Protein AF-0000000086139737 (afdb_homodimer)

Foldseek 3Di:
DPVVVQAFAFAQLLLLACLVVPCAPVSQKGFLVSQLSSQVQLFADSLRSNVLQQQCCVQQAANQRRIFRQHFFDPVGFWHPNCVVVVTGTGTGPFPSEPRQNFALAQFAHHCVVPVGRGDGNVVSVVVLLVLAPAVAFDALVSLLVSSLVSLQVCLAPPLWHFQAQCCQLQNRLLSSHCCQQRQFAADPVRNNGTHHSVSSCQSQQWDPPPDDIDHDPSRGHNDPPGDTNVNSVHHCYPVNSVVSSLVSCVVPVQSNWGFTNDGGHNRTQGGGRVDVVNVPPPCVCVVDVLNVVLVSLVVVLVVDDLVCLQVLVQSVVVVPPVNVPSPRPSSCSSNPPYDHPVVVCCVVVVPPPPPD/DPVVVQAFAFAQLLLLACLVVPCAPVSQKGFLVSQLSSQVQLFADSLRSNVLQQQCCVQQAANQRRIFRQHFFDPVGFWHPNCVVVVTGTGTGPFPSEPRQNFALAQFAHHCVVPVGRGDGNLVSVVVLLPLAPAVAFDALVSLLVSSLVSLQVCLAPPLWHFQAQCCQLQNRLLSSHCCQQRQFAADPVRNNGTHHSVSSCQSQQWDPPPDDIDHDPSRGHNDPPGDTNVNSVHHCYPVNSVVSSLVSCVVPVQSNWGFTNDGGHNRTQGGGRVDVVNVPPPCVCVVDVLNVVLVSLVVVLVVDDLVCLQVLVQSVVVVPPVNVPSPRPSSCSSNPPYDHPVVVCCVVVVPPPPPD

InterPro domains:
  IPR000028 Chloroperoxidase [PF01328] (6-228)
  IPR000028 Chloroperoxidase [PS51405] (1-245)
  IPR036851 Chloroperoxidase-like superfamily [G3DSA:1.10.489.10] (2-337)
  IPR036851 Chloroperoxidase-like superfamily [SSF47571] (5-116)

Sequence (714 aa):
ADIDAGAQRGECVGLNAMANHGIIDRSGVSNLFELLRGAQIMGMSFDAALVTVLPPIIFAGDPVTLTLSIGGPDGRVGAPLGGLGGLLGQPQGLEFAHNSIEQDSSPTRDDLYDTGDPATMNVTRFIELWNLVPQGGRFDLSVLNYWAAHRFHWSIEHSPNFFYGPLTGIIFRTVVYALIPRLLANHTGRYPDGELTHEVLESFYAITHDPAPFTYHVGWERIPANWYGLASTGSSWTLVDAITDAFSFCGPYPELCSFGGNVHGVNTFTGLRLDDPASGFANLGLLTNPTNFICFVLQFIRFLSPTFTNNLFADIFGLLGTTVSTIGCPEIPDLTRGANSMIENLKQKYPGATVGWADIDAGAQRGECVGLNAMANHGIIDRSGVSNLFELLRGAQIMGMSFDAALVTVLPPIIFAGDPVTLTLSIGGPDGRVGAPLGGLGGLLGQPQGLEFAHNSIEQDSSPTRDDLYDTGDPATMNVTRFIELWNLVPQGGRFDLSVLNYWAAHRFHWSIEHSPNFFYGPLTGIIFRTVVYALIPRLLANHTGRYPDGELTHEVLESFYAITHDPAPFTYHVGWERIPANWYGLASTGSSWTLVDAITDAFSFCGPYPELCSFGGNVHGVNTFTGLRLDDPASGFANLGLLTNPTNFICFVLQFIRFLSPTFTNNLFADIFGLLGTTVSTIGCPEIPDLTRGANSMIENLKQKYPGATVGW

Nearest PDB structures (foldseek):
  7pn7-assembly1_A  TM=7.331E-01  e=1.852E-12  Cyclocybe aegerita
  7zcl-assembly1_A  TM=8.912E-01  e=4.723E-07  Achaetomiella virescens
  5fuj-assembly1_A  TM=7.755E-01  e=4.987E-07  Marasmius rotula
  6ekw-assembly1_A  TM=7.260E-01  e=3.943E-12  Cyclocybe aegerita
  7zcl-assembly1_A  TM=8.911E-01  e=4.547E-07  Achaetomiella virescens

Structure (mmCIF, N/CA/C/O backbone):
data_AF-0000000086139737-model_v1
#
loop_
_entity.id
_entity.type
_entity.pdbx_description
1 polymer 'Heme haloperoxidase family profile domain-containing protein'
#
loop_
_atom_site.group_PDB
_atom_site.id
_atom_site.type_symbol
_atom_site.label_atom_id
_atom_site.label_alt_id
_atom_site.label_comp_id
_atom_site.label_asym_id
_atom_site.label_entity_id
_atom_site.label_seq_id
_atom_site.pdbx_PDB_ins_code
_atom_site.Cartn_x
_atom_site.Cartn_y
_atom_site.Cartn_z
_atom_site.occupancy
_atom_site.B_iso_or_equiv
_atom_site.auth_seq_id
_atom_site.auth_comp_id
_atom_site.auth_asym_id
_atom_site.auth_atom_id
_atom_site.pdbx_PDB_model_num
ATOM 1 N N . ALA A 1 1 ? 11.445 22.641 23.125 1 89.81 1 ALA A N 1
ATOM 2 C CA . ALA A 1 1 ? 11.953 21.266 23.172 1 89.81 1 ALA A CA 1
ATOM 3 C C . ALA A 1 1 ? 13.445 21.234 23.469 1 89.81 1 ALA A C 1
ATOM 5 O O . ALA A 1 1 ? 14.18 22.156 23.109 1 89.81 1 ALA A O 1
ATOM 6 N N . ASP A 1 2 ? 13.867 20.266 24.188 1 88.94 2 ASP A N 1
ATOM 7 C CA . ASP A 1 2 ? 15.297 20.062 24.406 1 88.94 2 ASP A CA 1
ATOM 8 C C . ASP A 1 2 ? 15.898 19.188 23.312 1 88.94 2 ASP A C 1
ATOM 10 O O . ASP A 1 2 ? 16.156 18 23.531 1 88.94 2 ASP A O 1
ATOM 14 N N . ILE A 1 3 ? 16.203 19.75 22.203 1 89.06 3 ILE A N 1
ATOM 15 C CA . ILE A 1 3 ? 16.672 19.062 21 1 89.06 3 ILE A CA 1
ATOM 16 C C . ILE A 1 3 ? 18.031 18.422 21.281 1 89.06 3 ILE A C 1
ATOM 18 O O . ILE A 1 3 ? 18.297 17.297 20.859 1 89.06 3 ILE A O 1
ATOM 22 N N . ASP A 1 4 ? 18.828 19.109 22.031 1 88.94 4 ASP A N 1
ATOM 23 C CA . ASP A 1 4 ? 20.188 18.656 22.328 1 88.94 4 ASP A CA 1
ATOM 24 C C . ASP A 1 4 ? 20.172 17.406 23.203 1 88.94 4 ASP A C 1
ATOM 26 O O . ASP A 1 4 ? 21.109 16.609 23.172 1 88.94 4 ASP A O 1
ATOM 30 N N . ALA A 1 5 ? 19.125 17.328 23.922 1 91.88 5 ALA A N 1
ATOM 31 C CA . ALA A 1 5 ? 19 16.172 24.828 1 91.88 5 ALA A CA 1
ATOM 32 C C . ALA A 1 5 ? 18.328 15 24.125 1 91.88 5 ALA A C 1
ATOM 34 O O . ALA A 1 5 ? 18.078 13.961 24.75 1 91.88 5 ALA A O 1
ATOM 35 N N . GLY A 1 6 ? 17.969 15.172 22.859 1 93.25 6 GLY A N 1
ATOM 36 C CA . GLY A 1 6 ? 17.484 14.031 22.109 1 93.25 6 GLY A CA 1
ATOM 37 C C . GLY A 1 6 ? 15.992 14.102 21.828 1 93.25 6 GLY A C 1
ATOM 38 O O . GLY A 1 6 ? 15.398 13.148 21.312 1 93.25 6 GLY A O 1
ATOM 39 N N . ALA A 1 7 ? 15.344 15.25 22.172 1 97.19 7 ALA A N 1
ATOM 40 C CA . ALA A 1 7 ? 13.93 15.398 21.844 1 97.19 7 ALA A CA 1
ATOM 41 C C . ALA A 1 7 ? 13.703 15.391 20.344 1 97.19 7 ALA A C 1
ATOM 43 O O . ALA A 1 7 ? 14.469 15.992 19.594 1 97.19 7 ALA A O 1
ATOM 44 N N . GLN A 1 8 ? 12.766 14.602 19.953 1 97.88 8 GLN A N 1
ATOM 45 C CA . GLN A 1 8 ? 12.422 14.492 18.531 1 97.88 8 GLN A CA 1
ATOM 46 C C . GLN A 1 8 ? 11.352 15.516 18.156 1 97.88 8 GLN A C 1
ATOM 48 O O . GLN A 1 8 ? 10.352 15.664 18.844 1 97.88 8 GLN A O 1
ATOM 53 N N . ARG A 1 9 ? 11.602 16.266 17.125 1 97.56 9 ARG A N 1
ATOM 54 C CA . ARG A 1 9 ? 10.664 17.141 16.438 1 97.56 9 ARG A CA 1
ATOM 55 C C . ARG A 1 9 ? 10.781 16.984 14.914 1 97.56 9 ARG A C 1
ATOM 57 O O . ARG A 1 9 ? 11.859 16.688 14.398 1 97.56 9 ARG A O 1
ATOM 64 N N . GLY A 1 10 ? 9.633 17.078 14.242 1 94.81 10 GLY A N 1
ATOM 65 C CA . GLY A 1 10 ? 9.641 16.844 12.805 1 94.81 10 GLY A CA 1
ATOM 66 C C . GLY A 1 10 ? 8.836 17.875 12.031 1 94.81 10 GLY A C 1
ATOM 67 O O . GLY A 1 10 ? 8.844 19.062 12.375 1 94.81 10 GLY A O 1
ATOM 68 N N . GLU A 1 11 ? 8.242 17.469 10.992 1 93.75 11 GLU A N 1
ATOM 69 C CA . GLU A 1 11 ? 7.629 18.375 10.031 1 93.75 11 GLU A CA 1
ATOM 70 C C . GLU A 1 11 ? 6.219 18.766 10.469 1 93.75 11 GLU A C 1
ATOM 72 O O . GLU A 1 11 ? 5.676 19.781 10 1 93.75 11 GLU A O 1
ATOM 77 N N . CYS A 1 12 ? 5.59 18.031 11.328 1 95.62 12 CYS A N 1
ATOM 78 C CA . CYS A 1 12 ? 4.223 18.328 11.734 1 95.62 12 CYS A CA 1
ATOM 79 C C . CYS A 1 12 ? 4.211 19.297 12.914 1 95.62 12 CYS A C 1
ATOM 81 O O . CYS A 1 12 ? 4.473 18.891 14.055 1 95.62 12 CYS A O 1
ATOM 83 N N . VAL A 1 13 ? 3.781 20.484 12.781 1 97.19 13 VAL A N 1
ATOM 84 C CA . VAL A 1 13 ? 3.863 21.547 13.789 1 97.19 13 VAL A CA 1
ATOM 85 C C . VAL A 1 13 ? 2.896 21.25 14.93 1 97.19 13 VAL A C 1
ATOM 87 O O . VAL A 1 13 ? 3.17 21.578 16.094 1 97.19 13 VAL A O 1
ATOM 90 N N . GLY A 1 14 ? 1.756 20.641 14.586 1 97.12 14 GLY A N 1
ATOM 91 C CA . GLY A 1 14 ? 0.821 20.266 15.633 1 97.12 14 GLY A CA 1
ATOM 92 C C . GLY A 1 14 ? 1.397 19.25 16.609 1 97.12 14 GLY A C 1
ATOM 93 O O . GLY A 1 14 ? 1.271 19.406 17.828 1 97.12 14 GLY A O 1
ATOM 94 N N . LEU A 1 15 ? 2.053 18.234 16.062 1 97.81 15 LEU A N 1
ATOM 95 C CA . LEU A 1 15 ? 2.689 17.219 16.906 1 97.81 15 LEU A CA 1
ATOM 96 C C . LEU A 1 15 ? 3.814 17.844 17.734 1 97.81 15 LEU A C 1
ATOM 98 O O . LEU A 1 15 ? 3.969 17.516 18.906 1 97.81 15 LEU A O 1
ATOM 102 N N . ASN A 1 16 ? 4.594 18.703 17.125 1 98.25 16 ASN A N 1
ATOM 103 C CA . ASN A 1 16 ? 5.664 19.391 17.844 1 98.25 16 ASN A CA 1
ATOM 104 C C . ASN A 1 16 ? 5.125 20.203 19.016 1 98.25 16 ASN A C 1
ATOM 106 O O . ASN A 1 16 ? 5.664 20.125 20.125 1 98.25 16 ASN A O 1
ATOM 110 N N . ALA A 1 17 ? 4.094 20.938 18.75 1 98.5 17 ALA A N 1
ATOM 111 C CA . ALA A 1 17 ? 3.498 21.766 19.797 1 98.5 17 ALA A CA 1
ATOM 112 C C . ALA A 1 17 ? 2.924 20.891 20.922 1 98.5 17 ALA A C 1
ATOM 114 O O . ALA A 1 17 ? 3.094 21.203 22.094 1 98.5 17 ALA A O 1
ATOM 115 N N . MET A 1 18 ? 2.258 19.828 20.516 1 98.38 18 MET A N 1
ATOM 116 C CA . MET A 1 18 ? 1.695 18.922 21.516 1 98.38 18 MET A CA 1
ATOM 117 C C . MET A 1 18 ? 2.791 18.344 22.406 1 98.38 18 MET A C 1
ATOM 119 O O . MET A 1 18 ? 2.617 18.219 23.625 1 98.38 18 MET A O 1
ATOM 123 N N . ALA A 1 19 ? 3.84 17.969 21.781 1 98.62 19 ALA A N 1
ATOM 124 C CA . ALA A 1 19 ? 4.965 17.453 22.547 1 98.62 19 ALA A CA 1
ATOM 125 C C . ALA A 1 19 ? 5.539 18.531 23.469 1 98.62 19 ALA A C 1
ATOM 127 O O . ALA A 1 19 ? 5.82 18.266 24.641 1 98.62 19 ALA A O 1
ATOM 128 N N . ASN A 1 20 ? 5.723 19.703 22.984 1 98.44 20 ASN A N 1
ATOM 129 C CA . ASN A 1 20 ? 6.289 20.797 23.781 1 98.44 20 ASN A CA 1
ATOM 130 C C . ASN A 1 20 ? 5.418 21.125 24.984 1 98.44 20 ASN A C 1
ATOM 132 O O . ASN A 1 20 ? 5.93 21.531 26.031 1 98.44 20 ASN A O 1
ATOM 136 N N . HIS A 1 21 ? 4.129 20.906 24.891 1 98.06 21 HIS A N 1
ATOM 137 C CA . HIS A 1 21 ? 3.201 21.25 25.969 1 98.06 21 HIS A CA 1
ATOM 138 C C . HIS A 1 21 ? 2.861 20.031 26.812 1 98.06 21 HIS A C 1
ATOM 140 O O . HIS A 1 21 ? 2.035 20.109 27.719 1 98.06 21 HIS A O 1
ATOM 146 N N . GLY A 1 22 ? 3.389 18.922 26.422 1 97.94 22 GLY A N 1
ATOM 147 C CA . GLY A 1 22 ? 3.213 17.719 27.234 1 97.94 22 GLY A CA 1
ATOM 148 C C . GLY A 1 22 ? 1.876 17.047 27.016 1 97.94 22 GLY A C 1
ATOM 149 O O . GLY A 1 22 ? 1.425 16.266 27.859 1 97.94 22 GLY A O 1
ATOM 150 N N . ILE A 1 23 ? 1.245 17.391 25.922 1 98.06 23 ILE A N 1
ATOM 151 C CA . ILE A 1 23 ? 0.023 16.688 25.547 1 98.06 23 ILE A CA 1
ATOM 152 C C . ILE A 1 23 ? 0.361 15.266 25.109 1 98.06 23 ILE A C 1
ATOM 154 O O . ILE A 1 23 ? -0.396 14.328 25.375 1 98.06 23 ILE A O 1
ATOM 158 N N . ILE A 1 24 ? 1.442 15.133 24.438 1 98.44 24 ILE A N 1
ATOM 159 C CA . ILE A 1 24 ? 2.1 13.852 24.219 1 98.44 24 ILE A CA 1
ATOM 160 C C . ILE A 1 24 ? 3.492 13.867 24.844 1 98.44 24 ILE A C 1
ATOM 162 O O . ILE A 1 24 ? 3.908 14.883 25.422 1 98.44 24 ILE A O 1
ATOM 166 N N . ASP A 1 25 ? 4.164 12.75 24.766 1 98.31 25 ASP A N 1
ATOM 167 C CA . ASP A 1 25 ? 5.461 12.648 25.422 1 98.31 25 ASP A CA 1
ATOM 168 C C . ASP A 1 25 ? 6.418 13.727 24.922 1 98.31 25 ASP A C 1
ATOM 170 O O . ASP A 1 25 ? 6.566 13.922 23.719 1 98.31 25 ASP A O 1
ATOM 174 N N . ARG A 1 26 ? 7.09 14.414 25.812 1 98.12 26 ARG A N 1
ATOM 175 C CA . ARG A 1 26 ? 7.938 15.555 25.484 1 98.12 26 ARG A CA 1
ATOM 176 C C . ARG A 1 26 ? 9.172 15.117 24.703 1 98.12 26 ARG A C 1
ATOM 178 O O . ARG A 1 26 ? 9.828 15.945 24.062 1 98.12 26 ARG A O 1
ATOM 185 N N . SER A 1 27 ? 9.555 13.891 24.75 1 98.19 27 SER A N 1
ATOM 186 C CA . SER A 1 27 ? 10.695 13.398 23.984 1 98.19 27 SER A CA 1
ATOM 187 C C . SER A 1 27 ? 10.391 13.398 22.484 1 98.19 27 SER A C 1
ATOM 189 O O . SER A 1 27 ? 11.312 13.367 21.672 1 98.19 27 SER A O 1
ATOM 191 N N . GLY A 1 28 ? 9.125 13.391 22.094 1 98.5 28 GLY A N 1
ATOM 192 C CA . GLY A 1 28 ? 8.734 13.25 20.703 1 98.5 28 GLY A CA 1
ATOM 193 C C . GLY A 1 28 ? 8.57 11.805 20.266 1 98.5 28 GLY A C 1
ATOM 194 O O . GLY A 1 28 ? 8.25 11.531 19.109 1 98.5 28 GLY A O 1
ATOM 195 N N . VAL A 1 29 ? 8.867 10.898 21.141 1 98.62 29 VAL A N 1
ATOM 196 C CA . VAL A 1 29 ? 8.531 9.484 20.953 1 98.62 29 VAL A CA 1
ATOM 197 C C . VAL A 1 29 ? 7.234 9.172 21.703 1 98.62 29 VAL A C 1
ATOM 199 O O . VAL A 1 29 ? 7.18 9.258 22.922 1 98.62 29 VAL A O 1
ATOM 202 N N . SER A 1 30 ? 6.191 8.828 20.922 1 98.44 30 SER A N 1
ATOM 203 C CA . SER A 1 30 ? 4.855 8.688 21.5 1 98.44 30 SER A CA 1
ATOM 204 C C . SER A 1 30 ? 4.227 7.352 21.094 1 98.44 30 SER A C 1
ATOM 206 O O . SER A 1 30 ? 4.879 6.516 20.469 1 98.44 30 SER A O 1
ATOM 208 N N . ASN A 1 31 ? 3.084 7.125 21.594 1 97.12 31 ASN A N 1
ATOM 209 C CA . ASN A 1 31 ? 2.381 5.887 21.281 1 97.12 31 ASN A CA 1
ATOM 210 C C . ASN A 1 31 ? 0.964 6.16 20.781 1 97.12 31 ASN A C 1
ATOM 212 O O . ASN A 1 31 ? 0.507 7.305 20.797 1 97.12 31 ASN A O 1
ATOM 216 N N . LEU A 1 32 ? 0.285 5.137 20.406 1 93.19 32 LEU A N 1
ATOM 217 C CA . LEU A 1 32 ? -1.032 5.227 19.781 1 93.19 32 LEU A CA 1
ATOM 218 C C . LEU A 1 32 ? -2.008 5.977 20.688 1 93.19 32 LEU A C 1
ATOM 220 O O . LEU A 1 32 ? -2.723 6.871 20.219 1 93.19 32 LEU A O 1
ATOM 224 N N . PHE A 1 33 ? -2.021 5.695 21.938 1 93.25 33 PHE A N 1
ATOM 225 C CA . PHE A 1 33 ? -3.041 6.227 22.844 1 93.25 33 PHE A CA 1
ATOM 226 C C . PHE A 1 33 ? -2.803 7.703 23.125 1 93.25 33 PHE A C 1
ATOM 228 O O . PHE A 1 33 ? -3.746 8.5 23.141 1 93.25 33 PHE A O 1
ATOM 235 N N . GLU A 1 34 ? -1.548 8.086 23.312 1 97.75 34 GLU A N 1
ATOM 236 C CA . GLU A 1 34 ? -1.21 9.5 23.484 1 97.75 34 GLU A CA 1
ATOM 237 C C . GLU A 1 34 ? -1.572 10.305 22.234 1 97.75 34 GLU A C 1
ATOM 239 O O . GLU A 1 34 ? -2.115 11.406 22.328 1 97.75 34 GLU A O 1
ATOM 244 N N . LEU A 1 35 ? -1.29 9.703 21.125 1 97.88 35 LEU A N 1
ATOM 245 C CA . LEU A 1 35 ? -1.539 10.391 19.859 1 97.88 35 LEU A CA 1
ATOM 246 C C . LEU A 1 35 ? -3.035 10.531 19.609 1 97.88 35 LEU A C 1
ATOM 248 O O . LEU A 1 35 ? -3.494 11.562 19.109 1 97.88 35 LEU A O 1
ATOM 252 N N . LEU A 1 36 ? -3.775 9.484 19.906 1 93.69 36 LEU A N 1
ATOM 253 C CA . LEU A 1 36 ? -5.227 9.555 19.766 1 93.69 36 LEU A CA 1
ATOM 254 C C . LEU A 1 36 ? -5.812 10.648 20.656 1 93.69 36 LEU A C 1
ATOM 256 O O . LEU A 1 36 ? -6.598 11.477 20.188 1 93.69 36 LEU A O 1
ATOM 260 N N . ARG A 1 37 ? -5.406 10.656 21.875 1 96.75 37 ARG A N 1
ATOM 261 C CA . ARG A 1 37 ? -5.879 11.664 22.812 1 96.75 37 ARG A CA 1
ATOM 262 C C . ARG A 1 37 ? -5.477 13.062 22.359 1 96.75 37 ARG A C 1
ATOM 264 O O . ARG A 1 37 ? -6.281 14 22.422 1 96.75 37 ARG A O 1
ATOM 271 N N . GLY A 1 38 ? -4.234 13.203 21.984 1 98.12 38 GLY A N 1
ATOM 272 C CA . GLY A 1 38 ? -3.764 14.492 21.5 1 98.12 38 GLY A CA 1
ATOM 273 C C . GLY A 1 38 ? -4.535 15 20.297 1 98.12 38 GLY A C 1
ATOM 274 O O . GLY A 1 38 ? -4.879 16.188 20.234 1 98.12 38 GLY A O 1
ATOM 275 N N . ALA A 1 39 ? -4.754 14.078 19.328 1 97.31 39 ALA A N 1
ATOM 276 C CA . ALA A 1 39 ? -5.516 14.453 18.141 1 97.31 39 ALA A CA 1
ATOM 277 C C . ALA A 1 39 ? -6.91 14.945 18.516 1 97.31 39 ALA A C 1
ATOM 279 O O . ALA A 1 39 ? -7.422 15.898 17.906 1 97.31 39 ALA A O 1
ATOM 280 N N . GLN A 1 40 ? -7.473 14.336 19.516 1 95.88 40 GLN A N 1
ATOM 281 C CA . GLN A 1 40 ? -8.805 14.742 19.953 1 95.88 40 GLN A CA 1
ATOM 282 C C . GLN A 1 40 ? -8.758 16.078 20.688 1 95.88 40 GLN A C 1
ATOM 284 O O . GLN A 1 40 ? -9.664 16.906 20.547 1 95.88 40 GLN A O 1
ATOM 289 N N . ILE A 1 41 ? -7.754 16.297 21.469 1 96.88 41 ILE A N 1
ATOM 290 C CA . ILE A 1 41 ? -7.562 17.578 22.141 1 96.88 41 ILE A CA 1
ATOM 291 C C . ILE A 1 41 ? -7.434 18.688 21.109 1 96.88 41 ILE A C 1
ATOM 293 O O . ILE A 1 41 ? -7.93 19.797 21.312 1 96.88 41 ILE A O 1
ATOM 297 N N . MET A 1 42 ? -6.852 18.328 19.969 1 97.25 42 MET A N 1
ATOM 298 C CA . MET A 1 42 ? -6.668 19.328 18.906 1 97.25 42 MET A CA 1
ATOM 299 C C . MET A 1 42 ? -7.945 19.5 18.094 1 97.25 42 MET A C 1
ATOM 301 O O . MET A 1 42 ? -8.055 20.422 17.297 1 97.25 42 MET A O 1
ATOM 305 N N . GLY A 1 43 ? -8.898 18.594 18.281 1 97.31 43 GLY A N 1
ATOM 306 C CA . GLY A 1 43 ? -10.195 18.875 17.688 1 97.31 43 GLY A CA 1
ATOM 307 C C . GLY A 1 43 ? -10.656 17.797 16.734 1 97.31 43 GLY A C 1
ATOM 308 O O . GLY A 1 43 ? -11.672 17.953 16.047 1 97.31 43 GLY A O 1
ATOM 309 N N . MET A 1 44 ? -9.992 16.656 16.672 1 96.06 44 MET A N 1
ATOM 310 C CA . MET A 1 44 ? -10.43 15.57 15.812 1 96.06 44 MET A CA 1
ATOM 311 C C . MET A 1 44 ? -11.43 14.672 16.531 1 96.06 44 MET A C 1
ATOM 313 O O . MET A 1 44 ? -11.312 14.445 17.734 1 96.06 44 MET A O 1
ATOM 317 N N . SER A 1 45 ? -12.359 14.195 15.719 1 91.62 45 SER A N 1
ATOM 318 C CA . SER A 1 45 ? -13.172 13.094 16.234 1 91.62 45 SER A CA 1
ATOM 319 C C . SER A 1 45 ? -12.352 11.82 16.375 1 91.62 45 SER A C 1
ATOM 321 O O . SER A 1 45 ? -11.234 11.734 15.859 1 91.62 45 SER A O 1
ATOM 323 N N . PHE A 1 46 ? -12.891 10.922 17.094 1 84.31 46 PHE A N 1
ATOM 324 C CA . PHE A 1 46 ? -12.156 9.68 17.344 1 84.31 46 PHE A CA 1
ATOM 325 C C . PHE A 1 46 ? -11.852 8.969 16.031 1 84.31 46 PHE A C 1
ATOM 327 O O . PHE A 1 46 ? -10.734 8.484 15.82 1 84.31 46 PHE A O 1
ATOM 334 N N . ASP A 1 47 ? -12.789 8.875 15.141 1 80.88 47 ASP A N 1
ATOM 335 C CA . ASP A 1 47 ? -12.594 8.172 13.883 1 80.88 47 ASP A CA 1
ATOM 336 C C . ASP A 1 47 ? -11.539 8.867 13.023 1 80.88 47 ASP A C 1
ATOM 338 O O . ASP A 1 47 ? -10.68 8.211 12.438 1 80.88 47 ASP A O 1
ATOM 342 N N . ALA A 1 48 ? -11.633 10.141 12.984 1 8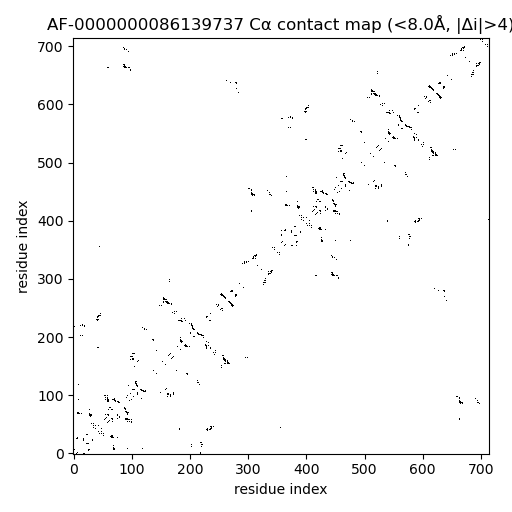8.5 48 ALA A N 1
ATOM 343 C CA . ALA A 1 48 ? -10.633 10.898 12.234 1 88.5 48 ALA A CA 1
ATOM 344 C C . ALA A 1 48 ? -9.242 10.734 12.852 1 88.5 48 ALA A C 1
ATOM 346 O O . ALA A 1 48 ? -8.25 10.586 12.141 1 88.5 48 ALA A O 1
ATOM 347 N N . ALA A 1 49 ? -9.25 10.742 14.164 1 91.75 49 ALA A N 1
ATOM 348 C CA . ALA A 1 49 ? -7.984 10.562 14.875 1 91.75 49 ALA A CA 1
ATOM 349 C C . ALA A 1 49 ? -7.375 9.195 14.578 1 91.75 49 ALA A C 1
ATOM 351 O O . ALA A 1 49 ? -6.172 9.086 14.328 1 91.75 49 ALA A O 1
ATOM 352 N N . LEU A 1 50 ? -8.18 8.242 14.586 1 85.12 50 LEU A N 1
ATOM 353 C CA . LEU A 1 50 ? -7.719 6.871 14.375 1 85.12 50 LEU A CA 1
ATOM 354 C C . LEU A 1 50 ? -7.074 6.723 13 1 85.12 50 LEU A C 1
ATOM 356 O O . LEU A 1 50 ? -5.973 6.188 12.883 1 85.12 50 LEU A O 1
ATOM 360 N N . VAL A 1 51 ? -7.691 7.238 11.953 1 81.81 51 VAL A N 1
ATOM 361 C CA . VAL A 1 51 ? -7.199 7.07 10.586 1 81.81 51 VAL A CA 1
ATOM 362 C C . VAL A 1 51 ? -5.988 7.973 10.359 1 81.81 51 VAL A C 1
ATOM 364 O O . VAL A 1 51 ? -5.188 7.73 9.461 1 81.81 51 VAL A O 1
ATOM 367 N N . THR A 1 52 ? -5.875 8.93 11.234 1 90.5 52 THR A N 1
ATOM 368 C CA . THR A 1 52 ? -4.75 9.852 11.125 1 90.5 52 THR A CA 1
ATOM 369 C C . THR A 1 52 ? -3.512 9.281 11.805 1 90.5 52 THR A C 1
ATOM 371 O O . THR A 1 52 ? -2.395 9.438 11.312 1 90.5 52 THR A O 1
ATOM 374 N N . VAL A 1 53 ? -3.717 8.602 12.914 1 92.06 53 VAL A N 1
ATOM 375 C CA . VAL A 1 53 ? -2.59 8.266 13.773 1 92.06 53 VAL A CA 1
ATOM 376 C C . VAL A 1 53 ? -2.084 6.859 13.445 1 92.06 53 VAL A C 1
ATOM 378 O O . VAL A 1 53 ? -0.891 6.574 13.578 1 92.06 53 VAL A O 1
ATOM 381 N N . LEU A 1 54 ? -2.879 6.047 12.898 1 86.75 54 LEU A N 1
ATOM 382 C CA . LEU A 1 54 ? -2.518 4.645 12.719 1 86.75 54 LEU A CA 1
ATOM 383 C C . LEU A 1 54 ? -1.518 4.48 11.578 1 86.75 54 LEU A C 1
ATOM 385 O O . LEU A 1 54 ? -0.496 3.807 11.742 1 86.75 54 LEU A O 1
ATOM 389 N N . PRO A 1 55 ? -1.728 5.09 10.43 1 87.88 55 PRO A N 1
ATOM 390 C CA . PRO A 1 55 ? -0.798 4.855 9.328 1 87.88 55 PRO A CA 1
ATOM 391 C C . PRO A 1 55 ? 0.633 5.27 9.656 1 87.88 55 PRO A C 1
ATOM 393 O O . PRO A 1 55 ? 1.573 4.512 9.406 1 87.88 55 PRO A O 1
ATOM 396 N N . PRO A 1 56 ? 0.844 6.406 10.32 1 94.38 56 PRO A N 1
ATOM 397 C CA . PRO A 1 56 ? 2.225 6.734 10.688 1 94.38 56 PRO A CA 1
ATOM 398 C C . PRO A 1 56 ? 2.863 5.684 11.594 1 94.38 56 PRO A C 1
ATOM 400 O O . PRO A 1 56 ? 4.055 5.398 11.469 1 94.38 56 PRO A O 1
ATOM 403 N N . ILE A 1 57 ? 2.113 5.156 12.477 1 93.31 57 ILE A N 1
ATOM 404 C CA . ILE A 1 57 ? 2.646 4.133 13.375 1 93.31 57 ILE A CA 1
ATOM 405 C C . ILE A 1 57 ? 3.004 2.883 12.57 1 93.31 57 ILE A C 1
ATOM 407 O O . ILE A 1 57 ? 4.059 2.283 12.789 1 93.31 57 ILE A O 1
ATOM 411 N N . ILE A 1 58 ? 2.236 2.57 11.625 1 87.62 58 ILE A N 1
ATOM 412 C CA . ILE A 1 58 ? 2.434 1.362 10.828 1 87.62 58 ILE A CA 1
ATOM 413 C C . ILE A 1 58 ? 3.602 1.563 9.867 1 87.62 58 ILE A C 1
ATOM 415 O O . ILE A 1 58 ? 4.449 0.68 9.719 1 87.62 58 ILE A O 1
ATOM 419 N N . PHE A 1 59 ? 3.742 2.703 9.297 1 91.88 59 PHE A N 1
ATOM 420 C CA . PHE A 1 59 ? 4.668 2.879 8.188 1 91.88 59 PHE A CA 1
ATOM 421 C C . PHE A 1 59 ? 5.965 3.529 8.656 1 91.88 59 PHE A C 1
ATOM 423 O O . PHE A 1 59 ? 6.992 3.441 7.98 1 91.88 59 PHE A O 1
ATOM 430 N N . ALA A 1 60 ? 5.953 4.195 9.859 1 96.44 60 ALA A N 1
ATOM 431 C CA . ALA A 1 60 ? 7.121 4.973 10.258 1 96.44 60 ALA A CA 1
ATOM 432 C C . ALA A 1 60 ? 7.527 4.66 11.695 1 96.44 60 ALA A C 1
ATOM 434 O O . ALA A 1 60 ? 8.523 5.195 12.195 1 96.44 60 ALA A O 1
ATOM 435 N N . GLY A 1 61 ? 6.734 3.822 12.352 1 97.06 61 GLY A N 1
ATOM 436 C CA . GLY A 1 61 ? 6.988 3.41 13.719 1 97.06 61 GLY A CA 1
ATOM 437 C C . GLY A 1 61 ? 7.012 1.902 13.898 1 97.06 61 GLY A C 1
ATOM 438 O O . GLY A 1 61 ? 7.457 1.175 13.008 1 97.06 61 GLY A O 1
ATOM 439 N N . ASP A 1 62 ? 6.703 1.473 15.117 1 95.06 62 ASP A N 1
ATOM 440 C CA . ASP A 1 62 ? 6.598 0.056 15.445 1 95.06 62 ASP A CA 1
ATOM 441 C C . ASP A 1 62 ? 5.145 -0.34 15.703 1 95.06 62 ASP A C 1
ATOM 443 O O . ASP A 1 62 ? 4.598 -0.054 16.766 1 95.06 62 ASP A O 1
ATOM 447 N N . PRO A 1 63 ? 4.52 -1.028 14.758 1 87.94 63 PRO A N 1
ATOM 448 C CA . PRO A 1 63 ? 3.109 -1.389 14.914 1 87.94 63 PRO A CA 1
ATOM 449 C C . PRO A 1 63 ? 2.881 -2.424 16.016 1 87.94 63 PRO A C 1
ATOM 451 O O . PRO A 1 63 ? 1.741 -2.656 16.422 1 87.94 63 PRO A O 1
ATOM 454 N N . VAL A 1 64 ? 3.971 -3.051 16.453 1 85 64 VAL A N 1
ATOM 455 C CA . VAL A 1 64 ? 3.84 -4.062 17.5 1 85 64 VAL A CA 1
ATOM 456 C C . VAL A 1 64 ? 3.719 -3.391 18.859 1 85 64 VAL A C 1
ATOM 458 O O . VAL A 1 64 ? 2.82 -3.717 19.641 1 85 64 VAL A O 1
ATOM 461 N N . THR A 1 65 ? 4.582 -2.428 19.109 1 91.38 65 THR A N 1
ATOM 462 C CA . THR A 1 65 ? 4.539 -1.706 20.375 1 91.38 65 THR A CA 1
ATOM 463 C C . THR A 1 65 ? 3.67 -0.457 20.25 1 91.38 65 THR A C 1
ATOM 465 O O . THR A 1 65 ? 3.455 0.251 21.234 1 91.38 65 THR A O 1
ATOM 468 N N . LEU A 1 66 ? 3.203 -0.097 19.078 1 91.75 66 LEU A N 1
ATOM 469 C CA . LEU A 1 66 ? 2.326 1.028 18.781 1 91.75 66 LEU A CA 1
ATOM 470 C C . LEU A 1 66 ? 3.008 2.354 19.094 1 91.75 66 LEU A C 1
ATOM 472 O O . LEU A 1 66 ? 2.393 3.244 19.688 1 91.75 66 LEU A O 1
ATOM 476 N N . THR A 1 67 ? 4.301 2.449 18.719 1 97.25 67 THR A N 1
ATOM 477 C CA . THR A 1 67 ? 5.074 3.645 19.031 1 97.25 67 THR A CA 1
ATOM 478 C C . THR A 1 67 ? 5.555 4.332 17.766 1 97.25 67 THR A C 1
ATOM 480 O O . THR A 1 67 ? 5.66 3.699 16.703 1 97.25 67 THR A O 1
ATOM 483 N N . LEU A 1 68 ? 5.844 5.637 17.875 1 98.25 68 LEU A N 1
ATOM 484 C CA . LEU A 1 68 ? 6.246 6.48 16.75 1 98.25 68 LEU A CA 1
ATOM 485 C C . LEU A 1 68 ? 7.145 7.617 17.219 1 98.25 68 LEU A C 1
ATOM 487 O O . LEU A 1 68 ? 6.891 8.227 18.25 1 98.25 68 LEU A O 1
ATOM 491 N N . SER A 1 69 ? 8.227 7.801 16.547 1 98.75 69 SER A N 1
ATOM 492 C CA . SER A 1 69 ? 8.945 9.062 16.656 1 98.75 69 SER A CA 1
ATOM 493 C C . SER A 1 69 ? 8.328 10.133 15.766 1 98.75 69 SER A C 1
ATOM 495 O O . SER A 1 69 ? 8.188 9.93 14.562 1 98.75 69 SER A O 1
ATOM 497 N N . ILE A 1 70 ? 8.008 11.297 16.312 1 98.19 70 ILE A N 1
ATOM 498 C CA . ILE A 1 70 ? 7.375 12.328 15.5 1 98.19 70 ILE A CA 1
ATOM 499 C C . ILE A 1 70 ? 8.43 13.078 14.695 1 98.19 70 ILE A C 1
ATOM 501 O O . ILE A 1 70 ? 8.102 13.93 13.867 1 98.19 70 ILE A O 1
ATOM 505 N N . GLY A 1 71 ? 9.688 12.773 14.969 1 97.19 71 GLY A N 1
ATOM 506 C CA . GLY A 1 71 ? 10.828 13.266 14.211 1 97.19 71 GLY A CA 1
ATOM 507 C C . GLY A 1 71 ? 11.539 12.188 13.422 1 97.19 71 GLY A C 1
ATOM 508 O O . GLY A 1 71 ? 10.898 11.445 12.672 1 97.19 71 GLY A O 1
ATOM 509 N N . GLY A 1 72 ? 12.852 12.047 13.594 1 96.31 72 GLY A N 1
ATOM 510 C CA . GLY A 1 72 ? 13.68 11.07 12.898 1 96.31 72 GLY A CA 1
ATOM 511 C C . GLY A 1 72 ? 13.758 9.734 13.617 1 96.31 72 GLY A C 1
ATOM 512 O O . GLY A 1 72 ? 13.031 9.5 14.578 1 96.31 72 GLY A O 1
ATOM 513 N N . PRO A 1 73 ? 14.688 8.922 13.055 1 97.06 73 PRO A N 1
ATOM 514 C CA . PRO A 1 73 ? 14.867 7.633 13.734 1 97.06 73 PRO A CA 1
ATOM 515 C C . PRO A 1 73 ? 15.336 7.789 15.18 1 97.06 73 PRO A C 1
ATOM 517 O O . PRO A 1 73 ? 16.141 8.664 15.477 1 97.06 73 PRO A O 1
ATOM 520 N N . ASP A 1 74 ? 14.75 7 16.031 1 97.81 74 ASP A N 1
ATOM 521 C CA . ASP A 1 74 ? 15.062 7.043 17.453 1 97.81 74 ASP A CA 1
ATOM 522 C C . ASP A 1 74 ? 15.172 5.633 18.031 1 97.81 74 ASP A C 1
ATOM 524 O O . ASP A 1 74 ? 14.312 4.785 17.781 1 97.81 74 ASP A O 1
ATOM 528 N N . GLY A 1 75 ? 16.203 5.379 18.766 1 95.94 75 GLY A N 1
ATOM 529 C CA . GLY A 1 75 ? 16.453 4.062 19.344 1 95.94 75 GLY A CA 1
ATOM 530 C C . GLY A 1 75 ? 15.359 3.592 20.266 1 95.94 75 GLY A C 1
ATOM 531 O O . GLY A 1 75 ? 15.211 2.391 20.516 1 95.94 75 GLY A O 1
ATOM 532 N N . ARG A 1 76 ? 14.531 4.508 20.812 1 97 76 ARG A N 1
ATOM 533 C CA . ARG A 1 76 ? 13.438 4.164 21.719 1 97 76 ARG A CA 1
ATOM 534 C C . ARG A 1 76 ? 12.281 3.52 20.953 1 97 76 ARG A C 1
ATOM 536 O O . ARG A 1 76 ? 11.375 2.941 21.547 1 97 76 ARG A O 1
ATOM 543 N N . VAL A 1 77 ? 12.25 3.615 19.578 1 97.81 77 VAL A N 1
ATOM 544 C CA . VAL A 1 77 ? 11.352 2.885 18.703 1 97.81 77 VAL A CA 1
ATOM 545 C C . VAL A 1 77 ? 12.125 1.813 17.938 1 97.81 77 VAL A C 1
ATOM 547 O O . VAL A 1 77 ? 12.758 2.102 16.922 1 97.81 77 VAL A O 1
ATOM 550 N N . GLY A 1 78 ? 12.07 0.59 18.344 1 93.94 78 GLY A N 1
ATOM 551 C CA . GLY A 1 78 ? 12.883 -0.482 17.797 1 93.94 78 GLY A CA 1
ATOM 552 C C . GLY A 1 78 ? 12.258 -1.151 16.594 1 93.94 78 GLY A C 1
ATOM 553 O O . GLY A 1 78 ? 11.125 -0.845 16.234 1 93.94 78 GLY A O 1
ATOM 554 N N . ALA A 1 79 ? 13.047 -2.012 16.016 1 93.75 79 ALA A N 1
ATOM 555 C CA . ALA A 1 79 ? 12.531 -2.818 14.922 1 93.75 79 ALA A CA 1
ATOM 556 C C . ALA A 1 79 ? 11.383 -3.703 15.383 1 93.75 79 ALA A C 1
ATOM 558 O O . ALA A 1 79 ? 11.453 -4.324 16.438 1 93.75 79 ALA A O 1
ATOM 559 N N . PRO A 1 80 ? 10.305 -3.701 14.617 1 89.75 80 PRO A N 1
ATOM 560 C CA . PRO A 1 80 ? 9.195 -4.566 15.023 1 89.75 80 PRO A CA 1
ATOM 561 C C . PRO A 1 80 ? 9.609 -6.023 15.195 1 89.75 80 PRO A C 1
ATOM 563 O O . PRO A 1 80 ? 10.469 -6.516 14.453 1 89.75 80 PRO A O 1
ATOM 566 N N . LEU A 1 81 ? 9.086 -6.68 16.281 1 84.88 81 LEU A N 1
ATOM 567 C CA . LEU A 1 81 ? 9.289 -8.094 16.547 1 84.88 81 LEU A CA 1
ATOM 568 C C . LEU A 1 81 ? 10.766 -8.398 16.781 1 84.88 81 LEU A C 1
ATOM 570 O O . LEU A 1 81 ? 11.25 -9.469 16.422 1 84.88 81 LEU A O 1
ATOM 574 N N . GLY A 1 82 ? 11.453 -7.516 17.172 1 86.75 82 GLY A N 1
ATOM 575 C CA . GLY A 1 82 ? 12.867 -7.68 17.484 1 86.75 82 GLY A CA 1
ATOM 576 C C . GLY A 1 82 ? 13.742 -7.734 16.25 1 86.75 82 GLY A C 1
ATOM 577 O O . GLY A 1 82 ? 14.898 -8.172 16.312 1 86.75 82 GLY A O 1
ATOM 578 N N . GLY A 1 83 ? 13.125 -7.355 15.094 1 87.75 83 GLY A N 1
ATOM 579 C CA . GLY A 1 83 ? 13.891 -7.285 13.859 1 87.75 83 GLY A CA 1
ATOM 580 C C . GLY A 1 83 ? 13.875 -8.586 13.078 1 87.75 83 GLY A C 1
ATOM 581 O O . GLY A 1 83 ? 14.367 -8.641 11.945 1 87.75 83 GLY A O 1
ATOM 582 N N . LEU A 1 84 ? 13.344 -9.562 13.664 1 81.31 84 LEU A N 1
ATOM 583 C CA . LEU A 1 84 ? 13.234 -10.867 13.016 1 81.31 84 LEU A CA 1
ATOM 584 C C . LEU A 1 84 ? 14.586 -11.32 12.477 1 81.31 84 LEU A C 1
ATOM 586 O O . LEU A 1 84 ? 14.711 -11.633 11.289 1 81.31 84 LEU A O 1
ATOM 590 N N . GLY A 1 85 ? 15.625 -11.32 13.352 1 80.5 85 GLY A N 1
ATOM 591 C CA . GLY A 1 85 ? 16.953 -11.797 13.016 1 80.5 85 GLY A CA 1
ATOM 592 C C . GLY A 1 85 ? 17.688 -10.891 12.039 1 80.5 85 GLY A C 1
ATOM 593 O O . GLY A 1 85 ? 18.578 -11.328 11.312 1 80.5 85 GLY A O 1
ATOM 594 N N . GLY A 1 86 ? 17.234 -9.633 11.875 1 86.19 86 GLY A N 1
ATOM 595 C CA . GLY A 1 86 ? 17.906 -8.688 11 1 86.19 86 GLY A CA 1
ATOM 596 C C . GLY A 1 86 ? 17.156 -8.422 9.711 1 86.19 86 GLY A C 1
ATOM 597 O O . GLY A 1 86 ? 17.516 -7.539 8.938 1 86.19 86 GLY A O 1
ATOM 598 N N . LEU A 1 87 ? 16.047 -9.078 9.523 1 82.19 87 LEU A N 1
ATOM 599 C CA . LEU A 1 87 ? 15.234 -8.898 8.328 1 82.19 87 LEU A CA 1
ATOM 600 C C . LEU A 1 87 ? 14.609 -7.504 8.305 1 82.19 87 LEU A C 1
ATOM 602 O O . LEU A 1 87 ? 14.531 -6.871 7.254 1 82.19 87 LEU A O 1
ATOM 606 N N . LEU A 1 88 ? 14.109 -7.145 9.523 1 89.06 88 LEU A N 1
ATOM 607 C CA . LEU A 1 88 ? 13.523 -5.82 9.688 1 89.06 88 LEU A CA 1
ATOM 608 C C . LEU A 1 88 ? 14.484 -4.887 10.414 1 89.06 88 LEU A C 1
ATOM 610 O O . LEU A 1 88 ? 15.289 -5.332 11.234 1 89.06 88 LEU A O 1
ATOM 614 N N . GLY A 1 89 ? 14.438 -3.637 10.031 1 94.38 89 GLY A N 1
ATOM 615 C CA . GLY A 1 89 ? 15.312 -2.656 10.656 1 94.38 89 GLY A CA 1
ATOM 616 C C . GLY A 1 89 ? 14.562 -1.625 11.477 1 94.38 89 GLY A C 1
ATOM 617 O O . GLY A 1 89 ? 13.359 -1.774 11.727 1 94.38 89 GLY A O 1
ATOM 618 N N . GLN A 1 90 ? 15.367 -0.665 11.945 1 95.44 90 GLN A N 1
ATOM 619 C CA . GLN A 1 90 ? 14.797 0.41 12.75 1 95.44 90 GLN A CA 1
ATOM 620 C C . GLN A 1 90 ? 13.898 1.312 11.906 1 95.44 90 GLN A C 1
ATOM 622 O O . GLN A 1 90 ? 14.297 1.75 10.82 1 95.44 90 GLN A O 1
ATOM 627 N N . PRO A 1 91 ? 12.672 1.6 12.453 1 97.12 91 PRO A N 1
ATOM 628 C CA . PRO A 1 91 ? 11.852 2.602 11.766 1 97.12 91 PRO A CA 1
ATOM 629 C C . PRO A 1 91 ? 12.531 3.967 11.688 1 97.12 91 PRO A C 1
ATOM 631 O O . PRO A 1 91 ? 13.312 4.324 12.578 1 97.12 91 PRO A O 1
ATOM 634 N N . GLN A 1 92 ? 12.18 4.77 10.727 1 97.62 92 GLN A N 1
ATOM 635 C CA . GLN A 1 92 ? 12.953 5.973 10.438 1 97.62 92 GLN A CA 1
ATOM 636 C C . GLN A 1 92 ? 12.219 7.223 10.906 1 97.62 92 GLN A C 1
ATOM 638 O O . GLN A 1 92 ? 12.648 8.344 10.625 1 97.62 92 GLN A O 1
ATOM 643 N N . GLY A 1 93 ? 11.094 7.016 11.664 1 97.56 93 GLY A N 1
ATOM 644 C CA . GLY A 1 93 ? 10.336 8.148 12.172 1 97.56 93 GLY A CA 1
ATOM 645 C C . GLY A 1 93 ? 9.5 8.828 11.109 1 97.56 93 GLY A C 1
ATOM 646 O O . GLY A 1 93 ? 9.633 8.531 9.922 1 97.56 93 GLY A O 1
ATOM 647 N N . LEU A 1 94 ? 8.688 9.734 11.562 1 95.88 94 LEU A N 1
ATOM 648 C CA . LEU A 1 94 ? 7.781 10.438 10.656 1 95.88 94 LEU A CA 1
ATOM 649 C C . LEU A 1 94 ? 8.562 11.25 9.625 1 95.88 94 LEU A C 1
ATOM 651 O O . LEU A 1 94 ? 8.102 11.422 8.492 1 95.88 94 LEU A O 1
ATOM 655 N N . GLU A 1 95 ? 9.734 11.656 9.992 1 95.38 95 GLU A N 1
ATOM 656 C CA . GLU A 1 95 ? 10.578 12.523 9.172 1 95.38 95 GLU A CA 1
ATOM 657 C C . GLU A 1 95 ? 10.922 11.859 7.844 1 95.38 95 GLU A C 1
ATOM 659 O O . GLU A 1 95 ? 10.984 12.523 6.809 1 95.38 95 GLU A O 1
ATOM 664 N N . PHE A 1 96 ? 11.102 10.555 7.816 1 94.94 96 PHE A N 1
ATOM 665 C CA . PHE A 1 96 ? 11.562 9.898 6.598 1 94.94 96 PHE A CA 1
ATOM 666 C C . PHE A 1 96 ? 10.523 8.898 6.098 1 94.94 96 PHE A C 1
ATOM 668 O O . PHE A 1 96 ? 10.875 7.883 5.496 1 94.94 96 PHE A O 1
ATOM 675 N N . ALA A 1 97 ? 9.281 9.227 6.395 1 92.56 97 ALA A N 1
ATOM 676 C CA . ALA A 1 97 ? 8.172 8.438 5.863 1 92.56 97 ALA A CA 1
ATOM 677 C C . ALA A 1 97 ? 7.66 9.031 4.555 1 92.56 97 ALA A C 1
ATOM 679 O O . ALA A 1 97 ? 6.449 9.055 4.305 1 92.56 97 ALA A O 1
ATOM 680 N N . HIS A 1 98 ? 8.586 9.484 3.785 1 87.69 98 HIS A N 1
ATOM 681 C CA . HIS A 1 98 ? 8.258 10.141 2.525 1 87.69 98 HIS A CA 1
ATOM 682 C C . HIS A 1 98 ? 7.582 9.18 1.559 1 87.69 98 HIS A C 1
ATOM 684 O O . HIS A 1 98 ? 8.008 8.023 1.426 1 87.69 98 HIS A O 1
ATOM 690 N N . ASN A 1 99 ? 6.496 9.586 0.916 1 83.56 99 ASN A N 1
ATOM 691 C CA . ASN A 1 99 ? 5.703 8.898 -0.098 1 83.56 99 ASN A CA 1
ATOM 692 C C . ASN A 1 99 ? 4.824 7.816 0.518 1 83.56 99 ASN A C 1
ATOM 694 O O . ASN A 1 99 ? 4.023 7.191 -0.178 1 83.56 99 ASN A O 1
ATOM 698 N N . SER A 1 100 ? 4.973 7.605 1.799 1 84.44 100 SER A N 1
ATOM 699 C CA . SER A 1 100 ? 4.016 6.742 2.486 1 84.44 100 SER A CA 1
ATOM 700 C C . SER A 1 100 ? 3.051 7.559 3.34 1 84.44 100 SER A C 1
ATOM 702 O O . SER A 1 100 ? 1.838 7.348 3.291 1 84.44 100 SER A O 1
ATOM 704 N N . ILE A 1 101 ? 3.645 8.398 4.137 1 85.44 101 ILE A N 1
ATOM 705 C CA . ILE A 1 101 ? 2.852 9.25 5.016 1 85.44 101 ILE A CA 1
ATOM 706 C C . ILE A 1 101 ? 3.137 10.719 4.707 1 85.44 101 ILE A C 1
ATOM 708 O O . ILE A 1 101 ? 2.213 11.523 4.598 1 85.44 101 ILE A O 1
ATOM 712 N N . GLU A 1 102 ? 4.383 11 4.559 1 85.44 102 GLU A N 1
ATOM 713 C CA . GLU A 1 102 ? 4.789 12.352 4.199 1 85.44 102 GLU A CA 1
ATOM 714 C C . GLU A 1 102 ? 4.844 12.531 2.686 1 85.44 102 GLU A C 1
ATOM 716 O O . GLU A 1 102 ? 5.195 11.602 1.957 1 85.44 102 GLU A O 1
ATOM 721 N N . GLN A 1 103 ? 4.516 13.773 2.264 1 90.06 103 GLN A N 1
ATOM 722 C CA . GLN A 1 103 ? 4.352 13.961 0.825 1 90.06 103 GLN A CA 1
ATOM 723 C C . GLN A 1 103 ? 5.09 15.203 0.338 1 90.06 103 GLN A C 1
ATOM 725 O O . GLN A 1 103 ? 5.406 16.094 1.129 1 90.06 103 GLN A O 1
ATOM 730 N N . ASP A 1 104 ? 5.324 15.156 -0.959 1 93.12 104 ASP A N 1
ATOM 731 C CA . ASP A 1 104 ? 5.871 16.328 -1.623 1 93.12 104 ASP A CA 1
ATOM 732 C C . ASP A 1 104 ? 4.867 17.484 -1.615 1 93.12 104 ASP A C 1
ATOM 734 O O . ASP A 1 104 ? 3.691 17.281 -1.307 1 93.12 104 ASP A O 1
ATOM 738 N N . SER A 1 105 ? 5.418 18.625 -1.887 1 94.69 105 SER A N 1
ATOM 739 C CA . SER A 1 105 ? 4.613 19.844 -2.031 1 94.69 105 SER A CA 1
ATOM 740 C C . SER A 1 105 ? 3.979 20.25 -0.705 1 94.69 105 SER A C 1
ATOM 742 O O . SER A 1 105 ? 2.787 20.547 -0.648 1 94.69 105 SER A O 1
ATOM 744 N N . SER A 1 106 ? 4.766 20.141 0.325 1 94.56 106 SER A N 1
ATOM 745 C CA . SER A 1 106 ? 4.367 20.609 1.652 1 94.56 106 SER A CA 1
ATOM 746 C C . SER A 1 106 ? 4.09 22.109 1.656 1 94.56 106 SER A C 1
ATOM 748 O O . SER A 1 106 ? 4.602 22.844 0.81 1 94.56 106 SER A O 1
ATOM 750 N N . PRO A 1 107 ? 3.285 22.547 2.592 1 96.81 107 PRO A N 1
ATOM 751 C CA . PRO A 1 107 ? 3.025 23.984 2.654 1 96.81 107 PRO A CA 1
ATOM 752 C C . PRO A 1 107 ? 4.285 24.812 2.938 1 96.81 107 PRO A C 1
ATOM 754 O O . PRO A 1 107 ? 4.418 25.938 2.449 1 96.81 107 PRO A O 1
ATOM 757 N N . THR A 1 108 ? 5.176 24.234 3.746 1 97 108 THR A N 1
ATOM 758 C CA . THR A 1 108 ? 6.27 25.109 4.164 1 97 108 THR A CA 1
ATOM 759 C C . THR A 1 108 ? 7.582 24.328 4.227 1 97 108 THR A C 1
ATOM 761 O O . THR A 1 108 ? 8.602 24.844 4.684 1 97 108 THR A O 1
ATOM 764 N N . ARG A 1 109 ? 7.594 23.047 3.852 1 95.19 109 ARG A N 1
ATOM 765 C CA . ARG A 1 109 ? 8.812 22.25 3.908 1 95.19 109 ARG A CA 1
ATOM 766 C C . ARG A 1 109 ? 9.281 21.875 2.508 1 95.19 109 ARG A C 1
ATOM 768 O O . ARG A 1 109 ? 8.523 21.969 1.543 1 95.19 109 ARG A O 1
ATOM 775 N N . ASP A 1 110 ? 10.5 21.453 2.48 1 93.5 110 ASP A N 1
ATOM 776 C CA . ASP A 1 110 ? 11.078 21.016 1.213 1 93.5 110 ASP A CA 1
ATOM 777 C C . ASP A 1 110 ? 10.805 19.531 0.967 1 93.5 110 ASP A C 1
ATOM 779 O O . ASP A 1 110 ? 10.531 18.781 1.906 1 93.5 110 ASP A O 1
ATOM 783 N N . ASP A 1 111 ? 10.875 19.188 -0.285 1 90.88 111 ASP A N 1
ATOM 784 C CA . ASP A 1 111 ? 10.727 17.781 -0.662 1 90.88 111 ASP A CA 1
ATOM 785 C C . ASP A 1 111 ? 11.977 16.984 -0.299 1 90.88 111 ASP A C 1
ATOM 787 O O . ASP A 1 111 ? 13.102 17.438 -0.517 1 90.88 111 ASP A O 1
ATOM 791 N N . LEU A 1 112 ? 11.789 15.844 0.216 1 89.62 112 LEU A N 1
ATOM 792 C CA . LEU A 1 112 ? 12.875 15.023 0.743 1 89.62 112 LEU A CA 1
ATOM 793 C C . LEU A 1 112 ? 13.938 14.789 -0.322 1 89.62 112 LEU A C 1
ATOM 795 O O . LEU A 1 112 ? 15.125 15 -0.077 1 89.62 112 LEU A O 1
ATOM 799 N N . TYR A 1 113 ? 13.547 14.438 -1.539 1 91 113 TYR A N 1
ATOM 800 C CA . TYR A 1 113 ? 14.516 14.008 -2.547 1 91 113 TYR A CA 1
ATOM 801 C C . TYR A 1 113 ? 15.25 15.203 -3.141 1 91 113 TYR A C 1
ATOM 803 O O . TYR A 1 113 ? 16.266 15.039 -3.814 1 91 113 TYR A O 1
ATOM 811 N N . ASP A 1 114 ? 14.766 16.375 -2.854 1 91.25 114 ASP A N 1
ATOM 812 C CA . ASP A 1 114 ? 15.43 17.578 -3.373 1 91.25 114 ASP A CA 1
ATOM 813 C C . ASP A 1 114 ? 16.531 18.047 -2.428 1 91.25 114 ASP A C 1
ATOM 815 O O . ASP A 1 114 ? 17.578 18.5 -2.875 1 91.25 114 ASP A O 1
ATOM 819 N N . THR A 1 115 ? 16.312 17.906 -1.097 1 91.81 115 THR A N 1
ATOM 820 C CA . THR A 1 115 ? 17.234 18.547 -0.162 1 91.81 115 THR A CA 1
ATOM 821 C C . THR A 1 115 ? 17.781 17.516 0.832 1 91.81 115 THR A C 1
ATOM 823 O O . THR A 1 115 ? 18.781 17.781 1.518 1 91.81 115 THR A O 1
ATOM 826 N N . GLY A 1 116 ? 17.047 16.406 0.967 1 91.81 116 GLY A N 1
ATOM 827 C CA . GLY A 1 116 ? 17.422 15.43 1.98 1 91.81 116 GLY A CA 1
ATOM 828 C C . GLY A 1 116 ? 16.922 15.789 3.365 1 91.81 116 GLY A C 1
ATOM 829 O O . GLY A 1 116 ? 17.109 15.023 4.316 1 91.81 116 GLY A O 1
ATOM 830 N N . ASP A 1 117 ? 16.266 16.984 3.518 1 92.25 117 ASP A N 1
ATOM 831 C CA . ASP A 1 117 ? 15.773 17.5 4.793 1 92.25 117 ASP A CA 1
ATOM 832 C C . ASP A 1 117 ? 14.312 17.938 4.684 1 92.25 117 ASP A C 1
ATOM 834 O O . ASP A 1 117 ? 14.031 19.109 4.426 1 92.25 117 ASP A O 1
ATOM 838 N N . PRO A 1 118 ? 13.406 17.031 4.992 1 91.31 118 PRO A N 1
ATOM 839 C CA . PRO A 1 118 ? 11.992 17.406 4.898 1 91.31 118 PRO A CA 1
ATOM 840 C C . PRO A 1 118 ? 11.461 18.031 6.18 1 91.31 118 PRO A C 1
ATOM 842 O O . PRO A 1 118 ? 10.297 18.453 6.227 1 91.31 118 PRO A O 1
ATOM 845 N N . ALA A 1 119 ? 12.227 18.109 7.254 1 92.12 119 ALA A N 1
ATOM 846 C CA . ALA A 1 119 ? 11.742 18.516 8.57 1 92.12 119 ALA A CA 1
ATOM 847 C C . ALA A 1 119 ? 11.961 20 8.805 1 92.12 119 ALA A C 1
ATOM 849 O O . ALA A 1 119 ? 11.117 20.672 9.422 1 92.12 119 ALA A O 1
ATOM 850 N N . THR A 1 120 ? 13.023 20.484 8.273 1 93.38 120 THR A N 1
ATOM 851 C CA . THR A 1 120 ? 13.367 21.875 8.547 1 93.38 120 THR A CA 1
ATOM 852 C C . THR A 1 120 ? 12.477 22.812 7.746 1 93.38 120 THR A C 1
ATOM 854 O O . THR A 1 120 ? 12.25 22.609 6.555 1 93.38 120 THR A O 1
ATOM 857 N N . MET A 1 121 ? 12.07 23.891 8.398 1 95.56 121 MET A N 1
ATOM 858 C CA . MET A 1 121 ? 11.227 24.922 7.789 1 95.56 121 MET A CA 1
ATOM 859 C C . MET A 1 121 ? 11.953 25.625 6.652 1 95.56 121 MET A C 1
ATOM 861 O O . MET A 1 121 ? 13.117 25.984 6.789 1 95.56 121 MET A O 1
ATOM 865 N N . ASN A 1 122 ? 11.281 25.656 5.539 1 97 122 ASN A N 1
ATOM 866 C CA . ASN A 1 122 ? 11.688 26.594 4.504 1 97 122 ASN A CA 1
ATOM 867 C C . ASN A 1 122 ? 11.078 27.984 4.73 1 97 122 ASN A C 1
ATOM 869 O O . ASN A 1 122 ? 9.945 28.234 4.324 1 97 122 ASN A O 1
ATOM 873 N N . VAL A 1 123 ? 11.805 28.859 5.281 1 97.75 123 VAL A N 1
ATOM 874 C CA . VAL A 1 123 ? 11.312 30.156 5.738 1 97.75 123 VAL A CA 1
ATOM 875 C C . VAL A 1 123 ? 10.797 30.953 4.547 1 97.75 123 VAL A C 1
ATOM 877 O O . VAL A 1 123 ? 9.82 31.703 4.668 1 97.75 123 VAL A O 1
ATOM 880 N N . THR A 1 124 ? 11.445 30.828 3.375 1 97.31 124 THR A N 1
ATOM 881 C CA . THR A 1 124 ? 10.984 31.5 2.172 1 97.31 124 THR A CA 1
ATOM 882 C C . THR A 1 124 ? 9.562 31.078 1.818 1 97.31 124 THR A C 1
ATOM 884 O O . THR A 1 124 ? 8.711 31.922 1.513 1 97.31 124 THR A O 1
ATOM 887 N N . ARG A 1 125 ? 9.32 29.844 1.887 1 97.19 125 ARG A N 1
ATOM 888 C CA . ARG A 1 125 ? 7.992 29.312 1.582 1 97.19 125 ARG A CA 1
ATOM 889 C C . ARG A 1 125 ? 6.969 29.766 2.621 1 97.19 125 ARG A C 1
ATOM 891 O O . ARG A 1 125 ? 5.82 30.047 2.283 1 97.19 125 ARG A O 1
ATOM 898 N N . PHE A 1 126 ? 7.391 29.766 3.859 1 98.38 126 PHE A N 1
ATOM 899 C CA . PHE A 1 126 ? 6.5 30.266 4.902 1 98.38 126 PHE A CA 1
ATOM 900 C C . PHE A 1 126 ? 6.117 31.719 4.633 1 98.38 126 PHE A C 1
ATOM 902 O O . PHE A 1 126 ? 4.949 32.094 4.77 1 98.38 126 PHE A O 1
ATOM 909 N N . ILE A 1 127 ? 7.086 32.5 4.277 1 98.31 127 ILE A N 1
ATOM 910 C CA . ILE A 1 127 ? 6.848 33.906 4.012 1 98.31 127 ILE A CA 1
ATOM 911 C C . ILE A 1 127 ? 5.871 34.062 2.846 1 98.31 127 ILE A C 1
ATOM 913 O O . ILE A 1 127 ? 4.988 34.906 2.875 1 98.31 127 ILE A O 1
ATOM 917 N N . GLU A 1 128 ? 6.008 33.25 1.816 1 98.19 128 GLU A N 1
ATOM 918 C CA . GLU A 1 128 ? 5.086 33.281 0.687 1 98.19 128 GLU A CA 1
ATOM 919 C C . GLU A 1 128 ? 3.66 32.969 1.132 1 98.19 128 GLU A C 1
ATOM 921 O O . GLU A 1 128 ? 2.715 33.656 0.741 1 98.19 128 GLU A O 1
ATOM 926 N N . LEU A 1 129 ? 3.52 31.969 1.947 1 98.5 129 LEU A N 1
ATOM 927 C CA . LEU A 1 129 ? 2.209 31.625 2.496 1 98.5 129 LEU A CA 1
ATOM 928 C C . LEU A 1 129 ? 1.678 32.75 3.363 1 98.5 129 LEU A C 1
ATOM 930 O O . LEU A 1 129 ? 0.52 33.156 3.225 1 98.5 129 LEU A O 1
ATOM 934 N N . TRP A 1 130 ? 2.555 33.219 4.234 1 98.38 130 TRP A N 1
ATOM 935 C CA . TRP A 1 130 ? 2.242 34.312 5.16 1 98.38 130 TRP A CA 1
ATOM 936 C C . TRP A 1 130 ? 1.729 35.531 4.41 1 98.38 130 TRP A C 1
ATOM 938 O O . TRP A 1 130 ? 0.796 36.188 4.863 1 98.38 130 TRP A O 1
ATOM 948 N N . ASN A 1 131 ? 2.193 35.781 3.264 1 98.38 131 ASN A N 1
ATOM 949 C CA . ASN A 1 131 ? 1.898 37 2.494 1 98.38 131 ASN A CA 1
ATOM 950 C C . ASN A 1 131 ? 0.63 36.812 1.661 1 98.38 131 ASN A C 1
ATOM 952 O O . ASN A 1 131 ? 0.145 37.781 1.065 1 98.38 131 ASN A O 1
ATOM 956 N N . LEU A 1 132 ? 0.094 35.656 1.544 1 98.38 132 LEU A N 1
ATOM 957 C CA . LEU A 1 132 ? -1.123 35.438 0.767 1 98.38 132 LEU A CA 1
ATOM 958 C C . LEU A 1 132 ? -2.301 36.188 1.397 1 98.38 132 LEU A C 1
ATOM 960 O O . LEU A 1 132 ? -3.299 36.469 0.727 1 98.38 132 LEU A O 1
ATOM 964 N N . VAL A 1 133 ? -2.205 36.375 2.693 1 98.31 133 VAL A N 1
ATOM 965 C CA . VAL A 1 133 ? -3.254 37.062 3.434 1 98.31 133 VAL A CA 1
ATOM 966 C C . VAL A 1 133 ? -2.725 38.406 3.963 1 98.31 133 VAL A C 1
ATOM 968 O O . VAL A 1 133 ? -1.655 38.438 4.574 1 98.31 133 VAL A O 1
ATOM 971 N N . PRO A 1 134 ? -3.432 39.469 3.705 1 97.44 134 PRO A N 1
ATOM 972 C CA . PRO A 1 134 ? -2.982 40.719 4.293 1 97.44 134 PRO A CA 1
ATOM 973 C C . PRO A 1 134 ? -2.992 40.688 5.82 1 97.44 134 PRO A C 1
ATOM 975 O O . PRO A 1 134 ? -3.855 40.062 6.426 1 97.44 134 PRO A O 1
ATOM 978 N N . GLN A 1 135 ? -2.025 41.375 6.414 1 94.25 135 GLN A N 1
ATOM 979 C CA . GLN A 1 135 ? -2.008 41.469 7.867 1 94.25 135 GLN A CA 1
ATOM 980 C C . GLN A 1 135 ? -3.354 41.938 8.406 1 94.25 135 GLN A C 1
ATOM 982 O O . GLN A 1 135 ? -3.961 42.875 7.844 1 94.25 135 GLN A O 1
ATOM 987 N N . GLY A 1 136 ? -3.793 41.344 9.398 1 93 136 GLY A N 1
ATOM 988 C CA . GLY A 1 136 ? -5.125 41.594 9.922 1 93 136 GLY A CA 1
ATOM 989 C C . GLY A 1 136 ? -6.176 40.656 9.367 1 93 136 GLY A C 1
ATOM 990 O O . GLY A 1 136 ? -7.27 40.531 9.922 1 93 136 GLY A O 1
ATOM 991 N N . GLY A 1 137 ? -5.848 40 8.305 1 95.56 137 GLY A N 1
ATOM 992 C CA . GLY A 1 137 ? -6.746 39.031 7.723 1 95.56 137 GLY A CA 1
ATOM 993 C C . GLY A 1 137 ? -6.629 37.656 8.367 1 95.56 137 GLY A C 1
ATOM 994 O O . GLY A 1 137 ? -5.973 37.5 9.398 1 95.56 137 GLY A O 1
ATOM 995 N N . ARG A 1 138 ? -7.355 36.688 7.715 1 96.69 138 ARG A N 1
ATOM 996 C CA . ARG A 1 138 ? -7.418 35.344 8.281 1 96.69 138 ARG A CA 1
ATOM 997 C C . ARG A 1 138 ? -7.152 34.281 7.223 1 96.69 138 ARG A C 1
ATOM 999 O O . ARG A 1 138 ? -7.602 34.438 6.082 1 96.69 138 ARG A O 1
ATOM 1006 N N . PHE A 1 139 ? -6.406 33.312 7.582 1 98.19 139 PHE A N 1
ATOM 1007 C CA . PHE A 1 139 ? -6.199 32.156 6.719 1 98.19 139 PHE A CA 1
ATOM 1008 C C . PHE A 1 139 ? -7.383 31.188 6.797 1 98.19 139 PHE A C 1
ATOM 1010 O O . PHE A 1 139 ? -7.848 30.859 7.891 1 98.19 139 PHE A O 1
ATOM 1017 N N . ASP A 1 140 ? -7.926 30.875 5.719 1 96.69 140 ASP A N 1
ATOM 1018 C CA . ASP A 1 140 ? -9.039 29.922 5.684 1 96.69 140 ASP A CA 1
ATOM 1019 C C . ASP A 1 140 ? -8.812 28.844 4.633 1 96.69 140 ASP A C 1
ATOM 1021 O O . ASP A 1 140 ? -7.715 28.734 4.082 1 96.69 140 ASP A O 1
ATOM 1025 N N . LEU A 1 141 ? -9.766 28.016 4.387 1 95.88 141 LEU A N 1
ATOM 1026 C CA . LEU A 1 141 ? -9.625 26.859 3.5 1 95.88 141 LEU A CA 1
ATOM 1027 C C . LEU A 1 141 ? -9.344 27.312 2.07 1 95.88 141 LEU A C 1
ATOM 1029 O O . LEU A 1 141 ? -8.609 26.641 1.339 1 95.88 141 LEU A O 1
ATOM 1033 N N . SER A 1 142 ? -9.945 28.422 1.705 1 96.62 142 SER A N 1
ATOM 1034 C CA . SER A 1 142 ? -9.734 28.875 0.339 1 96.62 142 SER A CA 1
ATOM 1035 C C . SER A 1 142 ? -8.289 29.312 0.117 1 96.62 142 SER A C 1
ATOM 1037 O O . SER A 1 142 ? -7.723 29.078 -0.954 1 96.62 142 SER A O 1
ATOM 1039 N N . VAL A 1 143 ? -7.723 29.969 1.104 1 98 143 VAL A N 1
ATOM 1040 C CA . VAL A 1 143 ? -6.328 30.391 1.021 1 98 143 VAL A CA 1
ATOM 1041 C C . VAL A 1 143 ? -5.426 29.172 0.903 1 98 143 VAL A C 1
ATOM 1043 O O . VAL A 1 143 ? -4.527 29.141 0.059 1 98 143 VAL A O 1
ATOM 1046 N N . LEU A 1 144 ? -5.695 28.172 1.71 1 98.19 144 LEU A N 1
ATOM 1047 C CA . LEU A 1 144 ? -4.844 26.984 1.734 1 98.19 144 LEU A CA 1
ATOM 1048 C C . LEU A 1 144 ? -5.066 26.141 0.493 1 98.19 144 LEU A C 1
ATOM 1050 O O . LEU A 1 144 ? -4.148 25.469 0.021 1 98.19 144 LEU A O 1
ATOM 1054 N N . ASN A 1 145 ? -6.297 26.156 -0.016 1 97.19 145 ASN A N 1
ATOM 1055 C CA . ASN A 1 145 ? -6.57 25.484 -1.285 1 97.19 145 ASN A CA 1
ATOM 1056 C C . ASN A 1 145 ? -5.734 26.078 -2.418 1 97.19 145 ASN A C 1
ATOM 1058 O O . ASN A 1 145 ? -5.102 25.328 -3.178 1 97.19 145 ASN A O 1
ATOM 1062 N N . TYR A 1 146 ? -5.742 27.359 -2.5 1 97.88 146 TYR A N 1
ATOM 1063 C CA . TYR A 1 146 ? -4.914 28.047 -3.488 1 97.88 146 TYR A CA 1
ATOM 1064 C C . TYR A 1 146 ? -3.443 27.688 -3.307 1 97.88 146 TYR A C 1
ATOM 1066 O O . TYR A 1 146 ? -2.742 27.406 -4.281 1 97.88 146 TYR A O 1
ATOM 1074 N N . TRP A 1 147 ? -3.004 27.766 -2.094 1 98.44 147 TRP A N 1
ATOM 1075 C CA . TRP A 1 147 ? -1.599 27.5 -1.796 1 98.44 147 TRP A CA 1
ATOM 1076 C C . TRP A 1 147 ? -1.212 26.078 -2.17 1 98.44 147 TRP A C 1
ATOM 1078 O O . TRP A 1 147 ? -0.121 25.844 -2.693 1 98.44 147 TRP A O 1
ATOM 1088 N N . ALA A 1 148 ? -2.098 25.125 -1.874 1 97.56 148 ALA A N 1
ATOM 1089 C CA . ALA A 1 148 ? -1.867 23.734 -2.232 1 97.56 148 ALA A CA 1
ATOM 1090 C C . ALA A 1 148 ? -1.676 23.578 -3.74 1 97.56 148 ALA A C 1
ATOM 1092 O O . ALA A 1 148 ? -0.773 22.875 -4.188 1 97.56 148 ALA A O 1
ATOM 1093 N N . ALA A 1 149 ? -2.527 24.234 -4.453 1 96.62 149 ALA A N 1
ATOM 1094 C CA . ALA A 1 149 ? -2.426 24.188 -5.91 1 96.62 149 ALA A CA 1
ATOM 1095 C C . ALA A 1 149 ? -1.127 24.828 -6.391 1 96.62 149 ALA A C 1
ATOM 1097 O O . ALA A 1 149 ? -0.471 24.312 -7.297 1 96.62 149 ALA A O 1
ATOM 1098 N N . HIS A 1 150 ? -0.839 25.922 -5.793 1 97.81 150 HIS A N 1
ATOM 1099 C CA . HIS A 1 150 ? 0.398 26.625 -6.141 1 97.81 150 HIS A CA 1
ATOM 1100 C C . HIS A 1 150 ? 1.611 25.719 -5.906 1 97.81 150 HIS A C 1
ATOM 1102 O O . HIS A 1 150 ? 2.504 25.641 -6.754 1 97.81 150 HIS A O 1
ATOM 1108 N N . ARG A 1 151 ? 1.668 25.078 -4.777 1 97.38 151 ARG A N 1
ATOM 1109 C CA . ARG A 1 151 ? 2.797 24.219 -4.43 1 97.38 151 ARG A CA 1
ATOM 1110 C C . ARG A 1 151 ? 2.871 23.016 -5.355 1 97.38 151 ARG A C 1
ATOM 1112 O O . ARG A 1 151 ? 3.961 22.531 -5.676 1 97.38 151 ARG A O 1
ATOM 1119 N N . PHE A 1 152 ? 1.696 22.469 -5.738 1 96.31 152 PHE A N 1
ATOM 1120 C CA . PHE A 1 152 ? 1.638 21.391 -6.711 1 96.31 152 PHE A CA 1
ATOM 1121 C C . PHE A 1 152 ? 2.346 21.781 -8 1 96.31 152 PHE A C 1
ATOM 1123 O O . PHE A 1 152 ? 3.225 21.062 -8.477 1 96.31 152 PHE A O 1
ATOM 1130 N N . HIS A 1 153 ? 2.062 22.922 -8.5 1 96.81 153 HIS A N 1
ATOM 1131 C CA . HIS A 1 153 ? 2.662 23.391 -9.742 1 96.81 153 HIS A CA 1
ATOM 1132 C C . HIS A 1 153 ? 4.137 23.75 -9.547 1 96.81 153 HIS A C 1
ATOM 1134 O O . HIS A 1 153 ? 4.961 23.484 -10.422 1 96.81 153 HIS A O 1
ATOM 1140 N N . TRP A 1 154 ? 4.371 24.344 -8.445 1 97.19 154 TRP A N 1
ATOM 1141 C CA . TRP A 1 154 ? 5.766 24.641 -8.148 1 97.19 154 TRP A CA 1
ATOM 1142 C C . TRP A 1 154 ? 6.617 23.375 -8.172 1 97.19 154 TRP A C 1
ATOM 1144 O O . TRP A 1 154 ? 7.734 23.391 -8.695 1 97.19 154 TRP A O 1
ATOM 1154 N N . SER A 1 155 ? 6.125 22.297 -7.562 1 96.12 155 SER A N 1
ATOM 1155 C CA . SER A 1 155 ? 6.867 21.047 -7.488 1 96.12 155 SER A CA 1
ATOM 1156 C C . SER A 1 155 ? 7.07 20.438 -8.875 1 96.12 155 SER A C 1
ATOM 1158 O O . SER A 1 155 ? 8.125 19.859 -9.156 1 96.12 155 SER A O 1
ATOM 1160 N N . ILE A 1 156 ? 6.094 20.531 -9.711 1 94.38 156 ILE A N 1
ATOM 1161 C CA . ILE A 1 156 ? 6.262 20.062 -11.086 1 94.38 156 ILE A CA 1
ATOM 1162 C C . ILE A 1 156 ? 7.414 20.828 -11.75 1 94.38 156 ILE A C 1
ATOM 1164 O O . ILE A 1 156 ? 8.25 20.234 -12.422 1 94.38 156 ILE A O 1
ATOM 1168 N N . GLU A 1 157 ? 7.52 22.047 -11.469 1 96.94 157 GLU A N 1
ATOM 1169 C CA . GLU A 1 157 ? 8.445 22.938 -12.164 1 96.94 157 GLU A CA 1
ATOM 1170 C C . GLU A 1 157 ? 9.844 22.875 -11.547 1 96.94 157 GLU A C 1
ATOM 1172 O O . GLU A 1 157 ? 10.836 23.156 -12.227 1 96.94 157 GLU A O 1
ATOM 1177 N N . HIS A 1 158 ? 9.922 22.469 -10.273 1 96.56 158 HIS A N 1
ATOM 1178 C CA . HIS A 1 158 ? 11.195 22.703 -9.617 1 96.56 158 HIS A CA 1
ATOM 1179 C C . HIS A 1 158 ? 11.727 21.422 -8.969 1 96.56 158 HIS A C 1
ATOM 1181 O O . HIS A 1 158 ? 12.891 21.359 -8.562 1 96.56 158 HIS A O 1
ATOM 1187 N N . SER A 1 159 ? 10.906 20.438 -8.836 1 95.06 159 SER A N 1
ATOM 1188 C CA . SER A 1 159 ? 11.32 19.188 -8.195 1 95.06 159 SER A CA 1
ATOM 1189 C C . SER A 1 159 ? 11.367 18.047 -9.195 1 95.06 159 SER A C 1
ATOM 1191 O O . SER A 1 159 ? 10.328 17.453 -9.516 1 95.06 159 SER A O 1
ATOM 1193 N N . PRO A 1 160 ? 12.539 17.578 -9.641 1 92.38 160 PRO A N 1
ATOM 1194 C CA . PRO A 1 160 ? 12.633 16.516 -10.656 1 92.38 160 PRO A CA 1
ATOM 1195 C C . PRO A 1 160 ? 12.062 15.188 -10.18 1 92.38 160 PRO A C 1
ATOM 1197 O O . PRO A 1 160 ? 11.695 14.336 -10.992 1 92.38 160 PRO A O 1
ATOM 1200 N N . ASN A 1 161 ? 11.914 15.039 -8.852 1 89.56 161 ASN A N 1
ATOM 1201 C CA . ASN A 1 161 ? 11.453 13.773 -8.297 1 89.56 161 ASN A CA 1
ATOM 1202 C C . ASN A 1 161 ? 10.055 13.906 -7.688 1 89.56 161 ASN A C 1
ATOM 1204 O O . ASN A 1 161 ? 9.641 13.07 -6.883 1 89.56 161 ASN A O 1
ATOM 1208 N N . PHE A 1 162 ? 9.344 14.945 -8.078 1 92.44 162 PHE A N 1
ATOM 1209 C CA . PHE A 1 162 ? 8.008 15.18 -7.551 1 92.44 162 PHE A CA 1
ATOM 1210 C C . PHE A 1 162 ? 7.109 13.977 -7.789 1 92.44 162 PHE A C 1
ATOM 1212 O O . PHE A 1 162 ? 7.055 13.445 -8.898 1 92.44 162 PHE A O 1
ATOM 1219 N N . PHE A 1 163 ? 6.488 13.516 -6.773 1 90.75 163 PHE A N 1
ATOM 1220 C CA . PHE A 1 163 ? 5.531 12.422 -6.875 1 90.75 163 PHE A CA 1
ATOM 1221 C C . PHE A 1 163 ? 4.262 12.734 -6.094 1 90.75 163 PHE A C 1
ATOM 1223 O O . PHE A 1 163 ? 4.324 13.203 -4.957 1 90.75 163 PHE A O 1
ATOM 1230 N N . TYR A 1 164 ? 3.113 12.578 -6.699 1 89.5 164 TYR A N 1
ATOM 1231 C CA . TYR A 1 164 ? 1.771 12.797 -6.172 1 89.5 164 TYR A CA 1
ATOM 1232 C C . TYR A 1 164 ? 0.925 11.531 -6.297 1 89.5 164 TYR A C 1
ATOM 1234 O O . TYR A 1 164 ? 0.224 11.344 -7.293 1 89.5 164 TYR A O 1
ATOM 1242 N N . GLY A 1 165 ? 1.002 10.742 -5.266 1 80.94 165 GLY A N 1
ATOM 1243 C CA . GLY A 1 165 ? 0.371 9.43 -5.297 1 80.94 165 GLY A CA 1
ATOM 1244 C C . GLY A 1 165 ? -1.141 9.492 -5.188 1 80.94 165 GLY A C 1
ATOM 1245 O O . GLY A 1 165 ? -1.695 10.516 -4.773 1 80.94 165 GLY A O 1
ATOM 1246 N N . PRO A 1 166 ? -1.804 8.453 -5.539 1 74.75 166 PRO A N 1
ATOM 1247 C CA . PRO A 1 166 ? -3.268 8.453 -5.547 1 74.75 166 PRO A CA 1
ATOM 1248 C C . PRO A 1 166 ? -3.865 8.672 -4.16 1 74.75 166 PRO A C 1
ATOM 1250 O O . PRO A 1 166 ? -4.879 9.359 -4.02 1 74.75 166 PRO A O 1
ATOM 1253 N N . LEU A 1 167 ? -3.211 8.094 -3.141 1 77 167 LEU A N 1
ATOM 1254 C CA . LEU A 1 167 ? -3.691 8.32 -1.78 1 77 167 LEU A CA 1
ATOM 1255 C C . LEU A 1 167 ? -2.877 9.406 -1.087 1 77 167 LEU A C 1
ATOM 1257 O O . LEU A 1 167 ? -3.443 10.305 -0.462 1 77 167 LEU A O 1
ATOM 1261 N N . THR A 1 168 ? -1.612 9.344 -1.3 1 81 168 THR A N 1
ATOM 1262 C CA . THR A 1 168 ? -0.715 10.242 -0.589 1 81 168 THR A CA 1
ATOM 1263 C C . THR A 1 168 ? -0.881 11.68 -1.093 1 81 168 THR A C 1
ATOM 1265 O O . THR A 1 168 ? -0.813 12.625 -0.31 1 81 168 THR A O 1
ATOM 1268 N N . GLY A 1 169 ? -1.118 11.781 -2.35 1 83.12 169 GLY A N 1
ATOM 1269 C CA . GLY A 1 169 ? -1.331 13.109 -2.914 1 83.12 169 GLY A CA 1
ATOM 1270 C C . GLY A 1 169 ? -2.744 13.625 -2.711 1 83.12 169 GLY A C 1
ATOM 1271 O O . GLY A 1 169 ? -2.951 14.625 -2.025 1 83.12 16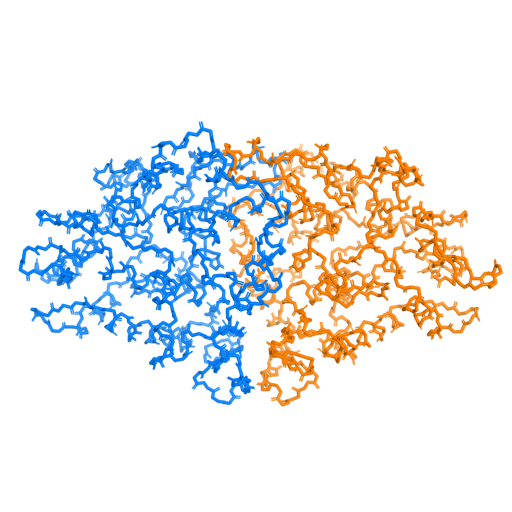9 GLY A O 1
ATOM 1272 N N . ILE A 1 170 ? -3.678 12.859 -3.064 1 78.81 170 ILE A N 1
ATOM 1273 C CA . ILE A 1 170 ? -5.059 13.328 -3.148 1 78.81 170 ILE A CA 1
ATOM 1274 C C . ILE A 1 170 ? -5.641 13.469 -1.744 1 78.81 170 ILE A C 1
ATOM 1276 O O . ILE A 1 170 ? -6.316 14.453 -1.442 1 78.81 170 ILE A O 1
ATOM 1280 N N . ILE A 1 171 ? -5.266 12.531 -0.861 1 81.62 171 ILE A N 1
ATOM 1281 C CA . ILE A 1 171 ? -5.922 12.555 0.442 1 81.62 171 ILE A CA 1
ATOM 1282 C C . ILE A 1 171 ? -4.957 13.086 1.497 1 81.62 171 ILE A C 1
ATOM 1284 O O . ILE A 1 171 ? -5.195 14.141 2.088 1 81.62 171 ILE A O 1
ATOM 1288 N N . PHE A 1 172 ? -3.824 12.469 1.63 1 85.81 172 PHE A N 1
ATOM 1289 C CA . PHE A 1 172 ? -2.953 12.797 2.752 1 85.81 172 PHE A CA 1
ATOM 1290 C C . PHE A 1 172 ? -2.424 14.219 2.623 1 85.81 172 PHE A C 1
ATOM 1292 O O . PHE A 1 172 ? -2.477 15 3.578 1 85.81 172 PHE A O 1
ATOM 1299 N N . ARG A 1 173 ? -1.946 14.531 1.511 1 88.88 173 ARG A N 1
ATOM 1300 C CA . ARG A 1 173 ? -1.388 15.859 1.305 1 88.88 173 ARG A CA 1
ATOM 1301 C C . ARG A 1 173 ? -2.465 16.938 1.434 1 88.88 173 ARG A C 1
ATOM 1303 O O . ARG A 1 173 ? -2.24 17.969 2.053 1 88.88 173 ARG A O 1
ATOM 1310 N N . THR A 1 174 ? -3.609 16.688 0.915 1 86.25 174 THR A N 1
ATOM 1311 C CA . THR A 1 174 ? -4.699 17.656 0.976 1 86.25 174 THR A CA 1
ATOM 1312 C C . THR A 1 174 ? -5.168 17.859 2.414 1 86.25 174 THR A C 1
ATOM 1314 O O . THR A 1 174 ? -5.445 18.984 2.834 1 86.25 174 THR A O 1
ATOM 1317 N N . VAL A 1 175 ? -5.191 16.828 3.119 1 85.62 175 VAL A N 1
ATOM 1318 C CA . VAL A 1 175 ? -5.641 16.906 4.504 1 85.62 175 VAL A CA 1
ATOM 1319 C C . VAL A 1 175 ? -4.668 17.75 5.324 1 85.62 175 VAL A C 1
ATOM 1321 O O . VAL A 1 175 ? -5.078 18.484 6.219 1 85.62 175 VAL A O 1
ATOM 1324 N N . VAL A 1 176 ? -3.438 17.641 4.988 1 91.56 176 VAL A N 1
ATOM 1325 C CA . VAL A 1 176 ? -2.432 18.438 5.695 1 91.56 176 VAL A CA 1
ATOM 1326 C C . VAL A 1 176 ? -2.73 19.922 5.523 1 91.56 176 VAL A C 1
ATOM 1328 O O . VAL A 1 176 ? -2.648 20.688 6.48 1 91.56 176 VAL A O 1
ATOM 1331 N N . TYR A 1 177 ? -3.107 20.328 4.359 1 96.56 177 TYR A N 1
ATOM 1332 C CA . TYR A 1 177 ? -3.447 21.719 4.098 1 96.56 177 TYR A CA 1
ATOM 1333 C C . TYR A 1 177 ? -4.734 22.109 4.812 1 96.56 177 TYR A C 1
ATOM 1335 O O . TYR A 1 177 ? -4.824 23.188 5.402 1 96.56 177 TYR A O 1
ATOM 1343 N N . ALA A 1 178 ? -5.668 21.266 4.793 1 94.94 178 ALA A N 1
ATOM 1344 C 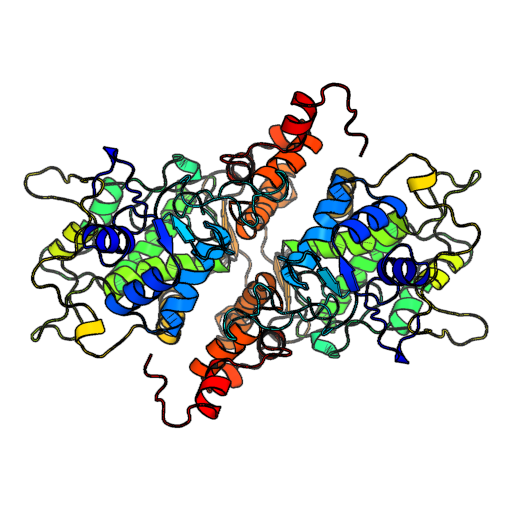CA . ALA A 1 178 ? -6.969 21.562 5.383 1 94.94 178 ALA A CA 1
ATOM 1345 C C . ALA A 1 178 ? -6.879 21.641 6.906 1 94.94 178 ALA A C 1
ATOM 1347 O O . ALA A 1 178 ? -7.594 22.422 7.539 1 94.94 178 ALA A O 1
ATOM 1348 N N . LEU A 1 179 ? -5.992 20.891 7.469 1 96.25 179 LEU A N 1
ATOM 1349 C CA . LEU A 1 179 ? -5.891 20.812 8.922 1 96.25 179 LEU A CA 1
ATOM 1350 C C . LEU A 1 179 ? -5.379 22.125 9.5 1 96.25 179 LEU A C 1
ATOM 1352 O O . LEU A 1 179 ? -5.641 22.438 10.664 1 96.25 179 LEU A O 1
ATOM 1356 N N . ILE A 1 180 ? -4.695 22.875 8.703 1 97.81 180 ILE A N 1
ATOM 1357 C CA . ILE A 1 180 ? -4.105 24.125 9.195 1 97.81 180 ILE A CA 1
ATOM 1358 C C . ILE A 1 180 ? -5.207 25.062 9.664 1 97.81 180 ILE A C 1
ATOM 1360 O O . ILE A 1 180 ? -5.277 25.422 10.844 1 97.81 180 ILE A O 1
ATOM 1364 N N . PRO A 1 181 ? -6.156 25.422 8.852 1 97.12 181 PRO A N 1
ATOM 1365 C CA . PRO A 1 181 ? -7.223 26.297 9.352 1 97.12 181 PRO A CA 1
ATOM 1366 C C . PRO A 1 181 ? -8.234 25.547 10.211 1 97.12 181 PRO A C 1
ATOM 1368 O O . PRO A 1 181 ? -8.891 26.141 11.07 1 97.12 181 PRO A O 1
ATOM 1371 N N . ARG A 1 182 ? -8.391 24.203 10.016 1 96.62 182 ARG A N 1
ATOM 1372 C CA . ARG A 1 182 ? -9.414 23.438 10.734 1 96.62 182 ARG A CA 1
ATOM 1373 C C . ARG A 1 182 ? -9.039 23.281 12.203 1 96.62 182 ARG A C 1
ATOM 1375 O O . ARG A 1 182 ? -9.898 23.359 13.086 1 96.62 182 ARG A O 1
ATOM 1382 N N . LEU A 1 183 ? -7.68 23.094 12.43 1 97.44 183 LEU A N 1
ATOM 1383 C CA . LEU A 1 183 ? -7.336 22.656 13.781 1 97.44 183 LEU A CA 1
ATOM 1384 C C . LEU A 1 183 ? -6.496 23.719 14.492 1 97.44 183 LEU A C 1
ATOM 1386 O O . LEU A 1 183 ? -6.391 23.703 15.719 1 97.44 183 LEU A O 1
ATOM 1390 N N . LEU A 1 184 ? -5.883 24.625 13.773 1 98.06 184 LEU A N 1
ATOM 1391 C CA . LEU A 1 184 ? -4.992 25.578 14.43 1 98.06 184 LEU A CA 1
ATOM 1392 C C . LEU A 1 184 ? -5.715 26.891 14.719 1 98.06 184 LEU A C 1
ATOM 1394 O O . LEU A 1 184 ? -5.203 27.734 15.453 1 98.06 184 LEU A O 1
ATOM 1398 N N . ALA A 1 185 ? -6.891 27.047 14.203 1 98 185 ALA A N 1
ATOM 1399 C CA . ALA A 1 185 ? -7.629 28.281 14.391 1 98 185 ALA A CA 1
ATOM 1400 C C . ALA A 1 185 ? -8.016 28.469 15.859 1 98 185 ALA A C 1
ATOM 1402 O O . ALA A 1 185 ? -8.219 27.5 16.578 1 98 185 ALA A O 1
ATOM 1403 N N . ASN A 1 186 ? -8.102 29.703 16.25 1 97.56 186 ASN A N 1
ATOM 1404 C CA . ASN A 1 186 ? -8.562 30.094 17.594 1 97.56 186 ASN A CA 1
ATOM 1405 C C . ASN A 1 186 ? -10.062 30.359 17.609 1 97.56 186 ASN A C 1
ATOM 1407 O O . ASN A 1 186 ? -10.562 31.188 16.844 1 97.56 186 ASN A O 1
ATOM 1411 N N . HIS A 1 187 ? -10.758 29.656 18.516 1 96.69 187 HIS A N 1
ATOM 1412 C CA . HIS A 1 187 ? -12.203 29.828 18.625 1 96.69 187 HIS A CA 1
ATOM 1413 C C . HIS A 1 187 ? -12.57 30.688 19.812 1 96.69 187 HIS A C 1
ATOM 1415 O O . HIS A 1 187 ? -12.305 30.328 20.969 1 96.69 187 HIS A O 1
ATOM 1421 N N . THR A 1 188 ? -13.172 31.812 19.5 1 91.81 188 THR A N 1
ATOM 1422 C CA . THR A 1 188 ? -13.586 32.75 20.531 1 91.81 188 THR A CA 1
ATOM 1423 C C . THR A 1 188 ? -15.055 33.125 20.375 1 91.81 188 THR A C 1
ATOM 1425 O O . THR A 1 188 ? -15.703 32.719 19.406 1 91.81 188 THR A O 1
ATOM 1428 N N . GLY A 1 189 ? -15.617 33.781 21.375 1 90.81 189 GLY A N 1
ATOM 1429 C CA . GLY A 1 189 ? -16.984 34.281 21.25 1 90.81 189 GLY A CA 1
ATOM 1430 C C . GLY A 1 189 ? -17.203 35.156 20.031 1 90.81 189 GLY A C 1
ATOM 1431 O O . GLY A 1 189 ? -18.25 35.062 19.391 1 90.81 189 GLY A O 1
ATOM 1432 N N . ARG A 1 190 ? -16.266 35.906 19.672 1 91.25 190 ARG A N 1
ATOM 1433 C CA . ARG A 1 190 ? -16.344 36.812 18.5 1 91.25 190 ARG A CA 1
ATOM 1434 C C . ARG A 1 190 ? -16.234 36 17.203 1 91.25 190 ARG A C 1
ATOM 1436 O O . ARG A 1 190 ? -16.859 36.344 16.203 1 91.25 190 ARG A O 1
ATOM 1443 N N . TYR A 1 191 ? -15.422 34.969 17.219 1 92.38 191 TYR A N 1
ATOM 1444 C CA . TYR A 1 191 ? -15.211 34.125 16.047 1 92.38 191 TYR A CA 1
ATOM 1445 C C . TYR A 1 191 ? -15.453 32.656 16.375 1 92.38 191 TYR A C 1
ATOM 1447 O O . TYR A 1 191 ? -14.516 31.859 16.422 1 92.38 191 TYR A O 1
ATOM 1455 N N . PRO A 1 192 ? -16.641 32.344 16.469 1 90.94 192 PRO A N 1
ATOM 1456 C CA . PRO A 1 192 ? -16.953 31 16.922 1 90.94 192 PRO A CA 1
ATOM 1457 C C . PRO A 1 192 ? -16.531 29.922 15.922 1 90.94 192 PRO A C 1
ATOM 1459 O O . PRO A 1 192 ? -16.266 28.781 16.312 1 90.94 192 PRO A O 1
ATOM 1462 N N . ASP A 1 193 ? -16.359 30.344 14.656 1 91.31 193 ASP A N 1
ATOM 1463 C CA . ASP A 1 193 ? -15.961 29.375 13.633 1 91.31 193 ASP A CA 1
ATOM 1464 C C . ASP A 1 193 ? -14.438 29.266 13.562 1 91.31 193 ASP A C 1
ATOM 1466 O O . ASP A 1 193 ? -13.906 28.453 12.805 1 91.31 193 ASP A O 1
ATOM 1470 N N . GLY A 1 194 ? -13.781 30.047 14.367 1 95.31 194 GLY A N 1
ATOM 1471 C CA . GLY A 1 194 ? -12.328 30 14.438 1 95.31 194 GLY A CA 1
ATOM 1472 C C . GLY A 1 194 ? -11.656 31.062 13.578 1 95.31 194 GLY A C 1
ATOM 1473 O O . GLY A 1 194 ? -12.156 31.406 12.508 1 95.31 194 GLY A O 1
ATOM 1474 N N . GLU A 1 195 ? -10.609 31.562 14.07 1 96.06 195 GLU A N 1
ATOM 1475 C CA . GLU A 1 195 ? -9.789 32.5 13.305 1 96.06 195 GLU A CA 1
ATOM 1476 C C . GLU A 1 195 ? -8.32 32.125 13.336 1 96.06 195 GLU A C 1
ATOM 1478 O O . GLU A 1 195 ? -7.742 31.938 14.414 1 96.06 195 GLU A O 1
ATOM 1483 N N . LEU A 1 196 ? -7.75 32 12.219 1 98.25 196 LEU A N 1
ATOM 1484 C CA . LEU A 1 196 ? -6.316 31.766 12.086 1 98.25 196 LEU A CA 1
ATOM 1485 C C . LEU A 1 196 ? -5.598 33.031 11.625 1 98.25 196 LEU A C 1
ATOM 1487 O O . LEU A 1 196 ? -5.555 33.312 10.43 1 98.25 196 LEU A O 1
ATOM 1491 N N . THR A 1 197 ? -5.043 33.656 12.594 1 97.69 197 THR A N 1
ATOM 1492 C CA . THR A 1 197 ? -4.336 34.906 12.32 1 97.69 197 THR A CA 1
ATOM 1493 C C . THR A 1 197 ? -2.861 34.625 12.047 1 97.69 197 THR A C 1
ATOM 1495 O O . THR A 1 197 ? -2.385 33.5 12.203 1 97.69 197 THR A O 1
ATOM 1498 N N . HIS A 1 198 ? -2.195 35.688 11.625 1 97.81 198 HIS A N 1
ATOM 1499 C CA . HIS A 1 198 ? -0.758 35.625 11.398 1 97.81 198 HIS A CA 1
ATOM 1500 C C . HIS A 1 198 ? -0.026 35.219 12.68 1 97.81 198 HIS A C 1
ATOM 1502 O O . HIS A 1 198 ? 0.911 34.406 12.641 1 97.81 198 HIS A O 1
ATOM 1508 N N . GLU A 1 199 ? -0.476 35.719 13.797 1 96.69 199 GLU A N 1
ATOM 1509 C CA . GLU A 1 199 ? 0.173 35.469 15.07 1 96.69 199 GLU A CA 1
ATOM 1510 C C . GLU A 1 199 ? 0.009 34 15.477 1 96.69 199 GLU A C 1
ATOM 1512 O O . GLU A 1 199 ? 0.95 33.375 15.977 1 96.69 199 GLU A O 1
ATOM 1517 N N . VAL A 1 200 ? -1.194 33.5 15.312 1 97.75 200 VAL A N 1
ATOM 1518 C CA . VAL A 1 200 ? -1.449 32.125 15.648 1 97.75 200 VAL A CA 1
ATOM 1519 C C . VAL A 1 200 ? -0.611 31.203 14.75 1 97.75 200 VAL A C 1
ATOM 1521 O O . VAL A 1 200 ? 0.009 30.25 15.227 1 97.75 200 VAL A O 1
ATOM 1524 N N . LEU A 1 201 ? -0.59 31.484 13.453 1 98.31 201 LEU A N 1
ATOM 1525 C CA . LEU A 1 201 ? 0.202 30.719 12.492 1 98.31 201 LEU A CA 1
ATOM 1526 C C . LEU A 1 201 ? 1.675 30.719 12.891 1 98.31 201 LEU A C 1
ATOM 1528 O O . LEU A 1 201 ? 2.305 29.656 12.938 1 98.31 201 LEU A O 1
ATOM 1532 N N . GLU A 1 202 ? 2.225 31.891 13.227 1 98 202 GLU A N 1
ATOM 1533 C CA . GLU A 1 202 ? 3.627 32.031 13.609 1 98 202 GLU A CA 1
ATOM 1534 C C . GLU A 1 202 ? 3.941 31.234 14.867 1 98 202 GLU A C 1
ATOM 1536 O O . GLU A 1 202 ? 5.008 30.625 14.961 1 98 202 GLU A O 1
ATOM 1541 N N . SER A 1 203 ? 3.082 31.219 15.781 1 98.25 203 SER A N 1
ATOM 1542 C CA . SER A 1 203 ? 3.297 30.516 17.031 1 98.25 203 SER A CA 1
ATOM 1543 C C . SER A 1 203 ? 3.4 29 16.812 1 98.25 203 SER A C 1
ATOM 1545 O O . SER A 1 203 ? 4.34 28.359 17.281 1 98.25 203 SER A O 1
ATOM 1547 N N . PHE A 1 204 ? 2.48 28.453 16.062 1 98.38 204 PHE A N 1
ATOM 1548 C CA . PHE A 1 204 ? 2.486 27.016 15.789 1 98.38 204 PHE A CA 1
ATOM 1549 C C . PHE A 1 204 ? 3.691 26.641 14.945 1 98.38 204 PHE A C 1
ATOM 1551 O O . PHE A 1 204 ? 4.223 25.531 15.078 1 98.38 204 PHE A O 1
ATOM 1558 N N . TYR A 1 205 ? 4.148 27.547 14.109 1 98.31 205 TYR A N 1
ATOM 1559 C CA . TYR A 1 205 ? 5.211 27.219 13.164 1 98.31 205 TYR A CA 1
ATOM 1560 C C . TYR A 1 205 ? 6.57 27.641 13.711 1 98.31 205 TYR A C 1
ATOM 1562 O O . TYR A 1 205 ? 7.594 27.484 13.039 1 98.31 205 TYR A O 1
ATOM 1570 N N . ALA A 1 206 ? 6.594 28.25 14.898 1 98 206 ALA A N 1
ATOM 1571 C CA . ALA A 1 206 ? 7.824 28.641 15.586 1 98 206 ALA A CA 1
ATOM 1572 C C . ALA A 1 206 ? 8.586 29.688 14.781 1 98 206 ALA A C 1
ATOM 1574 O O . ALA A 1 206 ? 9.812 29.594 14.625 1 98 206 ALA A O 1
ATOM 1575 N N . ILE A 1 207 ? 7.891 30.594 14.234 1 98.12 207 ILE A N 1
ATOM 1576 C CA . ILE A 1 207 ? 8.492 31.688 13.477 1 98.12 207 ILE A CA 1
ATOM 1577 C C . ILE A 1 207 ? 8.25 33 14.203 1 98.12 207 ILE A C 1
ATOM 1579 O O . ILE A 1 207 ? 7.168 33.25 14.75 1 98.12 207 ILE A O 1
ATOM 1583 N N . THR A 1 208 ? 9.25 33.844 14.227 1 97.06 208 THR A N 1
ATOM 1584 C CA . THR A 1 208 ? 9.109 35.25 14.633 1 97.06 208 THR A CA 1
ATOM 1585 C C . THR A 1 208 ? 9.391 36.156 13.461 1 97.06 208 THR A C 1
ATOM 1587 O O . THR A 1 208 ? 10.375 36 12.742 1 97.06 208 THR A O 1
ATOM 1590 N N . HIS A 1 209 ? 8.508 37.062 13.219 1 96.06 209 HIS A N 1
ATOM 1591 C CA . HIS A 1 209 ? 8.711 37.969 12.102 1 96.06 209 HIS A CA 1
ATOM 1592 C C . HIS A 1 209 ? 9.188 39.344 12.594 1 96.06 209 HIS A C 1
ATOM 1594 O O . HIS A 1 209 ? 9.734 40.125 11.82 1 96.06 209 HIS A O 1
ATOM 1600 N N . ASP A 1 210 ? 8.914 39.688 13.875 1 92.69 210 ASP A N 1
ATOM 1601 C CA . ASP A 1 210 ? 9.305 40.969 14.461 1 92.69 210 ASP A CA 1
ATOM 1602 C C . ASP A 1 210 ? 10.164 40.75 15.711 1 92.69 210 ASP A C 1
ATOM 1604 O O . ASP A 1 210 ? 9.711 40.156 16.688 1 92.69 210 ASP A O 1
ATOM 1608 N N . PRO A 1 211 ? 11.414 41.219 15.711 1 91.62 211 PRO A N 1
ATOM 1609 C CA . PRO A 1 211 ? 12.086 42.031 14.688 1 91.62 211 PRO A CA 1
ATOM 1610 C C . PRO A 1 211 ? 12.461 41.188 13.453 1 91.62 211 PRO A C 1
ATOM 1612 O O . PRO A 1 211 ? 12.547 39.969 13.523 1 91.62 211 PRO A O 1
ATOM 1615 N N . ALA A 1 212 ? 12.516 41.938 12.438 1 91.69 212 ALA A N 1
ATOM 1616 C CA . ALA A 1 212 ? 12.984 41.312 11.203 1 91.69 212 ALA A CA 1
ATOM 1617 C C . ALA A 1 212 ? 14.43 40.844 11.336 1 91.69 212 ALA A C 1
ATOM 1619 O O . ALA A 1 212 ? 15.211 41.406 12.086 1 91.69 212 ALA A O 1
ATOM 1620 N N . PRO A 1 213 ? 14.695 39.781 10.633 1 96.06 213 PRO A N 1
ATOM 1621 C CA . PRO A 1 213 ? 13.977 39.062 9.586 1 96.06 213 PRO A CA 1
ATOM 1622 C C . PRO A 1 213 ? 13.117 37.906 10.133 1 96.06 213 PRO A C 1
ATOM 1624 O O . PRO A 1 213 ? 13.156 37.625 11.336 1 96.06 213 PRO A O 1
ATOM 1627 N N . PHE A 1 214 ? 12.234 37.312 9.383 1 97.38 214 PHE A N 1
ATOM 1628 C CA . PHE A 1 214 ? 11.562 36.094 9.773 1 97.38 214 PHE A CA 1
ATOM 1629 C C . PHE A 1 214 ? 12.57 35.062 10.25 1 97.38 214 PHE A C 1
ATOM 1631 O O . PHE A 1 214 ? 13.547 34.75 9.547 1 97.38 214 PHE A O 1
ATOM 1638 N N . THR A 1 215 ? 12.375 34.625 11.43 1 97.75 215 THR A N 1
ATOM 1639 C CA . THR A 1 215 ? 13.32 33.688 12.016 1 97.75 215 THR A CA 1
ATOM 1640 C C . THR A 1 215 ? 12.602 32.406 12.492 1 97.75 215 THR A C 1
ATOM 1642 O O . THR A 1 215 ? 11.625 32.5 13.242 1 97.75 215 THR A O 1
ATOM 1645 N N . TYR A 1 216 ? 13.039 31.25 12.016 1 97.12 216 TYR A N 1
ATOM 1646 C CA . TYR A 1 216 ? 12.539 29.953 12.445 1 97.12 216 TYR A CA 1
ATOM 1647 C C . TYR A 1 216 ? 13.305 29.453 13.672 1 97.12 216 TYR A C 1
ATOM 1649 O O . TYR A 1 216 ? 14.531 29.391 13.664 1 97.12 216 TYR A O 1
ATOM 1657 N N . HIS A 1 217 ? 12.648 29.125 14.742 1 96.44 217 HIS A N 1
ATOM 1658 C CA . HIS A 1 217 ? 13.227 28.578 15.961 1 96.44 217 HIS A CA 1
ATOM 1659 C C . HIS A 1 217 ? 12.891 27.094 16.109 1 96.44 217 HIS A C 1
ATOM 1661 O O . HIS A 1 217 ? 11.836 26.75 16.656 1 96.44 217 HIS A O 1
ATOM 1667 N N . VAL A 1 218 ? 13.836 26.281 15.75 1 93.88 218 VAL A N 1
ATOM 1668 C CA . VAL A 1 218 ? 13.633 24.828 15.758 1 93.88 218 VAL A CA 1
ATOM 1669 C C . VAL A 1 218 ? 13.203 24.375 17.156 1 93.88 218 VAL A C 1
ATOM 1671 O O . VAL A 1 218 ? 13.852 24.703 18.141 1 93.88 218 VAL A O 1
ATOM 1674 N N . GLY A 1 219 ? 12.094 23.703 17.234 1 95.81 219 GLY A N 1
ATOM 1675 C CA . GLY A 1 219 ? 11.648 23.125 18.484 1 95.81 219 GLY A CA 1
ATOM 1676 C C . GLY A 1 219 ? 10.805 24.062 19.328 1 95.81 219 GLY A C 1
ATOM 1677 O O . GLY A 1 219 ? 10.391 23.719 20.438 1 95.81 219 GLY A O 1
ATOM 1678 N N . TRP A 1 220 ? 10.43 25.188 18.781 1 97.31 220 TRP A N 1
ATOM 1679 C CA . TRP A 1 220 ? 9.719 26.188 19.578 1 97.31 220 TRP A CA 1
ATOM 1680 C C . TRP A 1 220 ? 8.242 26.219 19.203 1 97.31 220 TRP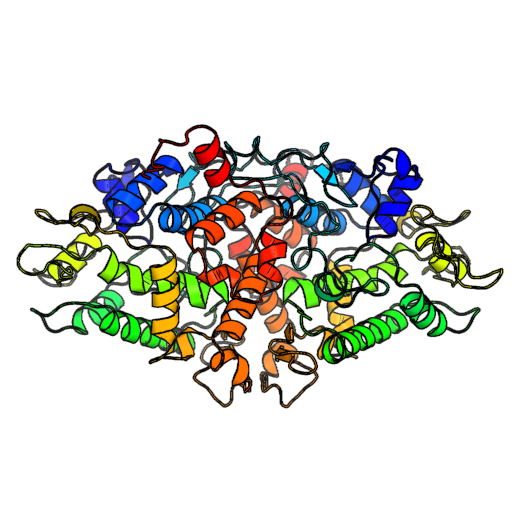 A C 1
ATOM 1682 O O . TRP A 1 220 ? 7.52 27.141 19.594 1 97.31 220 TRP A O 1
ATOM 1692 N N . GLU A 1 221 ? 7.805 25.25 18.406 1 98.19 221 GLU A N 1
ATOM 1693 C CA . GLU A 1 221 ? 6.379 25.219 18.109 1 98.19 221 GLU A CA 1
ATOM 1694 C C . GLU A 1 221 ? 5.547 25.312 19.375 1 98.19 221 GLU A C 1
ATOM 1696 O O . GLU A 1 221 ? 5.832 24.625 20.359 1 98.19 221 GLU A O 1
ATOM 1701 N N . ARG A 1 222 ? 4.453 26.156 19.297 1 97.75 222 ARG A N 1
ATOM 1702 C CA . ARG A 1 222 ? 3.73 26.438 20.531 1 97.75 222 ARG A CA 1
ATOM 1703 C C . ARG A 1 222 ? 2.242 26.641 20.266 1 97.75 222 ARG A C 1
ATOM 1705 O O . ARG A 1 222 ? 1.865 27.281 19.281 1 97.75 222 ARG A O 1
ATOM 1712 N N . ILE A 1 223 ? 1.469 26.047 21.109 1 97.88 223 ILE A N 1
ATOM 1713 C CA . ILE A 1 223 ? 0.07 26.453 21.203 1 97.88 223 ILE A CA 1
ATOM 1714 C C . ILE A 1 223 ? -0.028 27.828 21.859 1 97.88 223 ILE A C 1
ATOM 1716 O O . ILE A 1 223 ? 0.428 28.016 22.984 1 97.88 223 ILE A O 1
ATOM 1720 N N . PRO A 1 224 ? -0.643 28.75 21.156 1 96.75 224 PRO A N 1
ATOM 1721 C CA . PRO A 1 224 ? -0.664 30.109 21.719 1 96.75 224 PRO A CA 1
ATOM 1722 C C . PRO A 1 224 ? -1.383 30.188 23.062 1 96.75 224 PRO A C 1
ATOM 1724 O O . PRO A 1 224 ? -2.264 29.375 23.344 1 96.75 224 PRO A O 1
ATOM 1727 N N . ALA A 1 225 ? -0.977 31.25 23.797 1 93.88 225 ALA A N 1
ATOM 1728 C CA . ALA A 1 225 ? -1.729 31.547 25.016 1 93.88 225 ALA A CA 1
ATOM 1729 C C . ALA A 1 225 ? -3.141 32.031 24.672 1 93.88 225 ALA A C 1
ATOM 1731 O O . ALA A 1 225 ? -3.346 32.75 23.703 1 93.88 225 ALA A O 1
ATOM 1732 N N . ASN A 1 226 ? -4.098 31.688 25.484 1 92.06 226 ASN A N 1
ATOM 1733 C CA . ASN A 1 226 ? -5.496 32.062 25.312 1 92.06 226 ASN A CA 1
ATOM 1734 C C . ASN A 1 226 ? -6.059 31.547 23.984 1 92.06 226 ASN A C 1
ATOM 1736 O O . ASN A 1 226 ? -6.777 32.281 23.297 1 92.06 226 ASN A O 1
ATOM 1740 N N . TRP A 1 227 ? -5.531 30.484 23.531 1 96.31 227 TRP A N 1
ATOM 1741 C CA . TRP A 1 227 ? -5.977 29.781 22.328 1 96.31 227 TRP A CA 1
ATOM 1742 C C . TRP A 1 227 ? -6.988 28.688 22.672 1 96.31 227 TRP A C 1
ATOM 1744 O O . TRP A 1 227 ? -6.738 27.859 23.547 1 96.31 227 TRP A O 1
ATOM 1754 N N . TYR A 1 228 ? -8.164 28.766 22.094 1 97 228 TYR A N 1
ATOM 1755 C CA . TYR A 1 228 ? -9.219 27.766 22.25 1 97 228 TYR A CA 1
ATOM 1756 C C . TYR A 1 228 ? -9.414 26.984 20.953 1 97 228 TYR A C 1
ATOM 1758 O O . TYR A 1 228 ? -9.93 27.531 19.969 1 97 228 TYR A O 1
ATOM 1766 N N . GLY A 1 229 ? -9.062 25.719 21.016 1 96.56 229 GLY A N 1
ATOM 1767 C CA . GLY A 1 229 ? -9.156 24.875 19.828 1 96.56 229 GLY A CA 1
ATOM 1768 C C . GLY A 1 229 ? -10.578 24.453 19.516 1 96.56 229 GLY A C 1
ATOM 1769 O O . GLY A 1 229 ? -11.5 24.75 20.266 1 96.56 229 GLY A O 1
ATOM 1770 N N . LEU A 1 230 ? -10.727 23.781 18.438 1 97 230 LEU A N 1
ATOM 1771 C CA . LEU A 1 230 ? -12.031 23.328 17.953 1 97 230 LEU A CA 1
ATOM 1772 C C . LEU A 1 230 ? -12.75 22.516 19.016 1 97 230 LEU A C 1
ATOM 1774 O O . LEU A 1 230 ? -13.969 22.609 19.172 1 97 230 LEU A O 1
ATOM 1778 N N . ALA A 1 231 ? -12.047 21.766 19.766 1 95.06 231 ALA A N 1
ATOM 1779 C CA . ALA A 1 231 ? -12.633 20.891 20.781 1 95.06 231 ALA A CA 1
ATOM 1780 C C . ALA A 1 231 ? -13.367 21.703 21.844 1 95.06 231 ALA A C 1
ATOM 1782 O O . ALA A 1 231 ? -14.328 21.234 22.453 1 95.06 231 ALA A O 1
ATOM 1783 N N . SER A 1 232 ? -12.938 22.891 22.109 1 94.75 232 SER A N 1
ATOM 1784 C CA . SER A 1 232 ? -13.531 23.734 23.125 1 94.75 232 SER A CA 1
ATOM 1785 C C . SER A 1 232 ? -14.953 24.156 22.75 1 94.75 232 SER A C 1
ATOM 1787 O O . SER A 1 232 ? -15.727 24.609 23.594 1 94.75 232 SER A O 1
ATOM 1789 N N . THR A 1 233 ? -15.266 24.047 21.5 1 95.25 233 THR A N 1
ATOM 1790 C CA . THR A 1 233 ? -16.578 24.438 21.031 1 95.25 233 THR A CA 1
ATOM 1791 C C . THR A 1 233 ? -17.578 23.281 21.141 1 95.25 233 THR A C 1
ATOM 1793 O O . THR A 1 233 ? -18.766 23.453 20.859 1 95.25 233 THR A O 1
ATOM 1796 N N . GLY A 1 234 ? -17.141 22.156 21.484 1 93.5 234 GLY A N 1
ATOM 1797 C CA . GLY A 1 234 ? -17.984 20.984 21.516 1 93.5 234 GLY A CA 1
ATOM 1798 C C . GLY A 1 234 ? -18.125 20.312 20.156 1 93.5 234 GLY A C 1
ATOM 1799 O O . GLY A 1 234 ? -18.859 19.344 20 1 93.5 234 GLY A O 1
ATOM 1800 N N . SER A 1 235 ? -17.375 20.844 19.219 1 93.25 235 SER A N 1
ATOM 1801 C CA . SER A 1 235 ? -17.375 20.281 17.875 1 93.25 235 SER A CA 1
ATOM 1802 C C . SER A 1 235 ? -16.094 19.516 17.594 1 93.25 235 SER A C 1
ATOM 1804 O O . SER A 1 235 ? -15.141 19.594 18.375 1 93.25 235 SER A O 1
ATOM 1806 N N . SER A 1 236 ? -16.094 18.719 16.516 1 95.31 236 SER A N 1
ATOM 1807 C CA . SER A 1 236 ? -14.906 17.984 16.094 1 95.31 236 SER A CA 1
ATOM 1808 C C . SER A 1 236 ? -14.812 17.891 14.57 1 95.31 236 SER A C 1
ATOM 1810 O O . SER A 1 236 ? -15.828 17.969 13.875 1 95.31 236 SER A O 1
ATOM 1812 N N . TRP A 1 237 ? -13.609 17.875 14.07 1 94.94 237 TRP A N 1
ATOM 1813 C CA . TRP A 1 237 ? -13.336 17.562 12.672 1 94.94 237 TRP A CA 1
ATOM 1814 C C . TRP A 1 237 ? -13.391 16.062 12.438 1 94.94 237 TRP A C 1
ATOM 1816 O O . TRP A 1 237 ? -12.57 15.312 12.977 1 94.94 237 TRP A O 1
ATOM 1826 N N . THR A 1 238 ? -14.312 15.633 11.664 1 88.69 238 THR A N 1
ATOM 1827 C CA . THR A 1 238 ? -14.641 14.219 11.523 1 88.69 238 THR A CA 1
ATOM 1828 C C . THR A 1 238 ? -14 13.641 10.266 1 88.69 238 THR A C 1
ATOM 1830 O O . THR A 1 238 ? -13.453 14.375 9.445 1 88.69 238 THR A O 1
ATOM 1833 N N . LEU A 1 239 ? -14.062 12.344 10.141 1 83.25 239 LEU A N 1
ATOM 1834 C CA . LEU A 1 239 ? -13.602 11.672 8.93 1 83.25 239 LEU A CA 1
ATOM 1835 C C . LEU A 1 239 ? -14.391 12.141 7.715 1 83.25 239 LEU A C 1
ATOM 1837 O O . LEU A 1 239 ? -13.828 12.273 6.621 1 83.25 239 LEU A O 1
ATOM 1841 N N . VAL A 1 240 ? -15.672 12.352 7.859 1 77.69 240 VAL A N 1
ATOM 1842 C CA . VAL A 1 240 ? -16.484 12.883 6.773 1 77.69 240 VAL A CA 1
ATOM 1843 C C . VAL A 1 240 ? -15.977 14.258 6.367 1 77.69 240 VAL A C 1
ATOM 1845 O O . VAL A 1 240 ? -15.914 14.578 5.18 1 77.69 240 VAL A O 1
ATOM 1848 N N . ASP A 1 241 ? -15.633 15.055 7.395 1 86.12 241 ASP A N 1
ATOM 1849 C CA . ASP A 1 241 ? -15.055 16.359 7.102 1 86.12 241 ASP A CA 1
ATOM 1850 C C . ASP A 1 241 ? -13.766 16.219 6.289 1 86.12 241 ASP A C 1
ATOM 1852 O O . ASP A 1 241 ? -13.516 17 5.367 1 86.12 241 ASP A O 1
ATOM 1856 N N . ALA A 1 242 ? -12.961 15.258 6.688 1 86.44 242 ALA A N 1
ATOM 1857 C CA . ALA A 1 242 ? -11.695 15.031 5.996 1 86.44 242 ALA A CA 1
ATOM 1858 C C . ALA A 1 242 ? -11.922 14.711 4.52 1 86.44 242 ALA A C 1
ATOM 1860 O O . ALA A 1 242 ? -11.25 15.266 3.648 1 86.44 242 ALA A O 1
ATOM 1861 N N . ILE A 1 243 ? -12.805 13.867 4.211 1 76.31 243 ILE A N 1
ATOM 1862 C CA . ILE A 1 243 ? -13.109 13.461 2.842 1 76.31 243 ILE A CA 1
ATOM 1863 C C . ILE A 1 243 ? -13.719 14.641 2.078 1 76.31 243 ILE A C 1
ATOM 1865 O O . ILE A 1 243 ? -13.336 14.906 0.935 1 76.31 243 ILE A O 1
ATOM 1869 N N . THR A 1 244 ? -14.633 15.344 2.734 1 81.69 244 THR A N 1
ATOM 1870 C CA . THR A 1 244 ? -15.273 16.484 2.105 1 81.69 244 THR A CA 1
ATOM 1871 C C . THR A 1 244 ? -14.258 17.594 1.812 1 81.69 244 THR A C 1
ATOM 1873 O O . THR A 1 244 ? -14.297 18.219 0.75 1 81.69 244 THR A O 1
ATOM 1876 N N . ASP A 1 245 ? -13.367 17.812 2.736 1 86.31 245 ASP A N 1
ATOM 1877 C CA . ASP A 1 245 ? -12.328 18.812 2.518 1 86.31 245 ASP A CA 1
ATOM 1878 C C . ASP A 1 245 ? -11.438 18.438 1.333 1 86.31 245 ASP A C 1
ATOM 1880 O O . ASP A 1 245 ? -11.102 19.281 0.505 1 86.31 245 ASP A O 1
ATOM 1884 N N . ALA A 1 246 ? -11.055 17.188 1.26 1 79.56 246 ALA A N 1
ATOM 1885 C CA . ALA A 1 246 ? -10.203 16.719 0.165 1 79.56 246 ALA A CA 1
ATOM 1886 C C . ALA A 1 246 ? -10.867 16.969 -1.187 1 79.56 246 ALA A C 1
ATOM 1888 O O . ALA A 1 246 ? -10.242 17.5 -2.107 1 79.56 246 ALA A O 1
ATOM 1889 N N . PHE A 1 247 ? -12.086 16.703 -1.252 1 74.38 247 PHE A N 1
ATOM 1890 C CA . PHE A 1 247 ? -12.766 16.812 -2.537 1 74.38 247 PHE A CA 1
ATOM 1891 C C . PHE A 1 247 ? -13.125 18.266 -2.836 1 74.38 247 PHE A C 1
ATOM 1893 O O . PHE A 1 247 ? -13.148 18.688 -3.998 1 74.38 247 PHE A O 1
ATOM 1900 N N . SER A 1 248 ? -13.375 18.984 -1.795 1 83.94 248 SER A N 1
ATOM 1901 C CA . SER A 1 248 ? -13.695 20.391 -2.023 1 83.94 248 SER A CA 1
ATOM 1902 C C . SER A 1 248 ? -12.516 21.125 -2.629 1 83.94 248 SER A C 1
ATOM 1904 O O . SER A 1 248 ? -12.695 22.141 -3.322 1 83.94 248 SER A O 1
ATOM 1906 N N . PHE A 1 249 ? -11.297 20.656 -2.338 1 90.19 249 PHE A N 1
ATOM 1907 C CA . PHE A 1 249 ? -10.102 21.281 -2.885 1 90.19 249 PHE A CA 1
ATOM 1908 C C . PHE A 1 249 ? -10 21.047 -4.387 1 90.19 249 PHE A C 1
ATOM 1910 O O . PHE A 1 249 ? -9.445 21.859 -5.121 1 90.19 249 PHE A O 1
ATOM 1917 N N . CYS A 1 250 ? -10.578 19.984 -4.867 1 84.44 250 CYS A N 1
ATOM 1918 C CA . CYS A 1 250 ? -10.453 19.594 -6.262 1 84.44 250 CYS A CA 1
ATOM 1919 C C . CYS A 1 250 ? -11.32 20.469 -7.16 1 84.44 250 CYS A C 1
ATOM 1921 O O . CYS A 1 250 ? -11.031 20.625 -8.344 1 84.44 250 CYS A O 1
ATOM 1923 N N . GLY A 1 251 ? -12.414 20.922 -6.625 1 83.75 251 GLY A N 1
ATOM 1924 C CA . GLY A 1 251 ? -13.32 21.719 -7.426 1 83.75 251 GLY A CA 1
ATOM 1925 C C . GLY A 1 251 ? -12.648 22.906 -8.086 1 83.75 251 GLY A C 1
ATOM 1926 O O . GLY A 1 251 ? -12.516 22.953 -9.312 1 83.75 251 GLY A O 1
ATOM 1927 N N . PRO A 1 252 ? -12.125 23.781 -7.289 1 90.62 252 PRO A N 1
ATOM 1928 C CA . PRO A 1 252 ? -11.461 24.953 -7.855 1 90.62 252 PRO A CA 1
ATOM 1929 C C . PRO A 1 252 ? -10.117 24.625 -8.5 1 90.62 252 PRO A C 1
ATOM 1931 O O . PRO A 1 252 ? -9.703 25.297 -9.445 1 90.62 252 PRO A O 1
ATOM 1934 N N . TYR A 1 253 ? -9.508 23.594 -7.969 1 92.69 253 TYR A N 1
ATOM 1935 C CA . TYR A 1 253 ? -8.188 23.219 -8.461 1 92.69 253 TYR A CA 1
ATOM 1936 C C . TYR A 1 253 ? -8.133 21.719 -8.773 1 92.69 253 TYR A C 1
ATOM 1938 O O . TYR A 1 253 ? -7.609 20.938 -7.977 1 92.69 253 TYR A O 1
ATOM 1946 N N . PRO A 1 254 ? -8.484 21.312 -9.969 1 85.88 254 PRO A N 1
ATOM 1947 C CA . PRO A 1 254 ? -8.594 19.906 -10.328 1 85.88 254 PRO A CA 1
ATOM 1948 C C . PRO A 1 254 ? -7.258 19.156 -10.242 1 85.88 254 PRO A C 1
ATOM 1950 O O . PRO A 1 254 ? -7.234 17.938 -10.07 1 85.88 254 PRO A O 1
ATOM 1953 N N . GLU A 1 255 ? -6.082 19.875 -10.312 1 89.5 255 GLU A N 1
ATOM 1954 C CA . GLU A 1 255 ? -4.77 19.25 -10.203 1 89.5 255 GLU A CA 1
ATOM 1955 C C . GLU A 1 255 ? -4.598 18.562 -8.859 1 89.5 255 GLU A C 1
ATOM 1957 O O . GLU A 1 255 ? -3.789 17.641 -8.727 1 89.5 255 GLU A O 1
ATOM 1962 N N . LEU A 1 256 ? -5.418 18.953 -7.895 1 90.5 256 LEU A N 1
ATOM 1963 C CA . LEU A 1 256 ? -5.27 18.391 -6.559 1 90.5 256 LEU A CA 1
ATOM 1964 C C . LEU A 1 256 ? -5.969 17.031 -6.465 1 90.5 256 LEU A C 1
ATOM 1966 O O . LEU A 1 256 ? -5.793 16.297 -5.488 1 90.5 256 LEU A O 1
ATOM 1970 N N . CYS A 1 257 ? -6.652 16.609 -7.48 1 82.62 257 CYS A N 1
ATOM 1971 C CA . CYS A 1 257 ? -7.191 15.258 -7.598 1 82.62 257 CYS A CA 1
ATOM 1972 C C . CYS A 1 257 ? -6.512 14.5 -8.727 1 82.62 257 CYS A C 1
ATOM 1974 O O . CYS A 1 257 ? -7.102 13.578 -9.305 1 82.62 257 CYS A O 1
ATOM 1976 N N . SER A 1 258 ? -5.293 14.898 -8.977 1 81.75 258 SER A N 1
ATOM 1977 C CA . SER A 1 258 ? -4.441 14.234 -9.953 1 81.75 258 SER A CA 1
ATOM 1978 C C . SER A 1 258 ? -3.533 13.203 -9.289 1 81.75 258 SER A C 1
ATOM 1980 O O . SER A 1 258 ? -3.398 13.195 -8.062 1 81.75 258 SER A O 1
ATOM 1982 N N . PHE A 1 259 ? -2.912 12.359 -10.07 1 81 259 PHE A N 1
ATOM 1983 C CA . PHE A 1 259 ? -1.875 11.477 -9.547 1 81 259 PHE A CA 1
ATOM 1984 C C . PHE A 1 259 ? -0.786 11.242 -10.586 1 81 259 PHE A C 1
ATOM 1986 O O . PHE A 1 259 ? -1.072 11.141 -11.781 1 81 259 PHE A O 1
ATOM 1993 N N . GLY A 1 260 ? 0.427 11.195 -10.148 1 81 260 GLY A N 1
ATOM 1994 C CA . GLY A 1 260 ? 1.601 11.062 -11 1 81 260 GLY A CA 1
ATOM 1995 C C . GLY A 1 260 ? 2.838 11.711 -10.414 1 81 260 GLY A C 1
ATOM 1996 O O . GLY A 1 260 ? 2.959 11.844 -9.188 1 81 260 GLY A O 1
ATOM 1997 N N . GLY A 1 261 ? 3.748 12.008 -11.273 1 85.94 261 GLY A N 1
ATOM 1998 C CA . GLY A 1 261 ? 4.98 12.648 -10.844 1 85.94 261 GLY A CA 1
ATOM 1999 C C . GLY A 1 261 ? 5.91 12.984 -11.992 1 85.94 261 GLY A C 1
ATOM 2000 O O . GLY A 1 261 ? 5.617 12.664 -13.148 1 85.94 261 GLY A O 1
ATOM 2001 N N . ASN A 1 262 ? 6.922 13.742 -11.633 1 87.06 262 ASN A N 1
ATOM 2002 C CA . ASN A 1 262 ? 7.988 13.977 -12.602 1 87.06 262 ASN A CA 1
ATOM 2003 C C . ASN A 1 262 ? 8.859 12.742 -12.805 1 87.06 262 ASN A C 1
ATOM 2005 O O . ASN A 1 262 ? 9.367 12.172 -11.836 1 87.06 262 ASN A O 1
ATOM 2009 N N . VAL A 1 263 ? 9.102 12.305 -14.078 1 79.5 263 VAL A N 1
ATOM 2010 C CA . VAL A 1 263 ? 9.742 11.008 -14.289 1 79.5 263 VAL A CA 1
ATOM 2011 C C . VAL A 1 263 ? 11.086 11.211 -15 1 79.5 263 VAL A C 1
ATOM 2013 O O . VAL A 1 263 ? 11.922 10.305 -15.031 1 79.5 263 VAL A O 1
ATOM 2016 N N . HIS A 1 264 ? 11.367 12.336 -15.672 1 81.88 264 HIS A N 1
ATOM 2017 C CA . HIS A 1 264 ? 12.602 12.641 -16.391 1 81.88 264 HIS A CA 1
ATOM 2018 C C . HIS A 1 264 ? 12.984 14.109 -16.234 1 81.88 264 HIS A C 1
ATOM 2020 O O . HIS A 1 264 ? 13.141 14.812 -17.234 1 81.88 264 HIS A O 1
ATOM 2026 N N . GLY A 1 265 ? 13.109 14.398 -15.023 1 86.31 265 GLY A N 1
ATOM 2027 C CA . GLY A 1 265 ? 13.422 15.789 -14.734 1 86.31 265 GLY A CA 1
ATOM 2028 C C . GLY A 1 265 ? 12.188 16.641 -14.484 1 86.31 265 GLY A C 1
ATOM 2029 O O . GLY A 1 265 ? 11.07 16.125 -14.469 1 86.31 265 GLY A O 1
ATOM 2030 N N . VAL A 1 266 ? 12.43 17.922 -14.336 1 92.94 266 VAL A N 1
ATOM 2031 C CA . VAL A 1 266 ? 11.352 18.844 -14.023 1 92.94 266 VAL A CA 1
ATOM 2032 C C . VAL A 1 266 ? 10.445 19.016 -15.242 1 92.94 266 VAL A C 1
ATOM 2034 O O . VAL A 1 266 ? 10.867 18.75 -16.375 1 92.94 266 VAL A O 1
ATOM 2037 N N . ASN A 1 267 ? 9.148 19.328 -15.062 1 91.38 267 ASN A N 1
ATOM 2038 C CA . ASN A 1 267 ? 8.156 19.594 -16.094 1 91.38 267 ASN A CA 1
ATOM 2039 C C . ASN A 1 267 ? 7.879 18.359 -16.953 1 91.38 267 ASN A C 1
ATOM 2041 O O . ASN A 1 267 ? 7.621 18.469 -18.156 1 91.38 267 ASN A O 1
ATOM 2045 N N . THR A 1 268 ? 7.973 17.203 -16.344 1 85.31 268 THR A N 1
ATOM 2046 C CA . THR A 1 268 ? 7.719 15.953 -17.047 1 85.31 268 THR A CA 1
ATOM 2047 C C . THR A 1 268 ? 6.645 15.133 -16.344 1 85.31 268 THR A C 1
ATOM 2049 O O . THR A 1 268 ? 6.707 13.906 -16.328 1 85.31 268 THR A O 1
ATOM 2052 N N . PHE A 1 269 ? 5.746 15.867 -15.648 1 85.06 269 PHE A N 1
ATOM 2053 C CA . PHE A 1 269 ? 4.688 15.188 -14.914 1 85.06 269 PHE A CA 1
ATOM 2054 C C . PHE A 1 269 ? 3.988 14.164 -15.797 1 85.06 269 PHE A C 1
ATOM 2056 O O . PHE A 1 269 ? 3.488 14.5 -16.875 1 85.06 269 PHE A O 1
ATOM 2063 N N . THR A 1 270 ? 4.086 12.961 -15.352 1 78.06 270 THR A N 1
ATOM 2064 C CA . THR A 1 270 ? 3.447 11.836 -16.031 1 78.06 270 THR A CA 1
ATOM 2065 C C . THR A 1 270 ? 2.41 11.18 -15.125 1 78.06 270 THR A C 1
ATOM 2067 O O . THR A 1 270 ? 2.66 10.977 -13.93 1 78.06 270 THR A O 1
ATOM 2070 N N . GLY A 1 271 ? 1.242 10.938 -15.562 1 77.06 271 GLY A N 1
ATOM 2071 C CA . GLY A 1 271 ? 0.132 10.383 -14.812 1 77.06 271 GLY A CA 1
ATOM 2072 C C . GLY A 1 271 ? -1.214 10.953 -15.211 1 77.06 271 GLY A C 1
ATOM 2073 O O . GLY A 1 271 ? -1.407 11.344 -16.375 1 77.06 271 GLY A O 1
ATOM 2074 N N . LEU A 1 272 ? -2.111 10.906 -14.32 1 73.62 272 LEU A N 1
ATOM 2075 C CA . LEU A 1 272 ? -3.416 11.531 -14.492 1 73.62 272 LEU A CA 1
ATOM 2076 C C . LEU A 1 272 ? -3.398 12.969 -13.984 1 73.62 272 LEU A C 1
ATOM 2078 O O . LEU A 1 272 ? -3.238 13.211 -12.789 1 73.62 272 LEU A O 1
ATOM 2082 N N . ARG A 1 273 ? -3.449 13.867 -14.898 1 80.38 273 ARG A N 1
ATOM 2083 C CA . ARG A 1 273 ? -3.518 15.281 -14.547 1 80.38 273 ARG A CA 1
ATOM 2084 C C . ARG A 1 273 ? -4.863 15.875 -14.938 1 80.38 273 ARG A C 1
ATOM 2086 O O . ARG A 1 273 ? -5.117 16.141 -16.109 1 80.38 273 ARG A O 1
ATOM 2093 N N . LEU A 1 274 ? -5.641 16.219 -13.984 1 78.38 274 LEU A N 1
ATOM 2094 C CA . LEU A 1 274 ? -7.031 16.578 -14.234 1 78.38 274 LEU A CA 1
ATOM 2095 C C . LEU A 1 274 ? -7.141 18.031 -14.672 1 78.38 274 LEU A C 1
ATOM 2097 O O . LEU A 1 274 ? -8.18 18.453 -15.18 1 78.38 274 LEU A O 1
ATOM 2101 N N . ASP A 1 275 ? -6.117 18.75 -14.492 1 79.81 275 ASP A N 1
ATOM 2102 C CA . ASP A 1 275 ? -6.172 20.125 -14.945 1 79.81 275 ASP A CA 1
ATOM 2103 C C . ASP A 1 275 ? -5.559 20.281 -16.344 1 79.81 275 ASP A C 1
ATOM 2105 O O . ASP A 1 275 ? -5.508 21.391 -16.891 1 79.81 275 ASP A O 1
ATOM 2109 N N . ASP A 1 276 ? -5.012 19.141 -16.828 1 74.06 276 ASP A N 1
ATOM 2110 C CA . ASP A 1 276 ? -4.379 19.156 -18.141 1 74.06 276 ASP A CA 1
ATOM 2111 C C . ASP A 1 276 ? -5.137 18.25 -19.125 1 74.06 276 ASP A C 1
ATOM 2113 O O . ASP A 1 276 ? -5.008 17.031 -19.078 1 74.06 276 ASP A O 1
ATOM 2117 N N . PRO A 1 277 ? -5.863 18.844 -19.938 1 63.22 277 PRO A N 1
ATOM 2118 C CA . PRO A 1 277 ? -6.645 18.047 -20.891 1 63.22 277 PRO A CA 1
ATOM 2119 C C . PRO A 1 277 ? -5.773 17.172 -21.797 1 63.22 277 PRO A C 1
ATOM 2121 O O . PRO A 1 277 ? -6.246 16.172 -22.328 1 63.22 277 PRO A O 1
ATOM 2124 N N . ALA A 1 278 ? -4.57 17.703 -21.969 1 60.31 278 ALA A N 1
ATOM 2125 C CA . ALA A 1 278 ? -3.68 16.953 -22.859 1 60.31 278 ALA A CA 1
ATOM 2126 C C . ALA A 1 278 ? -3.275 15.617 -22.219 1 60.31 278 ALA A C 1
ATOM 2128 O O . ALA A 1 278 ? -2.742 14.734 -22.906 1 60.31 278 ALA A O 1
ATOM 2129 N N . SER A 1 279 ? -3.467 15.594 -20.875 1 59.34 279 SER A N 1
ATOM 2130 C CA . SER A 1 279 ? -2.99 14.398 -20.188 1 59.34 279 SER A CA 1
ATOM 2131 C C . SER A 1 279 ? -3.898 13.203 -20.469 1 59.34 279 SER A C 1
ATOM 2133 O O . SER A 1 279 ? -3.547 12.062 -20.156 1 59.34 279 SER A O 1
ATOM 2135 N N . GLY A 1 280 ? -4.762 13.328 -21.422 1 50.12 280 GLY A N 1
ATOM 2136 C CA . GLY A 1 280 ? -5.539 12.219 -21.953 1 50.12 280 GLY A CA 1
ATOM 2137 C C . GLY A 1 280 ? -6.582 11.703 -20.984 1 50.12 280 GLY A C 1
ATOM 2138 O O . GLY A 1 280 ? -7.305 10.75 -21.297 1 50.12 280 GLY A O 1
ATOM 2139 N N . PHE A 1 281 ? -6.336 11.867 -19.719 1 50.12 281 PHE A N 1
ATOM 2140 C CA . PHE A 1 281 ? -7.277 11.148 -18.875 1 50.12 281 PHE A CA 1
ATOM 2141 C C . PHE A 1 281 ? -8.688 11.703 -19.031 1 50.12 281 PHE A C 1
ATOM 2143 O O . PHE A 1 281 ? -9.016 12.742 -18.453 1 50.12 281 PHE A O 1
ATOM 2150 N N . ALA A 1 282 ? -9.016 11.648 -20.297 1 46.94 282 ALA A N 1
ATOM 2151 C CA . ALA A 1 282 ? -10.352 12.078 -20.719 1 46.94 282 ALA A CA 1
ATOM 2152 C C . ALA A 1 282 ? -11.43 11.492 -19.812 1 46.94 282 ALA A C 1
ATOM 2154 O O . ALA A 1 282 ? -12.617 11.734 -20.031 1 46.94 282 ALA A O 1
ATOM 2155 N N . ASN A 1 283 ? -10.992 10.562 -18.875 1 50.5 283 ASN A N 1
ATOM 2156 C CA . ASN A 1 283 ? -12.297 9.992 -18.562 1 50.5 283 ASN A CA 1
ATOM 2157 C C . ASN A 1 283 ? -13.047 10.82 -17.531 1 50.5 283 ASN A C 1
ATOM 2159 O O . ASN A 1 283 ? -12.852 10.633 -16.328 1 50.5 283 ASN A O 1
ATOM 2163 N N . LEU A 1 284 ? -13.656 11.812 -18.047 1 54.34 284 LEU A N 1
ATOM 2164 C CA . LEU A 1 284 ? -14.617 12.734 -17.453 1 54.34 284 LEU A CA 1
ATOM 2165 C C . LEU A 1 284 ? -15.547 12.008 -16.484 1 54.34 284 LEU A C 1
ATOM 2167 O O . LEU A 1 284 ? -16 12.586 -15.5 1 54.34 284 LEU A O 1
ATOM 2171 N N . GLY A 1 285 ? -15.688 10.758 -16.812 1 57.69 285 GLY A N 1
ATOM 2172 C CA . GLY A 1 285 ? -16.672 10.055 -16 1 57.69 285 GLY A CA 1
ATOM 2173 C C . GLY A 1 285 ? -16.234 9.859 -14.562 1 57.69 285 GLY A C 1
ATOM 2174 O O . GLY A 1 285 ? -17.031 9.969 -13.633 1 57.69 285 GLY A O 1
ATOM 2175 N N . LEU A 1 286 ? -14.914 9.664 -14.328 1 61.56 286 LEU A N 1
ATOM 2176 C CA . LEU A 1 286 ? -14.422 9.523 -12.961 1 61.56 286 LEU A CA 1
ATOM 2177 C C . LEU A 1 286 ? -14.594 10.828 -12.188 1 61.56 286 LEU A C 1
ATOM 2179 O O . LEU A 1 286 ? -14.969 10.805 -11.016 1 61.56 286 LEU A O 1
ATOM 2183 N N . LEU A 1 287 ? -14.484 11.836 -12.938 1 59.19 287 LEU A N 1
ATOM 2184 C CA . LEU A 1 287 ? -14.469 13.117 -12.242 1 59.19 287 LEU A CA 1
ATOM 2185 C C . LEU A 1 287 ? -15.883 13.672 -12.102 1 59.19 287 LEU A C 1
ATOM 2187 O O . LEU A 1 287 ? -16.172 14.422 -11.164 1 59.19 287 LEU A O 1
ATOM 2191 N N . THR A 1 288 ? -16.609 13.156 -13.023 1 62.59 288 THR A N 1
ATOM 2192 C CA . THR A 1 288 ? -17.906 13.812 -13.031 1 62.59 288 THR A CA 1
ATOM 2193 C C . THR A 1 288 ? -18.922 13.047 -12.172 1 62.59 288 THR A C 1
ATOM 2195 O O . THR A 1 288 ? -19.969 13.57 -11.82 1 62.59 288 THR A O 1
ATOM 2198 N N . ASN A 1 289 ? -18.5 11.867 -11.852 1 71.12 289 ASN A N 1
ATOM 2199 C CA . ASN A 1 289 ? -19.344 11.078 -10.977 1 71.12 289 ASN A CA 1
ATOM 2200 C C . ASN A 1 289 ? -18.672 10.781 -9.648 1 71.12 289 ASN A C 1
ATOM 2202 O O . ASN A 1 289 ? -17.734 9.977 -9.586 1 71.12 289 ASN A O 1
ATOM 2206 N N . PRO A 1 290 ? -19.109 11.398 -8.641 1 69.94 290 PRO A N 1
ATOM 2207 C CA . PRO A 1 290 ? -18.469 11.258 -7.336 1 69.94 290 PRO A CA 1
ATOM 2208 C C . PRO A 1 290 ? -18.406 9.805 -6.863 1 69.94 290 PRO A C 1
ATOM 2210 O O . PRO A 1 290 ? -17.422 9.406 -6.223 1 69.94 290 PRO A O 1
ATOM 2213 N N . THR A 1 291 ? -19.406 9.086 -7.234 1 76.31 291 THR A N 1
ATOM 2214 C CA . THR A 1 291 ? -19.422 7.695 -6.809 1 76.31 291 THR A CA 1
ATOM 2215 C C . THR A 1 291 ? -18.297 6.906 -7.465 1 76.31 291 THR A C 1
ATOM 2217 O O . THR A 1 291 ? -17.625 6.109 -6.805 1 76.31 291 THR A O 1
ATOM 2220 N N . ASN A 1 292 ? -18.109 7.207 -8.727 1 76.69 292 ASN A N 1
ATOM 2221 C CA . ASN A 1 292 ? -17.031 6.543 -9.43 1 76.69 292 ASN A CA 1
ATOM 2222 C C . ASN A 1 292 ? -15.672 6.898 -8.828 1 76.69 292 ASN A C 1
ATOM 2224 O O . ASN A 1 292 ? -14.789 6.043 -8.719 1 76.69 292 ASN A O 1
ATOM 2228 N N . PHE A 1 293 ? -15.617 8.016 -8.484 1 73.88 293 PHE A N 1
ATOM 2229 C CA . PHE A 1 293 ? -14.359 8.484 -7.91 1 73.88 293 PHE A CA 1
ATOM 2230 C C . PHE A 1 293 ? -14.102 7.836 -6.559 1 73.88 293 PHE A C 1
ATOM 2232 O O . PHE A 1 293 ? -12.977 7.426 -6.262 1 73.88 293 PHE A O 1
ATOM 2239 N N . ILE A 1 294 ? -15.125 7.781 -5.742 1 76.69 294 ILE A N 1
ATOM 2240 C CA . ILE A 1 294 ? -14.992 7.16 -4.426 1 76.69 294 ILE A CA 1
ATOM 2241 C C . ILE A 1 294 ? -14.602 5.691 -4.586 1 76.69 294 ILE A C 1
ATOM 2243 O O . ILE A 1 294 ? -13.711 5.199 -3.887 1 76.69 294 ILE A O 1
ATOM 2247 N N . CYS A 1 295 ? -15.234 5.016 -5.543 1 80.88 295 CYS A N 1
ATOM 2248 C CA . CYS A 1 295 ? -14.914 3.611 -5.777 1 80.88 295 CYS A CA 1
ATOM 2249 C C . CYS A 1 295 ? -13.484 3.447 -6.266 1 80.88 295 CYS A C 1
ATOM 2251 O O . CYS A 1 295 ? -12.805 2.49 -5.895 1 80.88 295 CYS A O 1
ATOM 2253 N N . PHE A 1 296 ? -13.156 4.383 -7.027 1 76.62 296 PHE A N 1
ATOM 2254 C CA . PHE A 1 296 ? -11.781 4.359 -7.52 1 76.62 296 PHE A CA 1
ATOM 2255 C C . PHE A 1 296 ? -10.789 4.512 -6.371 1 76.62 296 PHE A C 1
ATOM 2257 O O . PHE A 1 296 ? -9.805 3.777 -6.293 1 76.62 296 PHE A O 1
ATOM 2264 N N . VAL A 1 297 ? -11.016 5.43 -5.473 1 75.44 297 VAL A N 1
ATOM 2265 C CA . VAL A 1 297 ? -10.156 5.648 -4.316 1 75.44 297 VAL A CA 1
ATOM 2266 C C . VAL A 1 297 ? -10.172 4.41 -3.422 1 75.44 297 VAL A C 1
ATOM 2268 O O . VAL A 1 297 ? -9.133 4.008 -2.893 1 75.44 297 VAL A O 1
ATOM 2271 N N . LEU A 1 298 ? -11.344 3.785 -3.309 1 81.75 298 LEU A N 1
ATOM 2272 C CA . LEU A 1 298 ? -11.477 2.611 -2.453 1 81.75 298 LEU A CA 1
ATOM 2273 C C . LEU A 1 298 ? -10.703 1.43 -3.023 1 81.75 298 LEU A C 1
ATOM 2275 O O . LEU A 1 298 ? -10.273 0.545 -2.279 1 81.75 298 LEU A O 1
ATOM 2279 N N . GLN A 1 299 ? -10.453 1.423 -4.352 1 81.62 299 GLN A N 1
ATOM 2280 C CA . GLN A 1 299 ? -9.594 0.401 -4.938 1 81.62 299 GLN A CA 1
ATOM 2281 C C . GLN A 1 299 ? -8.18 0.482 -4.375 1 81.62 299 GLN A C 1
ATOM 2283 O O . GLN A 1 299 ? -7.559 -0.545 -4.09 1 81.62 299 GLN A O 1
ATOM 2288 N N . PHE A 1 300 ? -7.699 1.666 -4.203 1 77.19 300 PHE A N 1
ATOM 2289 C CA . PHE A 1 300 ? -6.348 1.849 -3.688 1 77.19 300 PHE A CA 1
ATOM 2290 C C . PHE A 1 300 ? -6.289 1.537 -2.197 1 77.19 300 PHE A C 1
ATOM 2292 O O . PHE A 1 300 ? -5.312 0.96 -1.717 1 77.19 300 PHE A O 1
ATOM 2299 N N . ILE A 1 301 ? -7.344 1.965 -1.529 1 81 301 ILE A N 1
ATOM 2300 C CA . ILE A 1 301 ? -7.398 1.664 -0.103 1 81 301 ILE A CA 1
ATOM 2301 C C . ILE A 1 301 ? -7.422 0.151 0.104 1 81 301 ILE A C 1
ATOM 2303 O O . ILE A 1 301 ? -6.727 -0.374 0.978 1 81 301 ILE A O 1
ATOM 2307 N N . ARG A 1 302 ? -8.203 -0.515 -0.704 1 87.56 302 ARG A N 1
ATOM 2308 C CA . ARG A 1 302 ? -8.25 -1.972 -0.618 1 87.56 302 ARG A CA 1
ATOM 2309 C C . ARG A 1 302 ? -6.879 -2.578 -0.899 1 87.56 302 ARG A C 1
ATOM 2311 O O . ARG A 1 302 ? -6.461 -3.521 -0.223 1 87.56 302 ARG A O 1
ATOM 2318 N N . PHE A 1 303 ? -6.219 -2.041 -1.82 1 81.81 303 PHE A N 1
ATOM 2319 C CA . PHE A 1 303 ? -4.891 -2.502 -2.209 1 81.81 303 PHE A CA 1
ATOM 2320 C C . PHE A 1 303 ? -3.924 -2.412 -1.034 1 81.81 303 PHE A C 1
ATOM 2322 O O . PHE A 1 303 ? -3.092 -3.299 -0.841 1 81.81 303 PHE A O 1
ATOM 2329 N N . LEU A 1 304 ? -4.086 -1.453 -0.227 1 78.75 304 LEU A N 1
ATOM 2330 C CA . LEU A 1 304 ? -3.125 -1.18 0.835 1 78.75 304 LEU A CA 1
ATOM 2331 C C . LEU A 1 304 ? -3.576 -1.807 2.15 1 78.75 304 LEU A C 1
ATOM 2333 O O . LEU A 1 304 ? -2.852 -1.754 3.148 1 78.75 304 LEU A O 1
ATOM 2337 N N . SER A 1 305 ? -4.707 -2.441 2.115 1 86.75 305 SER A N 1
ATOM 2338 C CA . SER A 1 305 ? -5.301 -2.857 3.381 1 86.75 305 SER A CA 1
ATOM 2339 C C . SER A 1 305 ? -5.156 -4.359 3.592 1 86.75 305 SER A C 1
ATOM 2341 O O . SER A 1 305 ? -5.797 -5.156 2.902 1 86.75 305 SER A O 1
ATOM 2343 N N . PRO A 1 306 ? -4.355 -4.727 4.586 1 91.56 306 PRO A N 1
ATOM 2344 C CA . PRO A 1 306 ? -4.406 -6.145 4.957 1 91.56 306 PRO A CA 1
ATOM 2345 C C . PRO A 1 306 ? -5.816 -6.613 5.305 1 91.56 306 PRO A C 1
ATOM 2347 O O . PRO A 1 306 ? -6.609 -5.844 5.848 1 91.56 306 PRO A O 1
ATOM 2350 N N . THR A 1 307 ? -6.066 -7.879 5.141 1 95.25 307 THR A N 1
ATOM 2351 C CA . THR A 1 307 ? -7.434 -8.367 5.293 1 95.25 307 THR A CA 1
ATOM 2352 C C . THR A 1 307 ? -7.836 -8.398 6.762 1 95.25 307 THR A C 1
ATOM 2354 O O . THR A 1 307 ? -9.023 -8.414 7.086 1 95.25 307 THR A O 1
ATOM 2357 N N . PHE A 1 308 ? -6.867 -8.32 7.641 1 94.38 308 PHE A N 1
ATOM 2358 C CA . PHE A 1 308 ? -7.195 -8.367 9.062 1 94.38 308 PHE A CA 1
ATOM 2359 C C . PHE A 1 308 ? -7.656 -7.004 9.555 1 94.38 308 PHE A C 1
ATOM 2361 O O . PHE A 1 308 ? -8.039 -6.859 10.719 1 94.38 308 PHE A O 1
ATOM 2368 N N . THR A 1 309 ? -7.707 -5.992 8.672 1 91.44 309 THR A N 1
ATOM 2369 C CA . THR A 1 309 ? -8.211 -4.68 9.07 1 91.44 309 THR A CA 1
ATOM 2370 C C . THR A 1 309 ? -9.719 -4.594 8.867 1 91.44 309 THR A C 1
ATOM 2372 O O . THR A 1 309 ? -10.289 -3.5 8.875 1 91.44 309 THR A O 1
ATOM 2375 N N . ASN A 1 310 ? -10.383 -5.695 8.68 1 94.38 310 ASN A N 1
ATOM 2376 C CA . ASN A 1 310 ? -11.805 -5.77 8.359 1 94.38 310 ASN A CA 1
ATOM 2377 C C . ASN A 1 310 ? -12.656 -5.188 9.484 1 94.38 310 ASN A C 1
ATOM 2379 O O . ASN A 1 310 ? -13.625 -4.473 9.219 1 94.38 310 ASN A O 1
ATOM 2383 N N . ASN A 1 311 ? -12.266 -5.383 10.742 1 90.75 311 ASN A N 1
ATOM 2384 C CA . ASN A 1 311 ? -12.977 -4.766 11.852 1 90.75 311 ASN A CA 1
ATOM 2385 C C . ASN A 1 311 ? -12.859 -3.244 11.82 1 90.75 311 ASN A C 1
ATOM 2387 O O . ASN A 1 311 ? -13.844 -2.533 12.023 1 90.75 311 ASN A O 1
ATOM 2391 N N . LEU A 1 312 ? -11.68 -2.807 11.57 1 85.44 312 LEU A N 1
ATOM 2392 C CA . LEU A 1 312 ? -11.414 -1.374 11.508 1 85.44 312 LEU A CA 1
ATOM 2393 C C . LEU A 1 312 ? -12.281 -0.708 10.445 1 85.44 312 LEU A C 1
ATOM 2395 O O . LEU A 1 312 ? -12.906 0.325 10.703 1 85.44 312 LEU A O 1
ATOM 2399 N N . PHE A 1 313 ? -12.367 -1.284 9.297 1 88.75 313 PHE A N 1
ATOM 2400 C CA . PHE A 1 313 ? -13.141 -0.693 8.203 1 88.75 313 PHE A CA 1
ATOM 2401 C C . PHE A 1 313 ? -14.633 -0.791 8.484 1 88.75 313 PHE A C 1
ATOM 2403 O O . PHE A 1 313 ? -15.398 0.102 8.109 1 88.75 313 PHE A O 1
ATOM 2410 N N . ALA A 1 314 ? -14.984 -1.897 9.078 1 88.69 314 ALA A N 1
ATOM 2411 C CA . ALA A 1 314 ? -16.391 -1.994 9.469 1 88.69 314 ALA A CA 1
ATOM 2412 C C . ALA A 1 314 ? -16.766 -0.867 10.422 1 88.69 314 ALA A C 1
ATOM 2414 O O . ALA A 1 314 ? -17.844 -0.275 10.297 1 88.69 314 ALA A O 1
ATOM 2415 N N . ASP A 1 315 ? -15.953 -0.599 11.312 1 83.38 315 ASP A N 1
ATOM 2416 C CA . ASP A 1 315 ? -16.188 0.48 12.266 1 83.38 315 ASP A CA 1
ATOM 2417 C C . ASP A 1 315 ? -16.188 1.84 11.57 1 83.38 315 ASP A C 1
ATOM 2419 O O . ASP A 1 315 ? -17.062 2.674 11.812 1 83.38 315 ASP A O 1
ATOM 2423 N N . ILE A 1 316 ? -15.227 2.051 10.719 1 79.75 316 ILE A N 1
ATOM 2424 C CA . ILE A 1 316 ? -15.109 3.312 10 1 79.75 316 ILE A CA 1
ATOM 2425 C C . ILE A 1 316 ? -16.344 3.531 9.125 1 79.75 316 ILE A C 1
ATOM 2427 O O . ILE A 1 316 ? -16.938 4.609 9.148 1 79.75 316 ILE A O 1
ATOM 2431 N N . PHE A 1 317 ? -16.734 2.502 8.391 1 82.62 317 PHE A N 1
ATOM 2432 C CA . PHE A 1 317 ? -17.891 2.627 7.504 1 82.62 317 PHE A CA 1
ATOM 2433 C C . PHE A 1 317 ? -19.172 2.773 8.305 1 82.62 317 PHE A C 1
ATOM 2435 O O . PHE A 1 317 ? -20.094 3.469 7.875 1 82.62 317 PHE A O 1
ATOM 2442 N N . GLY A 1 318 ? -19.234 2.105 9.422 1 78.75 318 GLY A N 1
ATOM 2443 C CA . GLY A 1 318 ? -20.375 2.275 10.312 1 78.75 318 GLY A CA 1
ATOM 2444 C C . GLY A 1 318 ? -20.531 3.699 10.812 1 78.75 318 GLY A C 1
ATOM 2445 O O . GLY A 1 318 ? -21.641 4.211 10.898 1 78.75 318 GLY A O 1
ATOM 2446 N N . LEU A 1 319 ? -19.469 4.281 11.164 1 72.06 319 LEU A N 1
ATOM 2447 C CA . LEU A 1 319 ? -19.469 5.656 11.648 1 72.06 319 LEU A CA 1
ATOM 2448 C C . LEU A 1 319 ? -19.891 6.625 10.547 1 72.06 319 LEU A C 1
ATOM 2450 O O . LEU A 1 319 ? -20.516 7.648 10.828 1 72.06 319 LEU A O 1
ATOM 2454 N N . LEU A 1 320 ? -19.469 6.234 9.297 1 73.19 320 LEU A N 1
ATOM 2455 C CA . LEU A 1 320 ? -19.828 7.094 8.172 1 73.19 320 LEU A CA 1
ATOM 2456 C C . LEU A 1 320 ? -21.281 6.895 7.773 1 73.19 320 LEU A C 1
ATOM 2458 O O . LEU A 1 320 ? -21.859 7.723 7.062 1 73.19 320 LEU A O 1
ATOM 2462 N N . GLY A 1 321 ? -21.922 5.918 8.383 1 65.56 321 GLY A N 1
ATOM 2463 C CA . GLY A 1 321 ? -23.344 5.676 8.266 1 65.56 321 GLY A CA 1
ATOM 2464 C C . GLY A 1 321 ? -23.766 5.301 6.859 1 65.56 321 GLY A C 1
ATOM 2465 O O . GLY A 1 321 ? -23.062 4.574 6.16 1 65.56 321 GLY A O 1
ATOM 2466 N N . THR A 1 322 ? -24.922 5.809 6.477 1 55.66 322 THR A N 1
ATOM 2467 C CA . THR A 1 322 ? -25.672 5.504 5.266 1 55.66 322 THR A CA 1
ATOM 2468 C C . THR A 1 322 ? -24.938 6.004 4.031 1 55.66 322 THR A C 1
ATOM 2470 O O . THR A 1 322 ? -25.141 5.504 2.924 1 55.66 322 THR A O 1
ATOM 2473 N N . THR A 1 323 ? -24.094 6.879 4.188 1 57.62 323 THR A N 1
ATOM 2474 C CA . THR A 1 323 ? -23.391 7.422 3.029 1 57.62 323 THR A CA 1
ATOM 2475 C C . THR A 1 323 ? -22.531 6.348 2.357 1 57.62 323 THR A C 1
ATOM 2477 O O . THR A 1 323 ? -22.469 6.273 1.129 1 57.62 323 THR A O 1
ATOM 2480 N N . VAL A 1 324 ? -22.062 5.402 3.129 1 62.84 324 VAL A N 1
ATOM 2481 C CA . VAL A 1 324 ? -21.172 4.398 2.553 1 62.84 324 VAL A CA 1
ATOM 2482 C C . VAL A 1 324 ? -22 3.256 1.966 1 62.84 324 VAL A C 1
ATOM 2484 O O . VAL A 1 324 ? -21.688 2.74 0.892 1 62.84 324 VAL A O 1
ATOM 2487 N N . SER A 1 325 ? -23.031 3.01 2.654 1 62.5 325 SER A N 1
ATOM 2488 C CA . SER A 1 325 ? -23.797 1.833 2.232 1 62.5 325 SER A CA 1
ATOM 2489 C C . SER A 1 325 ? -24.5 2.08 0.909 1 62.5 325 SER A C 1
ATOM 2491 O O . SER A 1 325 ? -24.859 1.134 0.199 1 62.5 325 SER A O 1
ATOM 2493 N N . THR A 1 326 ? -24.516 3.275 0.591 1 69.69 326 THR A N 1
ATOM 2494 C CA . THR A 1 326 ? -25.25 3.566 -0.633 1 69.69 326 THR A CA 1
ATOM 2495 C C . THR A 1 326 ? -24.312 3.703 -1.819 1 69.69 326 THR A C 1
ATOM 2497 O O . THR A 1 326 ? -24.75 3.74 -2.971 1 69.69 326 THR A O 1
ATOM 2500 N N . ILE A 1 327 ? -23.031 3.617 -1.35 1 76.31 327 ILE A N 1
ATOM 2501 C CA . ILE A 1 327 ? -22.078 3.709 -2.443 1 76.31 327 ILE A CA 1
ATOM 2502 C C . ILE A 1 327 ? -21.797 2.316 -3.012 1 76.31 327 ILE A C 1
ATOM 2504 O O . ILE A 1 327 ? -21.547 1.372 -2.264 1 76.31 327 ILE A O 1
ATOM 2508 N N . GLY A 1 328 ? -22.438 1.868 -3.922 1 80.44 328 GLY A N 1
ATOM 2509 C CA . GLY A 1 328 ? -22.406 0.611 -4.652 1 80.44 328 GLY A CA 1
ATOM 2510 C C . GLY A 1 328 ? -21 0.176 -5.043 1 80.44 328 GLY A C 1
ATOM 2511 O O . GLY A 1 328 ? -20.812 -0.452 -6.086 1 80.44 328 GLY A O 1
ATOM 2512 N N . CYS A 1 329 ? -20 0.501 -4.098 1 87 329 CYS A N 1
ATOM 2513 C CA . CYS A 1 329 ? -18.641 0.069 -4.414 1 87 329 CYS A CA 1
ATOM 2514 C C . CYS A 1 329 ? -18.391 -1.353 -3.924 1 87 329 CYS A C 1
ATOM 2516 O O . CYS A 1 329 ? -18.578 -1.646 -2.74 1 87 329 CYS A O 1
ATOM 2518 N N . PRO A 1 330 ? -17.938 -2.25 -4.742 1 89.31 330 PRO A N 1
ATOM 2519 C CA . PRO A 1 330 ? -17.703 -3.627 -4.305 1 89.31 330 PRO A CA 1
ATOM 2520 C C . PRO A 1 330 ? -16.578 -3.736 -3.283 1 89.31 330 PRO A C 1
ATOM 2522 O O . PRO A 1 330 ? -16.484 -4.73 -2.561 1 89.31 330 PRO A O 1
ATOM 2525 N N . GLU A 1 331 ? -15.734 -2.705 -3.166 1 89 331 GLU A N 1
ATOM 2526 C CA . GLU A 1 331 ? -14.625 -2.682 -2.211 1 89 331 GLU A CA 1
ATOM 2527 C C . GLU A 1 331 ? -15.141 -2.627 -0.775 1 89 331 GLU A C 1
ATOM 2529 O O . GLU A 1 331 ? -14.453 -3.062 0.152 1 89 331 GLU A O 1
ATOM 2534 N N . ILE A 1 332 ? -16.359 -2.1 -0.597 1 88.88 332 ILE A N 1
ATOM 2535 C CA . ILE A 1 332 ? -16.875 -1.9 0.755 1 88.88 332 ILE A CA 1
ATOM 2536 C C . ILE A 1 332 ? -17.141 -3.254 1.409 1 88.88 332 ILE A C 1
ATOM 2538 O O . ILE A 1 332 ? -16.594 -3.557 2.473 1 88.88 332 ILE A O 1
ATOM 2542 N N . PRO A 1 333 ? -17.969 -4.125 0.773 1 90.56 333 PRO A N 1
ATOM 2543 C CA . PRO A 1 333 ? -18.109 -5.445 1.392 1 90.56 333 PRO A CA 1
ATOM 2544 C C . PRO A 1 333 ? -16.812 -6.23 1.423 1 90.56 333 PRO A C 1
ATOM 2546 O O . PRO A 1 333 ? -16.594 -7.059 2.314 1 90.56 333 PRO A O 1
ATOM 2549 N N . ASP A 1 334 ? -15.938 -6.012 0.566 1 92.69 334 ASP A N 1
ATOM 2550 C CA . ASP A 1 334 ? -14.648 -6.699 0.542 1 92.69 334 ASP A CA 1
ATOM 2551 C C . ASP A 1 334 ? -13.781 -6.285 1.73 1 92.69 334 ASP A C 1
ATOM 2553 O O . ASP A 1 334 ? -13.219 -7.137 2.42 1 92.69 334 ASP A O 1
ATOM 2557 N N . LEU A 1 335 ? -13.703 -4.988 2.004 1 91.69 335 LEU A N 1
ATOM 2558 C CA . LEU A 1 335 ? -12.875 -4.449 3.082 1 91.69 335 LEU A CA 1
ATOM 2559 C C . LEU A 1 335 ? -13.422 -4.875 4.441 1 91.69 335 LEU A C 1
ATOM 2561 O O . LEU A 1 335 ? -12.695 -4.859 5.438 1 91.69 335 LEU A O 1
ATOM 2565 N N . THR A 1 336 ? -14.703 -5.273 4.484 1 93.19 336 THR A N 1
ATOM 2566 C CA . THR A 1 336 ? -15.32 -5.594 5.766 1 93.19 336 THR A CA 1
ATOM 2567 C C . THR A 1 336 ? -15.625 -7.086 5.859 1 93.19 336 THR A C 1
ATOM 2569 O O . THR A 1 336 ? -16.344 -7.523 6.762 1 93.19 336 THR A O 1
ATOM 2572 N N . ARG A 1 337 ? -15.141 -7.828 4.949 1 94.25 337 ARG A N 1
ATOM 2573 C CA . ARG A 1 337 ? -15.422 -9.258 4.93 1 94.25 337 ARG A CA 1
ATOM 2574 C C . ARG A 1 337 ? -14.969 -9.922 6.23 1 94.25 337 ARG A C 1
ATOM 2576 O O . ARG A 1 337 ? -13.836 -9.719 6.676 1 94.25 337 ARG A O 1
ATOM 2583 N N . GLY A 1 338 ? -15.891 -10.664 6.879 1 94.25 338 GLY A N 1
ATOM 2584 C CA . GLY A 1 338 ? -15.562 -11.414 8.086 1 94.25 338 GLY A CA 1
ATOM 2585 C C . GLY A 1 338 ? -15.453 -10.531 9.312 1 94.25 338 GLY A C 1
ATOM 2586 O O . GLY A 1 338 ? -15.039 -10.992 10.383 1 94.25 338 GLY A O 1
ATOM 2587 N N . ALA A 1 339 ? -15.836 -9.273 9.164 1 94.69 339 ALA A N 1
ATOM 2588 C CA . ALA A 1 339 ? -15.625 -8.328 10.25 1 94.69 339 ALA A CA 1
ATOM 2589 C C . ALA A 1 339 ? -16.594 -8.578 11.398 1 94.69 339 ALA A C 1
ATOM 2591 O O . ALA A 1 339 ? -17.703 -9.062 11.18 1 94.69 339 ALA A O 1
ATOM 2592 N N . ASN A 1 340 ? -16.062 -8.383 12.57 1 90.12 340 ASN A N 1
ATOM 2593 C CA . ASN A 1 340 ? -16.812 -8.211 13.812 1 90.12 340 ASN A CA 1
ATOM 2594 C C . ASN A 1 340 ? -16.531 -6.863 14.461 1 90.12 340 ASN A C 1
ATOM 2596 O O . ASN A 1 340 ? -15.57 -6.734 15.227 1 90.12 340 ASN A O 1
ATOM 2600 N N . SER A 1 341 ? -17.375 -5.926 14.133 1 81.69 341 SER A N 1
ATOM 2601 C CA . SER A 1 341 ? -17.141 -4.535 14.5 1 81.69 341 SER A CA 1
ATOM 2602 C C . SER A 1 341 ? -16.938 -4.391 16 1 81.69 341 SER A C 1
ATOM 2604 O O . SER A 1 341 ? -17.719 -4.914 16.797 1 81.69 341 SER A O 1
ATOM 2606 N N . MET A 1 342 ? -15.938 -3.734 16.344 1 77.56 342 MET A N 1
ATOM 2607 C CA . MET A 1 342 ? -15.664 -3.455 17.75 1 77.56 342 MET A CA 1
ATOM 2608 C C . MET A 1 342 ? -16.734 -2.547 18.344 1 77.56 342 MET A C 1
ATOM 2610 O O . MET A 1 342 ? -17.219 -2.797 19.453 1 77.56 342 MET A O 1
ATOM 2614 N N . ILE A 1 343 ? -17.078 -1.541 17.625 1 72.12 343 ILE A N 1
ATOM 2615 C CA . ILE A 1 343 ? -18.047 -0.562 18.094 1 72.12 343 ILE A CA 1
ATOM 2616 C C . ILE A 1 343 ? -19.391 -1.244 18.328 1 72.12 343 ILE A C 1
ATOM 2618 O O . ILE A 1 343 ? -20.031 -1.03 19.359 1 72.12 343 ILE A O 1
ATOM 2622 N N . GLU A 1 344 ? -19.688 -2.1 17.391 1 72.38 344 GLU A N 1
ATOM 2623 C CA . GLU A 1 344 ? -20.969 -2.795 17.547 1 72.38 344 GLU A CA 1
ATOM 2624 C C . GLU A 1 344 ? -20.922 -3.764 18.719 1 72.38 344 GLU A C 1
ATOM 2626 O O . GLU A 1 344 ? -21.906 -3.898 19.453 1 72.38 344 GLU A O 1
ATOM 2631 N N . ASN A 1 345 ? -19.797 -4.32 18.906 1 74.38 345 ASN A N 1
ATOM 2632 C CA . ASN A 1 345 ? -19.641 -5.234 20.031 1 74.38 345 ASN A CA 1
ATOM 2633 C C . ASN A 1 345 ? -19.672 -4.496 21.359 1 74.38 345 ASN A C 1
ATOM 2635 O O . ASN A 1 345 ? -20.266 -4.984 22.328 1 74.38 345 ASN A O 1
ATOM 2639 N N . LEU A 1 346 ? -19.047 -3.449 21.375 1 67.94 346 LEU A N 1
ATOM 2640 C CA . LEU A 1 346 ? -19.031 -2.641 22.578 1 67.94 346 LEU A CA 1
ATOM 2641 C C . LEU A 1 346 ? -20.422 -2.119 22.906 1 67.94 346 LEU A C 1
ATOM 2643 O O . LEU A 1 346 ? -20.844 -2.104 24.062 1 67.94 346 LEU A O 1
ATOM 2647 N N . LYS A 1 347 ? -21.188 -1.748 21.906 1 68.56 347 LYS A N 1
ATOM 2648 C CA . LYS A 1 347 ? -22.562 -1.293 22.109 1 68.56 347 LYS A CA 1
ATOM 2649 C C . LYS A 1 347 ? -23.438 -2.41 22.656 1 68.56 347 LYS A C 1
ATOM 2651 O O . LYS A 1 347 ? -24.312 -2.164 23.5 1 68.56 347 LYS A O 1
ATOM 2656 N N . GLN A 1 348 ? -23.172 -3.582 22.188 1 68.94 348 GLN A N 1
ATOM 2657 C CA . GLN A 1 348 ? -23.953 -4.723 22.625 1 68.94 348 GLN A CA 1
ATOM 2658 C C . GLN A 1 348 ? -23.609 -5.113 24.062 1 68.94 348 GLN A C 1
ATOM 2660 O O . GLN A 1 348 ? -24.484 -5.496 24.844 1 68.94 348 GLN A O 1
ATOM 2665 N N . LYS A 1 349 ? -22.438 -5.043 24.375 1 66.62 349 LYS A N 1
ATOM 2666 C CA . LYS A 1 349 ? -21.984 -5.445 25.703 1 66.62 349 LYS A CA 1
ATOM 2667 C C . LYS A 1 349 ? -22.297 -4.379 26.734 1 66.62 349 LYS A C 1
ATOM 2669 O O . LYS A 1 349 ? -22.594 -4.695 27.891 1 66.62 349 LYS A O 1
ATOM 2674 N N . TYR A 1 350 ? -22.094 -3.117 26.188 1 65.94 350 TYR A N 1
ATOM 2675 C CA . TYR A 1 350 ? -22.391 -2.006 27.094 1 65.94 350 TYR A CA 1
ATOM 2676 C C . TYR A 1 350 ? -23.438 -1.084 26.5 1 65.94 350 TYR A C 1
ATOM 2678 O O . TYR A 1 350 ? -23.125 0.018 26.047 1 65.94 350 TYR A O 1
ATOM 2686 N N . PRO A 1 351 ? -24.641 -1.571 26.312 1 61.69 351 PRO A N 1
ATOM 2687 C CA . PRO A 1 351 ? -25.688 -0.819 25.625 1 61.69 351 PRO A CA 1
ATOM 2688 C C . PRO A 1 351 ? -25.766 0.636 26.078 1 61.69 351 PRO A C 1
ATOM 2690 O O . PRO A 1 351 ? -26.141 1.514 25.297 1 61.69 351 PRO A O 1
ATOM 2693 N N . GLY A 1 352 ? -25.688 1.009 27.266 1 51.97 352 GLY A N 1
ATOM 2694 C CA . GLY A 1 352 ? -25.766 2.365 27.781 1 51.97 352 GLY A CA 1
ATOM 2695 C C . GLY A 1 352 ? -24.5 3.164 27.578 1 51.97 352 GLY A C 1
ATOM 2696 O O . GLY A 1 352 ? -24.469 4.371 27.828 1 51.97 352 GLY A O 1
ATOM 2697 N N . ALA A 1 353 ? -23.625 2.531 27.359 1 46.53 353 ALA A N 1
ATOM 2698 C CA . ALA A 1 353 ? -22.375 3.268 27.266 1 46.53 353 ALA A CA 1
ATOM 2699 C C . ALA A 1 353 ? -22.281 4.051 25.953 1 46.53 353 ALA A C 1
ATOM 2701 O O . ALA A 1 353 ? -22.531 3.496 24.875 1 46.53 353 ALA A O 1
ATOM 2702 N N . THR A 1 354 ? -22.812 5.266 25.984 1 45.5 354 THR A N 1
ATOM 2703 C CA . THR A 1 354 ? -22.531 6.129 24.844 1 45.5 354 THR A CA 1
ATOM 2704 C C . THR A 1 354 ? -21.047 6.047 24.469 1 45.5 354 THR A C 1
ATOM 2706 O O . THR A 1 354 ? -20.172 6.164 25.328 1 45.5 354 THR A O 1
ATOM 2709 N N . VAL A 1 355 ? -20.766 5.117 23.812 1 43.12 355 VAL A N 1
ATOM 2710 C CA . VAL A 1 355 ? -19.375 5.203 23.344 1 43.12 355 VAL A CA 1
ATOM 2711 C C . VAL A 1 355 ? -19.031 6.652 23.031 1 43.12 355 VAL A C 1
ATOM 2713 O O . VAL A 1 355 ? -19.438 7.188 22 1 43.12 355 VAL A O 1
ATOM 2716 N N . GLY A 1 356 ? -19.312 7.473 24.047 1 38.62 356 GLY A N 1
ATOM 2717 C CA . GLY A 1 356 ? -18.859 8.852 23.969 1 38.62 356 GLY A CA 1
ATOM 2718 C C . GLY A 1 356 ? -17.375 8.969 23.656 1 38.62 356 GLY A C 1
ATOM 2719 O O . GLY A 1 356 ? -16.531 8.648 24.5 1 38.62 356 GLY A O 1
ATOM 2720 N N . TRP A 1 357 ? -16.953 8.281 22.719 1 33.62 357 TRP A N 1
ATOM 2721 C CA . TRP A 1 357 ? -15.625 8.805 22.406 1 33.62 357 TRP A CA 1
ATOM 2722 C C . TRP A 1 357 ? -15.719 10.195 21.781 1 33.62 357 TRP A C 1
ATOM 2724 O O . TRP A 1 357 ? -16.688 10.508 21.094 1 33.62 357 TRP A O 1
ATOM 2734 N N . ALA B 1 1 ? -6.477 -33.594 -0.908 1 90 1 ALA B N 1
ATOM 2735 C CA . ALA B 1 1 ? -6.715 -32.844 0.323 1 90 1 ALA B CA 1
ATOM 2736 C C . ALA B 1 1 ? -8.008 -33.312 0.995 1 90 1 ALA B C 1
ATOM 2738 O O . ALA B 1 1 ? -8.969 -33.656 0.317 1 90 1 ALA B O 1
ATOM 2739 N N . ASP B 1 2 ? -8.016 -33.312 2.277 1 88.62 2 ASP B N 1
ATOM 2740 C CA . ASP B 1 2 ? -9.25 -33.594 3.008 1 88.62 2 ASP B CA 1
ATOM 2741 C C . ASP B 1 2 ? -10.031 -32.281 3.256 1 88.62 2 ASP B C 1
ATOM 2743 O O . ASP B 1 2 ? -10.023 -31.766 4.367 1 88.62 2 ASP B O 1
ATOM 2747 N N . ILE B 1 3 ? -10.758 -31.844 2.303 1 88.69 3 ILE B N 1
ATOM 2748 C CA . ILE B 1 3 ? -11.461 -30.562 2.324 1 88.69 3 ILE B CA 1
ATOM 2749 C C . ILE B 1 3 ? -12.555 -30.594 3.395 1 88.69 3 ILE B C 1
ATOM 2751 O O . ILE B 1 3 ? -12.75 -29.609 4.117 1 88.69 3 ILE B O 1
ATOM 2755 N N . ASP B 1 4 ? -13.148 -31.719 3.553 1 88.56 4 ASP B N 1
ATOM 2756 C CA . ASP B 1 4 ? -14.258 -31.875 4.492 1 88.56 4 ASP B CA 1
ATOM 2757 C C . ASP B 1 4 ? -13.766 -31.781 5.938 1 88.56 4 ASP B C 1
ATOM 2759 O O . ASP B 1 4 ? -14.523 -31.391 6.832 1 88.56 4 ASP B O 1
ATOM 2763 N N . ALA B 1 5 ? -12.547 -32.125 6.059 1 91.69 5 ALA B N 1
ATOM 2764 C CA . ALA B 1 5 ? -11.969 -32.062 7.402 1 91.69 5 ALA B CA 1
ATOM 2765 C C . ALA B 1 5 ? -11.367 -30.703 7.703 1 91.69 5 ALA B C 1
ATOM 2767 O O . ALA B 1 5 ? -10.773 -30.5 8.766 1 91.69 5 ALA B O 1
ATOM 2768 N N . GLY B 1 6 ? -11.469 -29.781 6.762 1 93.19 6 GLY B N 1
ATOM 2769 C CA . GLY B 1 6 ? -11.055 -28.422 7.059 1 93.19 6 GLY B CA 1
ATOM 2770 C C . GLY B 1 6 ? -9.766 -28.016 6.367 1 93.19 6 GLY B C 1
ATOM 2771 O O . GLY B 1 6 ? -9.227 -26.938 6.621 1 93.19 6 GLY B O 1
ATOM 2772 N N . ALA B 1 7 ? -9.242 -28.891 5.473 1 97.12 7 ALA B N 1
ATOM 2773 C CA . ALA B 1 7 ? -8.047 -28.516 4.723 1 97.12 7 ALA B CA 1
ATOM 2774 C C . ALA B 1 7 ? -8.312 -27.328 3.818 1 97.12 7 ALA B C 1
ATOM 2776 O O . ALA B 1 7 ? -9.375 -27.234 3.186 1 97.12 7 ALA B O 1
ATOM 2777 N N . GLN B 1 8 ? -7.43 -26.375 3.902 1 97.88 8 GLN B N 1
ATOM 2778 C CA . GLN B 1 8 ? -7.551 -25.172 3.086 1 97.88 8 GLN B CA 1
ATOM 2779 C C . GLN B 1 8 ? -6.836 -25.344 1.748 1 97.88 8 GLN B C 1
ATOM 2781 O O . GLN B 1 8 ? -5.699 -25.812 1.7 1 97.88 8 GLN B O 1
ATOM 2786 N N . ARG B 1 9 ? -7.52 -25.062 0.679 1 97.56 9 ARG B N 1
ATOM 2787 C CA . ARG B 1 9 ? -7 -24.922 -0.679 1 97.56 9 ARG B CA 1
ATOM 2788 C C . ARG B 1 9 ? -7.57 -23.688 -1.362 1 97.56 9 ARG B C 1
ATOM 2790 O O . ARG B 1 9 ? -8.695 -23.281 -1.069 1 97.56 9 ARG B O 1
ATOM 2797 N N . GLY B 1 10 ? -6.742 -23.047 -2.184 1 94.81 10 GLY B N 1
ATOM 2798 C CA . GLY B 1 10 ? -7.172 -21.797 -2.803 1 94.81 10 GLY B CA 1
ATOM 2799 C C . GLY B 1 10 ? -6.832 -21.719 -4.277 1 94.81 10 GLY B C 1
ATOM 2800 O O . GLY B 1 10 ? -6.906 -22.719 -4.992 1 94.81 10 GLY B O 1
ATOM 2801 N N . GLU B 1 11 ? -6.543 -20.594 -4.73 1 93.75 11 GLU B N 1
ATOM 2802 C CA . GLU B 1 11 ? -6.418 -20.328 -6.16 1 93.75 11 GLU B CA 1
ATOM 2803 C C . GLU B 1 11 ? -5.023 -20.672 -6.672 1 93.75 11 GLU B C 1
ATOM 2805 O O . GLU B 1 11 ? -4.824 -20.844 -7.875 1 93.75 11 GLU B O 1
ATOM 2810 N N . CYS B 1 12 ? -4.043 -20.781 -5.828 1 95.56 12 CYS B N 1
ATOM 2811 C CA . CYS B 1 12 ? -2.684 -21.062 -6.273 1 95.56 12 CYS B CA 1
ATOM 2812 C C . CYS B 1 12 ? -2.449 -22.578 -6.359 1 95.56 12 CYS B C 1
ATOM 2814 O O . CYS B 1 12 ? -2.271 -23.234 -5.336 1 95.56 12 CYS B O 1
ATOM 2816 N N . VAL B 1 13 ? -2.281 -23.141 -7.477 1 97.19 13 VAL B N 1
ATOM 2817 C CA . VAL B 1 13 ? -2.203 -24.578 -7.703 1 97.19 13 VAL B CA 1
ATOM 2818 C C . VAL B 1 13 ? -0.887 -25.125 -7.148 1 97.19 13 VAL B C 1
ATOM 2820 O O . VAL B 1 13 ? -0.825 -26.25 -6.672 1 97.19 13 VAL B O 1
ATOM 2823 N N . GLY B 1 14 ? 0.163 -24.312 -7.254 1 97.12 14 GLY B N 1
ATOM 2824 C CA . GLY B 1 14 ? 1.433 -24.719 -6.676 1 97.12 14 GLY B CA 1
ATOM 2825 C C . GLY B 1 14 ? 1.365 -24.938 -5.172 1 97.12 14 GLY B C 1
ATOM 2826 O O . GLY B 1 14 ? 1.846 -25.938 -4.66 1 97.12 14 GLY B O 1
ATOM 2827 N N . LEU B 1 15 ? 0.735 -23.984 -4.484 1 97.81 15 LEU B N 1
ATOM 2828 C CA . LEU B 1 15 ? 0.569 -24.109 -3.037 1 97.81 15 LEU B CA 1
ATOM 2829 C C . LEU B 1 15 ? -0.313 -25.297 -2.686 1 97.81 15 LEU B C 1
ATOM 2831 O O . LEU B 1 15 ? -0.028 -26.031 -1.731 1 97.81 15 LEU B O 1
ATOM 2835 N N . ASN B 1 16 ? -1.369 -25.5 -3.434 1 98.25 16 ASN B N 1
ATOM 2836 C CA . ASN B 1 16 ? -2.25 -26.641 -3.213 1 98.25 16 ASN B CA 1
ATOM 2837 C C . ASN B 1 16 ? -1.499 -27.953 -3.357 1 98.25 16 ASN B C 1
ATOM 2839 O O . ASN B 1 16 ? -1.635 -28.844 -2.518 1 98.25 16 ASN B O 1
ATOM 2843 N N . ALA B 1 17 ? -0.737 -28.031 -4.406 1 98.5 17 ALA B N 1
ATOM 2844 C CA . ALA B 1 17 ? 0.025 -29.266 -4.648 1 98.5 17 ALA B CA 1
ATOM 2845 C C . ALA B 1 17 ? 1.056 -29.484 -3.549 1 98.5 17 ALA B C 1
ATOM 2847 O O . ALA B 1 17 ? 1.223 -30.609 -3.072 1 98.5 17 ALA B O 1
ATOM 2848 N N . MET B 1 18 ? 1.715 -28.422 -3.16 1 98.38 18 MET B N 1
ATOM 2849 C CA . MET B 1 18 ? 2.703 -28.531 -2.092 1 98.38 18 MET B CA 1
ATOM 2850 C C . MET B 1 18 ? 2.057 -29.031 -0.802 1 98.38 18 MET B C 1
ATOM 2852 O O . MET B 1 18 ? 2.623 -29.859 -0.098 1 98.38 18 MET B O 1
ATOM 2856 N N . ALA B 1 19 ? 0.93 -28.484 -0.531 1 98.62 19 ALA B N 1
ATOM 2857 C CA . ALA B 1 19 ? 0.21 -28.922 0.657 1 98.62 19 ALA B CA 1
ATOM 2858 C C . ALA B 1 19 ? -0.203 -30.391 0.526 1 98.62 19 ALA B C 1
ATOM 2860 O O . ALA B 1 19 ? -0.048 -31.172 1.467 1 98.62 19 ALA B O 1
ATOM 2861 N N . ASN B 1 20 ? -0.703 -30.781 -0.575 1 98.44 20 ASN B N 1
ATOM 2862 C CA . ASN B 1 20 ? -1.154 -32.156 -0.797 1 98.44 20 ASN B CA 1
ATOM 2863 C C . ASN B 1 20 ? -0.009 -33.156 -0.654 1 98.44 20 ASN B C 1
ATOM 2865 O O . ASN B 1 20 ? -0.218 -34.281 -0.222 1 98.44 20 ASN B O 1
ATOM 2869 N N . HIS B 1 21 ? 1.204 -32.75 -0.968 1 98.06 21 HIS B N 1
ATOM 2870 C CA . HIS B 1 21 ? 2.359 -33.625 -0.932 1 98.06 21 HIS B CA 1
ATOM 2871 C C . HIS B 1 21 ? 3.141 -33.469 0.367 1 98.06 21 HIS B C 1
ATOM 2873 O O . HIS B 1 21 ? 4.188 -34.094 0.549 1 98.06 21 HIS B O 1
ATOM 2879 N N . GLY B 1 22 ? 2.705 -32.562 1.179 1 97.88 22 GLY B N 1
ATOM 2880 C CA . GLY B 1 22 ? 3.316 -32.406 2.488 1 97.88 22 GLY B CA 1
ATOM 2881 C C . GLY B 1 22 ? 4.605 -31.609 2.455 1 97.88 22 GLY B C 1
ATOM 2882 O O . GLY B 1 22 ? 5.422 -31.688 3.373 1 97.88 22 GLY B O 1
ATOM 2883 N N . ILE B 1 23 ? 4.785 -30.891 1.381 1 98.06 23 ILE B N 1
ATOM 2884 C C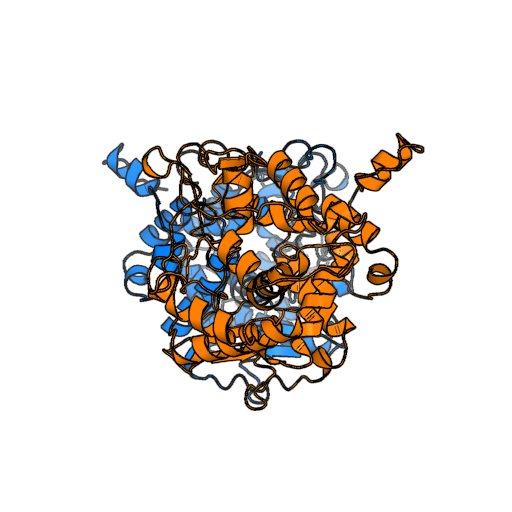A . ILE B 1 23 ? 5.918 -29.984 1.32 1 98.06 23 ILE B CA 1
ATOM 2885 C C . ILE B 1 23 ? 5.688 -28.812 2.273 1 98.06 23 ILE B C 1
ATOM 2887 O O . ILE B 1 23 ? 6.625 -28.312 2.895 1 98.06 23 ILE B O 1
ATOM 2891 N N . ILE B 1 24 ? 4.48 -28.375 2.35 1 98.44 24 ILE B N 1
ATOM 2892 C CA . ILE B 1 24 ? 4 -27.516 3.424 1 98.44 24 ILE B CA 1
ATOM 2893 C C . ILE B 1 24 ? 2.9 -28.234 4.207 1 98.44 24 ILE B C 1
ATOM 2895 O O . ILE B 1 24 ? 2.535 -29.359 3.883 1 98.44 24 ILE B O 1
ATOM 2899 N N . ASP B 1 25 ? 2.43 -27.578 5.246 1 98.31 25 ASP B N 1
ATOM 2900 C CA . ASP B 1 25 ? 1.443 -28.219 6.105 1 98.31 25 ASP B CA 1
ATOM 2901 C C . ASP B 1 25 ? 0.219 -28.656 5.305 1 98.31 25 ASP B C 1
ATOM 2903 O O . ASP B 1 25 ? -0.335 -27.875 4.531 1 98.31 25 ASP B O 1
ATOM 2907 N N . ARG B 1 26 ? -0.231 -29.875 5.484 1 98.06 26 ARG B N 1
ATOM 2908 C CA . ARG B 1 26 ? -1.307 -30.469 4.707 1 98.06 26 ARG B CA 1
ATOM 2909 C C . ARG B 1 26 ? -2.641 -29.797 4.996 1 98.06 26 ARG B C 1
ATOM 2911 O O . ARG B 1 26 ? -3.588 -29.906 4.215 1 98.06 26 ARG B O 1
ATOM 2918 N N . SER B 1 27 ? -2.779 -29.125 6.086 1 98.19 27 SER B N 1
ATOM 2919 C CA . SER B 1 27 ? -4.012 -28.406 6.402 1 98.19 27 SER B CA 1
ATOM 2920 C C . SER B 1 27 ? -4.211 -27.203 5.473 1 98.19 27 SER B C 1
ATOM 2922 O O . SER B 1 27 ? -5.328 -26.703 5.336 1 98.19 27 SER B O 1
ATOM 2924 N N . GLY B 1 28 ? -3.145 -26.703 4.852 1 98.5 28 GLY B N 1
ATOM 2925 C CA . GLY B 1 28 ? -3.203 -25.5 4.059 1 98.5 28 GLY B CA 1
ATOM 2926 C C . GLY B 1 28 ? -2.971 -24.234 4.875 1 98.5 28 GLY B C 1
ATOM 2927 O O . GLY B 1 28 ? -2.99 -23.125 4.336 1 98.5 28 GLY B O 1
ATOM 2928 N N . VAL B 1 29 ? -2.836 -24.375 6.152 1 98.62 29 VAL B N 1
ATOM 2929 C CA . VAL B 1 29 ? -2.352 -23.312 7.027 1 98.62 29 VAL B CA 1
ATOM 2930 C C . VAL B 1 29 ? -0.854 -23.484 7.266 1 98.62 29 VAL B C 1
ATOM 2932 O O . VAL B 1 29 ? -0.421 -24.469 7.859 1 98.62 29 VAL B O 1
ATOM 2935 N N . SER B 1 30 ? -0.073 -22.516 6.758 1 98.44 30 SER B N 1
ATOM 2936 C CA . SER B 1 30 ? 1.38 -22.656 6.758 1 98.44 30 SER B CA 1
ATOM 2937 C C . SER B 1 30 ? 2.051 -21.422 7.355 1 98.44 30 SER B C 1
ATOM 2939 O O . SER B 1 30 ? 1.374 -20.516 7.848 1 98.44 30 SER B O 1
ATOM 2941 N N . ASN B 1 31 ? 3.312 -21.484 7.441 1 97 31 ASN B N 1
ATOM 2942 C CA . ASN B 1 31 ? 4.062 -20.359 7.988 1 97 31 ASN B CA 1
ATOM 2943 C C . ASN B 1 31 ? 5.184 -19.922 7.047 1 97 31 ASN B C 1
ATOM 2945 O O . ASN B 1 31 ? 5.434 -20.578 6.031 1 97 31 ASN B O 1
ATOM 2949 N N . LEU B 1 32 ? 5.859 -18.891 7.398 1 93.06 32 LEU B N 1
ATOM 2950 C CA . LEU B 1 32 ? 6.879 -18.266 6.562 1 93.06 32 LEU B CA 1
ATOM 2951 C C . LEU B 1 32 ? 7.961 -19.266 6.18 1 93.06 32 LEU B C 1
ATOM 2953 O O . LEU B 1 32 ? 8.336 -19.359 5.008 1 93.06 32 LEU B O 1
ATOM 2957 N N . PHE B 1 33 ? 8.414 -20.047 7.09 1 93.19 33 PHE B N 1
ATOM 2958 C CA . PHE B 1 33 ? 9.57 -20.906 6.855 1 93.19 33 PHE B CA 1
ATOM 2959 C C . PHE B 1 33 ? 9.203 -22.078 5.953 1 93.19 33 PHE B C 1
ATOM 2961 O O . PHE B 1 33 ? 9.961 -22.438 5.051 1 93.19 33 PHE B O 1
ATOM 2968 N N . GLU B 1 34 ? 8.031 -22.656 6.172 1 97.69 34 GLU B N 1
ATOM 2969 C CA . GLU B 1 34 ? 7.547 -23.719 5.289 1 97.69 34 GLU B CA 1
ATOM 2970 C C . GLU B 1 34 ? 7.359 -23.203 3.865 1 97.69 34 GLU B C 1
ATOM 2972 O O . GLU B 1 34 ? 7.723 -23.875 2.9 1 97.69 34 GLU B O 1
ATOM 2977 N N . LEU B 1 35 ? 6.832 -22.031 3.791 1 97.88 35 LEU B N 1
ATOM 2978 C CA . LEU B 1 35 ? 6.551 -21.453 2.482 1 97.88 35 LEU B CA 1
ATOM 2979 C C . LEU B 1 35 ? 7.844 -21.094 1.755 1 97.88 35 LEU B C 1
ATOM 2981 O O . LEU B 1 35 ? 7.949 -21.297 0.541 1 97.88 35 LEU B O 1
ATOM 2985 N N . LEU B 1 36 ? 8.797 -20.562 2.494 1 93.62 36 LEU B N 1
ATOM 2986 C CA . LEU B 1 36 ? 10.094 -20.266 1.896 1 93.62 36 LEU B CA 1
ATOM 2987 C C . LEU B 1 36 ? 10.75 -21.531 1.361 1 93.62 36 LEU B C 1
ATOM 2989 O O . LEU B 1 36 ? 11.203 -21.578 0.214 1 93.62 36 LEU B O 1
ATOM 2993 N N . ARG B 1 37 ? 10.766 -22.562 2.164 1 96.69 37 ARG B N 1
ATOM 2994 C CA . ARG B 1 37 ? 11.344 -23.828 1.76 1 96.69 37 ARG B CA 1
ATOM 2995 C C . ARG B 1 37 ? 10.602 -24.422 0.564 1 96.69 37 ARG B C 1
ATOM 2997 O O . ARG B 1 37 ? 11.227 -24.906 -0.38 1 96.69 37 ARG B O 1
ATOM 3004 N N . GLY B 1 38 ? 9.305 -24.406 0.646 1 98.12 38 GLY B N 1
ATOM 3005 C CA . GLY B 1 38 ? 8.508 -24.906 -0.459 1 98.12 38 GLY B CA 1
ATOM 3006 C C . GLY B 1 38 ? 8.758 -24.172 -1.763 1 98.12 38 GLY B C 1
ATOM 3007 O O . GLY B 1 38 ? 8.875 -24.797 -2.82 1 98.12 38 GLY B O 1
ATOM 3008 N N . ALA B 1 39 ? 8.797 -22.828 -1.673 1 97.31 39 ALA B N 1
ATOM 3009 C CA . ALA B 1 39 ? 9.07 -22.016 -2.865 1 97.31 39 ALA B CA 1
ATOM 3010 C C . ALA B 1 39 ? 10.414 -22.391 -3.482 1 97.31 39 ALA B C 1
ATOM 3012 O O . ALA B 1 39 ? 10.547 -22.453 -4.707 1 97.31 39 ALA B O 1
ATOM 3013 N N . GLN B 1 40 ? 11.359 -22.703 -2.627 1 95.88 40 GLN B N 1
ATOM 3014 C CA . GLN B 1 40 ? 12.672 -23.078 -3.125 1 95.88 40 GLN B CA 1
ATOM 3015 C C . GLN B 1 40 ? 12.656 -24.484 -3.723 1 95.88 40 GLN B C 1
ATOM 3017 O O . GLN B 1 40 ? 13.32 -24.75 -4.727 1 95.88 40 GLN B O 1
ATOM 3022 N N . ILE B 1 41 ? 11.93 -25.375 -3.139 1 96.88 41 ILE B N 1
ATOM 3023 C CA . ILE B 1 41 ? 11.773 -26.719 -3.682 1 96.88 41 ILE B CA 1
ATOM 3024 C C . ILE B 1 41 ? 11.133 -26.641 -5.07 1 96.88 41 ILE B C 1
ATOM 3026 O O . ILE B 1 41 ? 11.492 -27.406 -5.965 1 96.88 41 ILE B O 1
ATOM 3030 N N . MET B 1 42 ? 10.281 -25.625 -5.246 1 97.25 42 MET B N 1
ATOM 3031 C CA . MET B 1 42 ? 9.617 -25.469 -6.535 1 97.25 42 MET B CA 1
ATOM 3032 C C . MET B 1 42 ? 10.523 -24.75 -7.531 1 97.25 42 MET B C 1
ATOM 3034 O O . MET B 1 42 ? 10.211 -24.688 -8.727 1 97.25 42 MET B O 1
ATOM 3038 N N . GLY B 1 43 ? 11.617 -24.172 -7.043 1 97.31 43 GLY B N 1
ATOM 3039 C CA . GLY B 1 43 ? 12.594 -23.688 -8.008 1 97.31 43 GLY B CA 1
ATOM 3040 C C . GLY B 1 43 ? 12.891 -22.219 -7.859 1 97.31 43 GLY B C 1
ATOM 3041 O O . GLY B 1 43 ? 13.602 -21.641 -8.688 1 97.31 43 GLY B O 1
ATOM 3042 N N . MET B 1 44 ? 12.422 -21.562 -6.805 1 96.12 44 MET B N 1
ATOM 3043 C CA . MET B 1 44 ? 12.727 -20.156 -6.594 1 96.12 44 MET B CA 1
ATOM 3044 C C . MET B 1 44 ? 14.039 -19.984 -5.828 1 96.12 44 MET B C 1
ATOM 3046 O O . MET B 1 44 ? 14.352 -20.797 -4.949 1 96.12 44 MET B O 1
ATOM 3050 N N . SER B 1 45 ? 14.727 -18.922 -6.219 1 91.69 45 SER B N 1
ATOM 3051 C CA . SER B 1 45 ? 15.82 -18.516 -5.352 1 91.69 45 SER B CA 1
ATOM 3052 C C . SER B 1 45 ? 15.305 -17.953 -4.027 1 91.69 45 SER B C 1
ATOM 3054 O O . SER B 1 45 ? 14.109 -17.688 -3.889 1 91.69 45 SER B O 1
ATOM 3056 N N . PHE B 1 46 ? 16.188 -17.875 -3.107 1 84.44 46 PHE B N 1
ATOM 3057 C CA . PHE B 1 46 ? 15.773 -17.406 -1.791 1 84.44 46 PHE B CA 1
ATOM 3058 C C . PHE B 1 46 ? 15.18 -16 -1.878 1 84.44 46 PHE B C 1
ATOM 3060 O O . PHE B 1 46 ? 14.148 -15.727 -1.265 1 84.44 46 PHE B O 1
ATOM 3067 N N . ASP B 1 47 ? 15.789 -15.109 -2.586 1 81 47 ASP B N 1
ATOM 3068 C CA . ASP B 1 47 ? 15.312 -13.734 -2.693 1 81 47 ASP B CA 1
ATOM 3069 C C . ASP B 1 47 ? 13.945 -13.68 -3.361 1 81 47 ASP B C 1
ATOM 3071 O O . ASP B 1 47 ? 13.055 -12.961 -2.906 1 81 47 ASP B O 1
ATOM 3075 N N . ALA B 1 48 ? 13.812 -14.438 -4.395 1 88.62 48 ALA B N 1
ATOM 3076 C CA . ALA B 1 48 ? 12.516 -14.492 -5.066 1 88.62 48 ALA B CA 1
ATOM 3077 C C . ALA B 1 48 ? 11.445 -15.086 -4.148 1 88.62 48 ALA B C 1
ATOM 3079 O O . ALA B 1 48 ? 10.312 -14.602 -4.117 1 88.62 48 ALA B O 1
ATOM 3080 N N . ALA B 1 49 ? 11.867 -16.094 -3.418 1 91.75 49 ALA B N 1
ATOM 3081 C CA . ALA B 1 49 ? 10.938 -16.719 -2.48 1 91.75 49 ALA B CA 1
ATOM 3082 C C . ALA B 1 49 ? 10.492 -15.734 -1.404 1 91.75 49 ALA B C 1
ATOM 3084 O O . ALA B 1 49 ? 9.305 -15.664 -1.072 1 91.75 49 ALA B O 1
ATOM 3085 N N . LEU B 1 50 ? 11.406 -15.016 -0.928 1 85 50 LEU B N 1
ATOM 3086 C CA . LEU B 1 50 ? 11.125 -14.07 0.148 1 85 50 LEU B CA 1
ATOM 3087 C C . LEU B 1 50 ? 10.109 -13.031 -0.295 1 85 50 LEU B C 1
ATOM 3089 O O . LEU B 1 50 ? 9.125 -12.773 0.406 1 85 50 LEU B O 1
ATOM 3093 N N . VAL B 1 51 ? 10.266 -12.453 -1.468 1 82 51 VAL B N 1
ATOM 3094 C CA . VAL B 1 51 ? 9.398 -11.375 -1.938 1 82 51 VAL B CA 1
ATOM 3095 C C . VAL B 1 51 ? 8.047 -11.953 -2.369 1 82 51 VAL B C 1
ATOM 3097 O O . VAL B 1 51 ? 7.051 -11.234 -2.439 1 82 51 VAL B O 1
ATOM 3100 N N . THR B 1 52 ? 8.07 -13.242 -2.58 1 90.56 52 THR B N 1
ATOM 3101 C CA . THR B 1 52 ? 6.84 -13.906 -2.988 1 90.56 52 THR B CA 1
ATOM 3102 C C . THR B 1 52 ? 5.992 -14.266 -1.773 1 90.56 52 THR B C 1
ATOM 3104 O O . THR B 1 52 ? 4.766 -14.164 -1.812 1 90.56 52 THR B O 1
ATOM 3107 N N . VAL B 1 53 ? 6.645 -14.656 -0.702 1 92.12 53 VAL B N 1
ATOM 3108 C CA . VAL B 1 53 ? 5.926 -15.281 0.402 1 92.12 53 VAL B CA 1
ATOM 3109 C C . VAL B 1 53 ? 5.566 -14.234 1.45 1 92.12 53 VAL B C 1
ATOM 3111 O O . VAL B 1 53 ? 4.539 -14.352 2.125 1 92.12 53 VAL B O 1
ATOM 3114 N N . LEU B 1 54 ? 6.262 -13.188 1.519 1 86.88 54 LEU B N 1
ATOM 3115 C CA . LEU B 1 54 ? 6.09 -12.234 2.609 1 86.88 54 LEU B CA 1
ATOM 3116 C C . LEU B 1 54 ? 4.816 -11.422 2.422 1 86.88 54 LEU B C 1
ATOM 3118 O O . LEU B 1 54 ? 4.016 -11.289 3.35 1 86.88 54 LEU B O 1
ATOM 3122 N N . PRO B 1 55 ? 4.547 -10.883 1.244 1 87.94 55 PRO B N 1
ATOM 3123 C CA . PRO B 1 55 ? 3.361 -10.039 1.104 1 87.94 55 PRO B CA 1
ATOM 3124 C C . PRO B 1 55 ? 2.064 -10.773 1.43 1 87.94 55 PRO B C 1
ATOM 3126 O O . PRO B 1 55 ? 1.227 -10.258 2.174 1 87.94 55 PRO B O 1
ATOM 3129 N N . PRO B 1 56 ? 1.907 -12.031 1.003 1 94.38 56 PRO B N 1
ATOM 3130 C CA . PRO B 1 56 ? 0.681 -12.727 1.396 1 94.38 56 PRO B CA 1
ATOM 3131 C C . PRO B 1 56 ? 0.543 -12.867 2.91 1 94.38 56 PRO B C 1
ATOM 3133 O O . PRO B 1 56 ? -0.565 -12.773 3.445 1 94.38 56 PRO B O 1
ATOM 3136 N N . ILE B 1 57 ? 1.613 -13.102 3.562 1 93.31 57 ILE B N 1
ATOM 3137 C CA . ILE B 1 57 ? 1.564 -13.242 5.016 1 93.31 57 ILE B CA 1
ATOM 3138 C C . ILE B 1 57 ? 1.173 -11.906 5.645 1 93.31 57 ILE B C 1
ATOM 3140 O O . ILE B 1 57 ? 0.351 -11.867 6.562 1 93.31 57 ILE B O 1
ATOM 3144 N N . ILE B 1 58 ? 1.631 -10.867 5.109 1 87.5 58 ILE B N 1
ATOM 3145 C CA . ILE B 1 58 ? 1.386 -9.539 5.656 1 87.5 58 ILE B CA 1
ATOM 3146 C C . ILE B 1 58 ? -0.045 -9.102 5.344 1 87.5 58 ILE B C 1
ATOM 3148 O O . ILE B 1 58 ? -0.741 -8.57 6.211 1 87.5 58 ILE B O 1
ATOM 3152 N N . PHE B 1 59 ? -0.54 -9.398 4.199 1 91.75 59 PHE B N 1
ATOM 3153 C CA . PHE B 1 59 ? -1.79 -8.797 3.746 1 91.75 59 PHE B CA 1
ATOM 3154 C C . PHE B 1 59 ? -2.951 -9.766 3.926 1 91.75 59 PHE B C 1
ATOM 3156 O O . PHE B 1 59 ? -4.113 -9.359 3.951 1 91.75 59 PHE B O 1
ATOM 3163 N N . ALA B 1 60 ? -2.656 -11.102 4.078 1 96.44 60 ALA B N 1
ATOM 3164 C CA . ALA B 1 60 ? -3.746 -12.07 4.078 1 96.44 60 ALA B CA 1
ATOM 3165 C C . ALA B 1 60 ? -3.611 -13.047 5.246 1 96.44 60 ALA B C 1
ATOM 3167 O O . ALA B 1 60 ? -4.461 -13.914 5.434 1 96.44 60 ALA B O 1
ATOM 3168 N N . GLY B 1 61 ? -2.537 -12.906 5.992 1 96.94 61 GLY B N 1
ATOM 3169 C CA . GLY B 1 61 ? -2.271 -13.742 7.152 1 96.94 61 GLY B CA 1
ATOM 3170 C C . GLY B 1 61 ? -1.997 -12.938 8.414 1 96.94 61 GLY B C 1
ATOM 3171 O O . GLY B 1 61 ? -2.588 -11.875 8.625 1 96.94 61 GLY B O 1
ATOM 3172 N N . ASP B 1 62 ? -1.251 -13.555 9.328 1 95 62 ASP B N 1
ATOM 3173 C CA . ASP B 1 62 ? -0.819 -12.906 10.57 1 95 62 ASP B CA 1
ATOM 3174 C C . ASP B 1 62 ? 0.682 -12.633 10.547 1 95 62 ASP B C 1
ATOM 3176 O O . ASP B 1 62 ? 1.491 -13.539 10.742 1 95 62 ASP B O 1
ATOM 3180 N N . PRO B 1 63 ? 1.062 -11.375 10.344 1 87.88 63 PRO B N 1
ATOM 3181 C CA . PRO B 1 63 ? 2.486 -11.047 10.258 1 87.88 63 PRO B CA 1
ATOM 3182 C C . PRO B 1 63 ? 3.219 -11.211 11.586 1 87.88 63 PRO B C 1
ATOM 3184 O O . PRO B 1 63 ? 4.453 -11.203 11.617 1 87.88 63 PRO B O 1
ATOM 3187 N N . VAL B 1 64 ? 2.447 -11.336 12.664 1 84.75 64 VAL B N 1
ATOM 3188 C CA . VAL B 1 64 ? 3.064 -11.484 13.977 1 84.75 64 VAL B CA 1
ATOM 3189 C C . VAL B 1 64 ? 3.512 -12.93 14.18 1 84.75 64 VAL B C 1
ATOM 3191 O O . VAL B 1 64 ? 4.656 -13.18 14.562 1 84.75 64 VAL B O 1
ATOM 3194 N N . THR B 1 65 ? 2.629 -13.852 13.859 1 91.19 65 THR B N 1
ATOM 3195 C CA . THR B 1 65 ? 2.963 -15.266 13.992 1 91.19 65 THR B CA 1
ATOM 3196 C C . THR B 1 65 ? 3.539 -15.812 12.688 1 91.19 65 THR B C 1
ATOM 3198 O O . THR B 1 65 ? 3.943 -16.984 12.625 1 91.19 65 THR B O 1
ATOM 3201 N N . LEU B 1 66 ? 3.539 -15.07 11.617 1 91.56 66 LEU B N 1
ATOM 3202 C CA . LEU B 1 66 ? 4.082 -15.391 10.297 1 91.56 66 LEU B CA 1
ATOM 3203 C C . LEU B 1 66 ? 3.342 -16.578 9.68 1 91.56 66 LEU B C 1
ATOM 3205 O O . LEU B 1 66 ? 3.967 -17.484 9.141 1 91.56 66 LEU B O 1
ATOM 3209 N N . THR B 1 67 ? 2 -16.547 9.812 1 97.19 67 THR B N 1
ATOM 3210 C CA . THR B 1 67 ? 1.192 -17.656 9.32 1 97.19 67 THR B CA 1
ATOM 3211 C C . THR B 1 67 ? 0.223 -17.188 8.242 1 97.19 67 THR B C 1
ATOM 3213 O O . THR B 1 67 ? -0.113 -16 8.18 1 97.19 67 THR B O 1
ATOM 3216 N N . LEU B 1 68 ? -0.216 -18.125 7.395 1 98.19 68 LEU B N 1
ATOM 3217 C CA . LEU B 1 68 ? -1.086 -17.859 6.254 1 98.19 68 LEU B CA 1
ATOM 3218 C C . LEU B 1 68 ? -1.957 -19.062 5.93 1 98.19 68 LEU B C 1
ATOM 3220 O O . LEU B 1 68 ? -1.483 -20.203 5.965 1 98.19 68 LEU B O 1
ATOM 3224 N N . SER B 1 69 ? -3.207 -18.844 5.762 1 98.75 69 SER B N 1
ATOM 3225 C CA . SER B 1 69 ? -4.043 -19.828 5.09 1 98.75 69 SER B CA 1
ATOM 3226 C C . SER B 1 69 ? -3.926 -19.703 3.572 1 98.75 69 SER B C 1
ATOM 3228 O O . SER B 1 69 ? -4.148 -18.625 3.01 1 98.75 69 SER B O 1
ATOM 3230 N N . ILE B 1 70 ? -3.631 -20.797 2.883 1 98.19 70 ILE B N 1
ATOM 3231 C CA . ILE B 1 70 ? -3.461 -20.719 1.437 1 98.19 70 ILE B CA 1
ATOM 3232 C C . ILE B 1 70 ? -4.828 -20.734 0.755 1 98.19 70 ILE B C 1
ATOM 3234 O O . ILE B 1 70 ? -4.922 -20.578 -0.465 1 98.19 70 ILE B O 1
ATOM 3238 N N . GLY B 1 71 ? -5.871 -20.938 1.544 1 97.12 71 GLY B N 1
ATOM 3239 C CA . GLY B 1 71 ? -7.258 -20.859 1.108 1 97.12 71 GLY B CA 1
ATOM 3240 C C . GLY B 1 71 ? -8 -19.688 1.729 1 97.12 71 GLY B C 1
ATOM 3241 O O . GLY B 1 71 ? -7.535 -18.547 1.678 1 97.12 71 GLY B O 1
ATOM 3242 N N . GLY B 1 72 ? -9.148 -19.938 2.348 1 96.31 72 GLY B N 1
ATOM 3243 C CA . GLY B 1 72 ? -9.992 -18.922 2.973 1 96.31 72 GLY B CA 1
ATOM 3244 C C . GLY B 1 72 ? -9.625 -18.672 4.422 1 96.31 72 GLY B C 1
ATOM 3245 O O . GLY B 1 72 ? -8.594 -19.141 4.906 1 96.31 72 GLY B O 1
ATOM 3246 N N . PRO B 1 73 ? -10.547 -17.875 5.031 1 97 73 PRO B N 1
ATOM 3247 C CA . PRO B 1 73 ? -10.297 -17.625 6.453 1 97 73 PRO B CA 1
ATOM 3248 C C . PRO B 1 73 ? -10.289 -18.891 7.289 1 97 73 PRO B C 1
ATOM 3250 O O . PRO B 1 73 ? -11.086 -19.812 7.039 1 97 73 PRO B O 1
ATOM 3253 N N . ASP B 1 74 ? -9.344 -18.969 8.18 1 97.75 74 ASP B N 1
ATOM 3254 C CA . ASP B 1 74 ? -9.188 -20.141 9.047 1 97.75 74 ASP B CA 1
ATOM 3255 C C . ASP B 1 74 ? -8.883 -19.719 10.484 1 97.75 74 ASP B C 1
ATOM 3257 O O . ASP B 1 74 ? -8.023 -18.859 10.719 1 97.75 74 ASP B O 1
ATOM 3261 N N . GLY B 1 75 ? -9.562 -20.281 11.414 1 95.88 75 GLY B N 1
ATOM 3262 C CA . GLY B 1 75 ? -9.406 -19.938 12.82 1 95.88 75 GLY B CA 1
ATOM 3263 C C . GLY B 1 75 ? -8.008 -20.188 13.352 1 95.88 75 GLY B C 1
ATOM 3264 O O . GLY B 1 75 ? -7.605 -19.594 14.359 1 95.88 75 GLY B O 1
ATOM 3265 N N . ARG B 1 76 ? -7.207 -21.047 12.68 1 96.94 76 ARG B N 1
ATOM 3266 C CA . ARG B 1 76 ? -5.844 -21.359 13.094 1 96.94 76 ARG B CA 1
ATOM 3267 C C . ARG B 1 76 ? -4.91 -20.188 12.797 1 96.94 76 ARG B C 1
ATOM 3269 O O . ARG B 1 76 ? -3.777 -20.141 13.289 1 96.94 76 ARG B O 1
ATOM 3276 N N . VAL B 1 77 ? -5.336 -19.188 11.945 1 97.81 77 VAL B N 1
ATOM 3277 C CA . VAL B 1 77 ? -4.66 -17.922 11.727 1 97.81 77 VAL B CA 1
ATOM 3278 C C . VAL B 1 77 ? -5.461 -16.797 12.375 1 97.81 77 VAL B C 1
ATOM 3280 O O . VAL B 1 77 ? -6.426 -16.297 11.797 1 97.81 77 VAL B O 1
ATOM 3283 N N . GLY B 1 78 ? -5.066 -16.328 13.531 1 93.81 78 GLY B N 1
ATOM 3284 C CA . GLY B 1 78 ? -5.836 -15.375 14.312 1 93.81 78 GLY B CA 1
ATOM 3285 C C . GLY B 1 78 ? -5.535 -13.938 13.945 1 93.81 78 GLY B C 1
ATOM 3286 O O . GLY B 1 78 ? -4.645 -13.664 13.133 1 93.81 78 GLY B O 1
ATOM 3287 N N . ALA B 1 79 ? -6.324 -13.094 14.539 1 93.69 79 ALA B N 1
ATOM 3288 C CA . ALA B 1 79 ? -6.07 -11.664 14.375 1 93.69 79 ALA B CA 1
ATOM 3289 C C . ALA B 1 79 ? -4.707 -11.281 14.938 1 93.69 79 ALA B C 1
ATOM 3291 O O . ALA B 1 79 ? -4.336 -11.711 16.031 1 93.69 79 ALA B O 1
ATOM 3292 N N . PRO B 1 80 ? -3.947 -10.531 14.172 1 89.75 80 PRO B N 1
ATOM 3293 C CA . PRO B 1 80 ? -2.645 -10.125 14.703 1 89.75 80 PRO B CA 1
ATOM 3294 C C . PRO B 1 80 ? -2.752 -9.414 16.047 1 89.75 80 PRO B C 1
ATOM 3296 O O . PRO B 1 80 ? -3.715 -8.68 16.281 1 89.75 80 PRO B O 1
ATOM 3299 N N . LEU B 1 81 ? -1.807 -9.75 16.984 1 84.81 81 LEU B N 1
ATOM 3300 C CA . LEU B 1 81 ? -1.687 -9.109 18.281 1 84.81 81 LEU B CA 1
ATOM 3301 C C . LEU B 1 81 ? -2.945 -9.328 19.109 1 84.81 81 LEU B C 1
ATOM 3303 O O . LEU B 1 81 ? -3.346 -8.461 19.891 1 84.81 81 LEU B O 1
ATOM 3307 N N . GLY B 1 82 ? -3.592 -10.297 18.891 1 86.69 82 GLY B N 1
ATOM 3308 C CA . GLY B 1 82 ? -4.785 -10.656 19.641 1 86.69 82 GLY B CA 1
ATOM 3309 C C . GLY B 1 82 ? -5.992 -9.812 19.266 1 86.69 82 GLY B C 1
ATOM 3310 O O . GLY B 1 82 ? -6.973 -9.773 20.016 1 86.69 82 GLY B O 1
ATOM 3311 N N . GLY B 1 83 ? -5.855 -9.062 18.141 1 87.69 83 GLY B N 1
ATOM 3312 C CA . GLY B 1 83 ? -6.977 -8.281 17.656 1 87.69 83 GLY B CA 1
ATOM 3313 C C . GLY B 1 83 ? -7.012 -6.871 18.203 1 87.69 83 GLY B C 1
ATOM 3314 O O . GLY B 1 83 ? -7.824 -6.051 17.781 1 87.69 83 GLY B O 1
ATOM 3315 N N . LEU B 1 84 ? -6.16 -6.637 19.109 1 81.25 84 LEU B N 1
ATOM 3316 C CA . LEU B 1 84 ? -6.062 -5.312 19.719 1 81.25 84 LEU B CA 1
ATOM 3317 C C . LEU B 1 84 ? -7.422 -4.832 20.203 1 81.25 84 LEU B C 1
ATOM 3319 O O . LEU B 1 84 ? -7.875 -3.75 19.828 1 81.25 84 LEU B O 1
ATOM 3323 N N . GLY B 1 85 ? -8.117 -5.668 21.031 1 80.69 85 GLY B N 1
ATOM 3324 C CA . GLY B 1 85 ? -9.391 -5.328 21.625 1 80.69 85 GLY B CA 1
ATOM 3325 C C . GLY B 1 85 ? -10.531 -5.262 20.625 1 80.69 85 GLY B C 1
ATOM 3326 O O . GLY B 1 85 ? -11.531 -4.586 20.859 1 80.69 85 GLY B O 1
ATOM 3327 N N . GLY B 1 86 ? -10.359 -5.844 19.438 1 86.12 86 GLY B N 1
ATOM 3328 C CA . GLY B 1 86 ? -11.422 -5.867 18.438 1 86.12 86 GLY B CA 1
ATOM 3329 C C . GLY B 1 86 ? -11.172 -4.93 17.281 1 86.12 86 GLY B C 1
ATOM 3330 O O . GLY B 1 86 ? -11.914 -4.938 16.297 1 86.12 86 GLY B O 1
ATOM 3331 N N . LEU B 1 87 ? -10.109 -4.195 17.312 1 82.06 87 LEU B N 1
ATOM 3332 C CA . LEU B 1 87 ? -9.758 -3.264 16.25 1 82.06 87 LEU B CA 1
ATOM 3333 C C . LEU B 1 87 ? -9.406 -4.012 14.961 1 82.06 87 LEU B C 1
ATOM 3335 O O . LEU B 1 87 ? -9.766 -3.586 13.867 1 82.06 87 LEU B O 1
ATOM 3339 N N . LEU B 1 88 ? -8.609 -5.094 15.203 1 89 88 LEU B N 1
ATOM 3340 C CA . LEU B 1 88 ? -8.219 -5.953 14.086 1 89 88 LEU B CA 1
ATOM 3341 C C . LEU B 1 88 ? -9.031 -7.242 14.086 1 89 88 LEU B C 1
ATOM 3343 O O . LEU B 1 88 ? -9.445 -7.727 15.141 1 89 88 LEU B O 1
ATOM 3347 N N . GLY B 1 89 ? -9.297 -7.715 12.906 1 94.38 89 GLY B N 1
ATOM 3348 C CA . GLY B 1 89 ? -10.07 -8.938 12.781 1 94.38 89 GLY B CA 1
ATOM 3349 C C . GLY B 1 89 ? -9.266 -10.094 12.203 1 94.38 89 GLY B C 1
ATOM 3350 O O . GLY B 1 89 ? -8.047 -9.992 12.062 1 94.38 89 GLY B O 1
ATOM 3351 N N . GLN B 1 90 ? -10.016 -11.18 12 1 95.38 90 GLN B N 1
ATOM 3352 C CA . GLN B 1 90 ? -9.391 -12.375 11.438 1 95.38 90 GLN B CA 1
ATOM 3353 C C . GLN B 1 90 ? -8.977 -12.141 9.984 1 95.38 90 GLN B C 1
ATOM 3355 O O . GLN B 1 90 ? -9.766 -11.648 9.18 1 95.38 90 GLN B O 1
ATOM 3360 N N . PRO B 1 91 ? -7.695 -12.555 9.672 1 97 91 PRO B N 1
ATOM 3361 C CA . PRO B 1 91 ? -7.316 -12.516 8.258 1 97 91 PRO B CA 1
ATOM 3362 C C . PRO B 1 91 ? -8.195 -13.414 7.383 1 97 91 PRO B C 1
ATOM 3364 O O . PRO B 1 91 ? -8.688 -14.438 7.855 1 97 91 PRO B O 1
ATOM 3367 N N . GLN B 1 92 ? -8.297 -13.102 6.121 1 97.56 92 GLN B N 1
ATOM 3368 C CA . GLN B 1 92 ? -9.297 -13.75 5.277 1 97.56 92 GLN B CA 1
ATOM 3369 C C . GLN B 1 92 ? -8.656 -14.773 4.348 1 97.56 92 GLN B C 1
ATOM 3371 O O . GLN B 1 92 ? -9.32 -15.32 3.461 1 97.56 92 GLN B O 1
ATOM 3376 N N . GLY B 1 93 ? -7.336 -15.055 4.57 1 97.5 93 GLY B N 1
ATOM 3377 C CA . GLY B 1 93 ? -6.641 -16.031 3.742 1 97.5 93 GLY B CA 1
ATOM 3378 C C . GLY B 1 93 ? -6.309 -15.5 2.357 1 97.5 93 GLY B C 1
ATOM 3379 O O . GLY B 1 93 ? -6.773 -14.43 1.967 1 97.5 93 GLY B O 1
ATOM 3380 N N . LEU B 1 94 ? -5.547 -16.297 1.652 1 95.88 94 LEU B N 1
ATOM 3381 C CA . LEU B 1 94 ? -5.098 -15.891 0.323 1 95.88 94 LEU B CA 1
ATOM 3382 C C . LEU B 1 94 ? -6.281 -15.734 -0.626 1 95.88 94 LEU B C 1
ATOM 3384 O O . LEU B 1 94 ? -6.25 -14.906 -1.539 1 95.88 94 LEU B O 1
ATOM 3388 N N . GLU B 1 95 ? -7.332 -16.453 -0.352 1 95.31 95 GLU B N 1
ATOM 3389 C CA . GLU B 1 95 ? -8.516 -16.5 -1.206 1 95.31 95 GLU B CA 1
ATOM 3390 C C . GLU B 1 95 ? -9.164 -15.117 -1.322 1 95.31 95 GLU B C 1
ATOM 3392 O O . GLU B 1 95 ? -9.656 -14.75 -2.389 1 95.31 95 GLU B O 1
ATOM 3397 N N . PHE B 1 96 ? -9.133 -14.312 -0.28 1 94.75 96 PHE B N 1
ATOM 3398 C CA . PHE B 1 96 ? -9.844 -13.039 -0.305 1 94.75 96 PHE B CA 1
ATOM 3399 C C . PHE B 1 96 ? -8.883 -11.875 -0.151 1 94.75 96 PHE B C 1
ATOM 3401 O O . PHE B 1 96 ? -9.242 -10.836 0.403 1 94.75 96 PHE B O 1
ATOM 3408 N N . ALA B 1 97 ? -7.684 -12.109 -0.632 1 92.44 97 ALA B N 1
ATOM 3409 C CA . ALA B 1 97 ? -6.691 -11.039 -0.683 1 92.44 97 ALA B CA 1
ATOM 3410 C C . ALA B 1 97 ? -6.727 -10.32 -2.029 1 92.44 97 ALA B C 1
ATOM 3412 O O . ALA B 1 97 ? -5.684 -9.938 -2.564 1 92.44 97 ALA B O 1
ATOM 3413 N N . HIS B 1 98 ? -7.906 -10.164 -2.512 1 87.5 98 HIS B N 1
ATOM 3414 C CA . HIS B 1 98 ? -8.117 -9.555 -3.818 1 87.5 98 HIS B CA 1
ATOM 3415 C C . HIS B 1 98 ? -7.648 -8.102 -3.822 1 87.5 98 HIS B C 1
ATOM 3417 O O . HIS B 1 98 ? -7.902 -7.359 -2.871 1 87.5 98 HIS B O 1
ATOM 3423 N N . ASN B 1 99 ? -6.914 -7.676 -4.844 1 82.75 99 ASN B N 1
ATOM 3424 C CA . ASN B 1 99 ? -6.395 -6.344 -5.129 1 82.75 99 ASN B CA 1
ATOM 3425 C C . ASN B 1 99 ? -5.207 -6 -4.238 1 82.75 99 ASN B C 1
ATOM 3427 O O . ASN B 1 99 ? -4.59 -4.945 -4.398 1 82.75 99 ASN B O 1
ATOM 3431 N N . SER B 1 100 ? -4.887 -6.871 -3.326 1 83.94 100 SER B N 1
ATOM 3432 C CA . SER B 1 100 ? -3.633 -6.707 -2.596 1 83.94 100 SER B CA 1
ATOM 3433 C C . SER B 1 100 ? -2.588 -7.719 -3.061 1 83.94 100 SER B C 1
ATOM 3435 O O . SER B 1 100 ? -1.441 -7.352 -3.332 1 83.94 100 SER B O 1
ATOM 3437 N N . ILE B 1 101 ? -3.014 -8.945 -3.062 1 85.38 101 ILE B N 1
ATOM 3438 C CA . ILE B 1 101 ? -2.121 -10.023 -3.484 1 85.38 101 ILE B CA 1
ATOM 3439 C C . ILE B 1 101 ? -2.721 -10.75 -4.688 1 85.38 101 ILE B C 1
ATOM 3441 O O . ILE B 1 101 ? -2.02 -11.023 -5.664 1 85.38 101 ILE B O 1
ATOM 3445 N N . GLU B 1 102 ? -3.973 -11.008 -4.574 1 85.44 102 GLU B N 1
ATOM 3446 C CA . GLU B 1 102 ? -4.684 -11.641 -5.68 1 85.44 102 GLU B CA 1
ATOM 3447 C C . GLU B 1 102 ? -5.25 -10.594 -6.641 1 85.44 102 GLU B C 1
ATOM 3449 O O . GLU B 1 102 ? -5.645 -9.508 -6.223 1 85.44 102 GLU B O 1
ATOM 3454 N N . GLN B 1 103 ? -5.293 -11.008 -7.938 1 89.94 103 GLN B N 1
ATOM 3455 C CA . GLN B 1 103 ? -5.629 -9.992 -8.93 1 89.94 103 GLN B CA 1
ATOM 3456 C C . GLN B 1 103 ? -6.668 -10.508 -9.914 1 89.94 103 GLN B C 1
ATOM 3458 O O . GLN B 1 103 ? -6.852 -11.719 -10.055 1 89.94 103 GLN B O 1
ATOM 3463 N N . ASP B 1 104 ? -7.293 -9.523 -10.539 1 93.06 104 ASP B N 1
ATOM 3464 C CA . ASP B 1 104 ? -8.203 -9.836 -11.633 1 93.06 104 ASP B CA 1
ATOM 3465 C C . ASP B 1 104 ? -7.441 -10.391 -12.836 1 93.06 104 ASP B C 1
ATOM 3467 O O . ASP B 1 104 ? -6.211 -10.32 -12.883 1 93.06 104 ASP B O 1
ATOM 3471 N N . SER B 1 105 ? -8.219 -10.984 -13.688 1 94.69 105 SER B N 1
ATOM 3472 C CA . SER B 1 105 ? -7.703 -11.492 -14.953 1 94.69 105 SER B CA 1
ATOM 3473 C C . SER B 1 105 ? -6.754 -12.664 -14.727 1 94.69 105 SER B C 1
ATOM 3475 O O . SER B 1 105 ? -5.668 -12.711 -15.312 1 94.69 105 SER B O 1
ATOM 3477 N N . SER B 1 106 ? -7.148 -13.531 -13.844 1 94.62 106 SER B N 1
ATOM 3478 C CA . SER B 1 106 ? -6.426 -14.773 -13.586 1 94.62 106 SER B CA 1
ATOM 3479 C C . SER B 1 106 ? -6.395 -15.664 -14.828 1 94.62 106 SER B C 1
ATOM 3481 O O . SER B 1 106 ? -7.258 -15.555 -15.703 1 94.62 106 SER B O 1
ATOM 3483 N N . PRO B 1 107 ? -5.414 -16.531 -14.906 1 96.94 107 PRO B N 1
ATOM 3484 C CA . PRO B 1 107 ? -5.375 -17.438 -16.062 1 96.94 107 PRO B CA 1
ATOM 3485 C C . PRO B 1 107 ? -6.586 -18.359 -16.125 1 96.94 107 PRO B C 1
ATOM 3487 O O . PRO B 1 107 ? -7.035 -18.734 -17.203 1 96.94 107 PRO B O 1
ATOM 3490 N N . THR B 1 108 ? -7.078 -18.766 -14.945 1 97.06 108 THR B N 1
ATOM 3491 C CA . THR B 1 108 ? -8.102 -19.797 -15.023 1 97.06 108 THR B CA 1
ATOM 3492 C C . THR B 1 108 ? -9.188 -19.562 -13.977 1 97.06 108 THR B C 1
ATOM 3494 O O . THR B 1 108 ? -10.07 -20.406 -13.797 1 97.06 108 THR B O 1
ATOM 3497 N N . ARG B 1 109 ? -9.117 -18.484 -13.203 1 95.25 109 ARG B N 1
ATOM 3498 C CA . ARG B 1 109 ? -10.109 -18.219 -12.164 1 95.25 109 ARG B CA 1
ATOM 3499 C C . ARG B 1 109 ? -10.945 -16.984 -12.508 1 95.25 109 ARG B C 1
ATOM 3501 O O . ARG B 1 109 ? -10.555 -16.188 -13.359 1 95.25 109 ARG B O 1
ATOM 3508 N N . ASP B 1 110 ? -12.016 -16.906 -11.805 1 93.56 110 ASP B N 1
ATOM 3509 C CA . ASP B 1 110 ? -12.898 -15.758 -11.992 1 93.56 110 ASP B CA 1
ATOM 3510 C C . ASP B 1 110 ? -12.484 -14.602 -11.086 1 93.56 110 ASP B C 1
ATOM 3512 O O . ASP B 1 110 ? -11.805 -14.797 -10.078 1 93.56 110 ASP B O 1
ATOM 3516 N N . ASP B 1 111 ? -12.906 -13.438 -11.5 1 91 111 ASP B N 1
ATOM 3517 C CA . ASP B 1 111 ? -12.672 -12.25 -10.688 1 91 111 ASP B CA 1
ATOM 3518 C C . ASP B 1 111 ? -13.586 -12.227 -9.469 1 91 111 ASP B C 1
ATOM 3520 O O . ASP B 1 111 ? -14.781 -12.523 -9.578 1 91 111 ASP B O 1
ATOM 3524 N N . LEU B 1 112 ? -13.062 -11.875 -8.367 1 89.75 112 LEU B N 1
ATOM 3525 C CA . LEU B 1 112 ? -13.773 -11.945 -7.094 1 89.75 112 LEU B CA 1
ATOM 3526 C C . LEU B 1 112 ? -15.078 -11.148 -7.156 1 89.75 112 LEU B C 1
ATOM 3528 O O . LEU B 1 112 ? -16.141 -11.664 -6.801 1 89.75 112 LEU B O 1
ATOM 3532 N N . TYR B 1 113 ? -15.047 -9.945 -7.691 1 90.81 113 TYR B N 1
ATOM 3533 C CA . TYR B 1 113 ? -16.203 -9.062 -7.609 1 90.81 113 TYR B CA 1
ATOM 3534 C C . TYR B 1 113 ? -17.266 -9.461 -8.625 1 90.81 113 TYR B C 1
ATOM 3536 O O . TYR B 1 113 ? -18.422 -9.008 -8.547 1 90.81 113 TYR B O 1
ATOM 3544 N N . ASP B 1 114 ? -16.922 -10.336 -9.516 1 91.31 114 ASP B N 1
ATOM 3545 C CA . ASP B 1 114 ? -17.891 -10.789 -10.508 1 91.31 114 ASP B CA 1
ATOM 3546 C C . ASP B 1 114 ? -18.688 -11.984 -9.984 1 91.31 114 ASP B C 1
ATOM 3548 O O . ASP B 1 114 ? -19.891 -12.094 -10.25 1 91.31 114 ASP B O 1
ATOM 3552 N N . THR B 1 115 ? -18.031 -12.891 -9.219 1 91.88 115 THR B N 1
ATOM 3553 C CA . THR B 1 115 ? -18.703 -14.141 -8.883 1 91.88 115 THR B CA 1
ATOM 3554 C C . THR B 1 115 ? -18.719 -14.344 -7.371 1 91.88 115 THR B C 1
ATOM 3556 O O . THR B 1 115 ? -19.469 -15.188 -6.867 1 91.88 115 THR B O 1
ATOM 3559 N N . GLY B 1 116 ? -17.812 -13.648 -6.68 1 91.81 116 GLY B N 1
ATOM 3560 C CA . GLY B 1 116 ? -17.688 -13.875 -5.25 1 91.81 116 GLY B CA 1
ATOM 3561 C C . GLY B 1 116 ? -16.828 -15.086 -4.914 1 91.81 116 GLY B C 1
ATOM 3562 O O . GLY B 1 116 ? -16.562 -15.367 -3.742 1 91.81 116 GLY B O 1
ATOM 3563 N N . ASP B 1 117 ? -16.344 -15.844 -5.953 1 92.31 117 ASP B N 1
ATOM 3564 C CA . ASP B 1 117 ? -15.555 -17.062 -5.793 1 92.31 117 ASP B CA 1
ATOM 3565 C C . ASP B 1 117 ? -14.297 -17.016 -6.66 1 92.31 117 ASP B C 1
ATOM 3567 O O . ASP B 1 117 ? -14.305 -17.516 -7.789 1 92.31 117 ASP B O 1
ATOM 3571 N N . PRO B 1 118 ? -13.219 -16.547 -6.098 1 91.31 118 PRO B N 1
ATOM 3572 C CA . PRO B 1 118 ? -11.984 -16.484 -6.879 1 91.31 118 PRO B CA 1
ATOM 3573 C C . PRO B 1 118 ? -11.172 -17.766 -6.824 1 91.31 118 PRO B C 1
ATOM 3575 O O . PRO B 1 118 ? -10.148 -17.891 -7.5 1 91.31 118 PRO B O 1
ATOM 3578 N N . ALA B 1 119 ? -11.555 -18.766 -6.039 1 92.12 119 ALA B N 1
ATOM 3579 C CA . ALA B 1 119 ? -10.742 -19.953 -5.77 1 92.12 119 ALA B CA 1
ATOM 3580 C C . ALA B 1 119 ? -11.109 -21.094 -6.715 1 92.12 119 ALA B C 1
ATOM 3582 O O . ALA B 1 119 ? -10.234 -21.844 -7.156 1 92.12 119 ALA B O 1
ATOM 3583 N N . THR B 1 120 ? -12.352 -21.141 -7.031 1 93.25 120 THR B N 1
ATOM 3584 C CA . THR B 1 120 ? -12.812 -22.266 -7.832 1 93.25 120 THR B CA 1
ATOM 3585 C C . THR B 1 120 ? -12.391 -22.109 -9.289 1 93.25 120 THR B C 1
ATOM 3587 O O . THR B 1 120 ? -12.516 -21.031 -9.859 1 93.25 120 THR B O 1
ATOM 3590 N N . MET B 1 121 ? -11.984 -23.219 -9.883 1 95.56 121 MET B N 1
ATOM 3591 C CA . MET B 1 121 ? -11.547 -23.266 -11.273 1 95.56 121 MET B CA 1
ATOM 3592 C C . MET B 1 121 ? -12.703 -22.938 -12.219 1 95.56 121 MET B C 1
ATOM 3594 O O . MET B 1 121 ? -13.812 -23.438 -12.047 1 95.56 121 MET B O 1
ATOM 3598 N N . ASN B 1 122 ? -12.43 -22 -13.078 1 97.06 122 ASN B N 1
ATOM 3599 C CA . ASN B 1 122 ? -13.289 -21.844 -14.25 1 97.06 122 ASN B CA 1
ATOM 3600 C C . ASN B 1 122 ? -12.859 -22.781 -15.375 1 97.06 122 ASN B C 1
ATOM 3602 O O . ASN B 1 122 ? -11.977 -22.453 -16.156 1 97.06 122 ASN B O 1
ATOM 3606 N N . VAL B 1 123 ? -13.516 -23.875 -15.508 1 97.75 123 VAL B N 1
ATOM 3607 C CA . VAL B 1 123 ? -13.109 -24.953 -16.406 1 97.75 123 VAL B CA 1
ATOM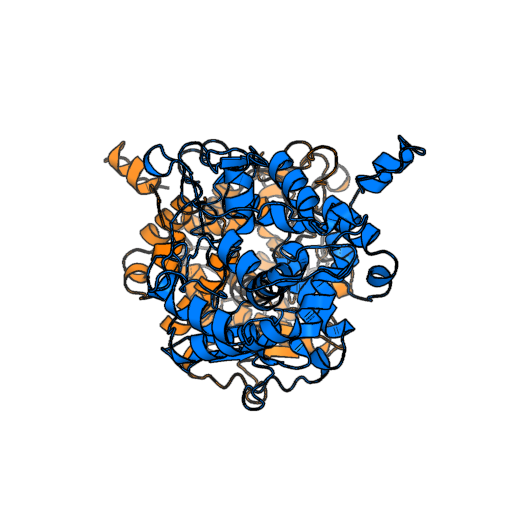 3608 C C . VAL B 1 123 ? -13.141 -24.453 -17.859 1 97.75 123 VAL B C 1
ATOM 3610 O O . VAL B 1 123 ? -12.305 -24.859 -18.672 1 97.75 123 VAL B O 1
ATOM 3613 N N . THR B 1 124 ? -14.094 -23.578 -18.188 1 97.31 124 THR B N 1
ATOM 3614 C CA . THR B 1 124 ? -14.156 -23 -19.531 1 97.31 124 THR B CA 1
ATOM 3615 C C . THR B 1 124 ? -12.875 -22.25 -19.859 1 97.31 124 THR B C 1
ATOM 3617 O O . THR B 1 124 ? -12.312 -22.406 -20.938 1 97.31 124 THR B O 1
ATOM 3620 N N . ARG B 1 125 ? -12.438 -21.484 -18.953 1 97.19 125 ARG B N 1
ATOM 3621 C CA . ARG B 1 125 ? -11.211 -20.719 -19.141 1 97.19 125 ARG B CA 1
ATOM 3622 C C . ARG B 1 125 ? -9.992 -21.625 -19.219 1 97.19 125 ARG B C 1
ATOM 3624 O O . ARG B 1 125 ? -9.07 -21.359 -20 1 97.19 125 ARG B O 1
ATOM 3631 N N . PHE B 1 126 ? -9.984 -22.641 -18.391 1 98.38 126 PHE B N 1
ATOM 3632 C CA . PHE B 1 126 ? -8.898 -23.609 -18.484 1 98.38 126 PHE B CA 1
ATOM 3633 C C . PHE B 1 126 ? -8.859 -24.234 -19.875 1 98.38 126 PHE B C 1
ATOM 3635 O O . PHE B 1 126 ? -7.785 -24.406 -20.453 1 98.38 126 PHE B O 1
ATOM 3642 N N . ILE B 1 127 ? -9.992 -24.609 -20.359 1 98.25 127 ILE B N 1
ATOM 3643 C CA . ILE B 1 127 ? -10.078 -25.25 -21.672 1 98.25 127 ILE B CA 1
ATOM 3644 C C . ILE B 1 127 ? -9.562 -24.297 -22.75 1 98.25 127 ILE B C 1
ATOM 3646 O O . ILE B 1 127 ? -8.867 -24.719 -23.672 1 98.25 127 ILE B O 1
ATOM 3650 N N . GLU B 1 128 ? -9.906 -23.031 -22.672 1 98.19 128 GLU B N 1
ATOM 3651 C CA . GLU B 1 128 ? -9.414 -22.047 -23.609 1 98.19 128 GLU B CA 1
ATOM 3652 C C . GLU B 1 128 ? -7.887 -21.969 -23.578 1 98.19 128 GLU B C 1
ATOM 3654 O O . GLU B 1 128 ? -7.238 -21.938 -24.625 1 98.19 128 GLU B O 1
ATOM 3659 N N . LEU B 1 129 ? -7.328 -21.922 -22.391 1 98.5 129 LEU B N 1
ATOM 3660 C CA . LEU B 1 129 ? -5.875 -21.938 -22.25 1 98.5 129 LEU B CA 1
ATOM 3661 C C . LEU B 1 129 ? -5.281 -23.219 -22.797 1 98.5 129 LEU B C 1
ATOM 3663 O O . LEU B 1 129 ? -4.305 -23.188 -23.562 1 98.5 129 LEU B O 1
ATOM 3667 N N . TRP B 1 130 ? -5.895 -24.312 -22.391 1 98.38 130 TRP B N 1
ATOM 3668 C CA . TRP B 1 130 ? -5.48 -25.656 -22.812 1 98.38 130 TRP B CA 1
ATOM 3669 C C . TRP B 1 130 ? -5.434 -25.766 -24.328 1 98.38 130 TRP B C 1
ATOM 3671 O O . TRP B 1 130 ? -4.527 -26.391 -24.891 1 98.38 130 TRP B O 1
ATOM 3681 N N . ASN B 1 131 ? -6.27 -25.094 -25 1 98.31 131 ASN B N 1
ATOM 3682 C CA . ASN B 1 131 ? -6.43 -25.203 -26.453 1 98.31 131 ASN B CA 1
ATOM 3683 C C . ASN B 1 131 ? -5.484 -24.266 -27.188 1 98.31 131 ASN B C 1
ATOM 3685 O O . ASN B 1 131 ? -5.375 -24.328 -28.422 1 98.31 131 ASN B O 1
ATOM 3689 N N . LEU B 1 132 ? -4.84 -23.359 -26.547 1 98.31 132 LEU B N 1
ATOM 3690 C CA . LEU B 1 132 ? -3.922 -22.453 -27.203 1 98.31 132 LEU B CA 1
ATOM 3691 C C . LEU B 1 132 ? -2.736 -23.203 -27.797 1 98.31 132 LEU B C 1
ATOM 3693 O O . LEU B 1 132 ? -2.068 -22.703 -28.703 1 98.31 132 LEU B O 1
ATOM 3697 N N . VAL B 1 133 ? -2.439 -24.312 -27.188 1 98.25 133 VAL B N 1
ATOM 3698 C CA . VAL B 1 133 ? -1.331 -25.156 -27.641 1 98.25 133 VAL B CA 1
ATOM 3699 C C . VAL B 1 133 ? -1.869 -26.469 -28.203 1 98.25 133 VAL B C 1
ATOM 3701 O O . VAL B 1 133 ? -2.682 -27.125 -27.547 1 98.25 133 VAL B O 1
ATOM 3704 N N . PRO B 1 134 ? -1.463 -26.828 -29.391 1 97.38 134 PRO B N 1
ATOM 3705 C CA . PRO B 1 134 ? -1.896 -28.141 -29.875 1 97.38 134 PRO B CA 1
ATOM 3706 C C . PRO B 1 134 ? -1.395 -29.297 -29.016 1 97.38 134 PRO B C 1
ATOM 3708 O O . PRO B 1 134 ? -0.294 -29.219 -28.469 1 97.38 134 PRO B O 1
ATOM 3711 N N . GLN B 1 135 ? -2.215 -30.312 -28.891 1 94.19 135 GLN B N 1
ATOM 3712 C CA . GLN B 1 135 ? -1.781 -31.484 -28.141 1 94.19 135 GLN B CA 1
ATOM 3713 C C . GLN B 1 135 ? -0.43 -31.984 -28.641 1 94.19 135 GLN B C 1
ATOM 3715 O O . GLN B 1 135 ? -0.186 -32.031 -29.859 1 94.19 135 GLN B O 1
ATOM 3720 N N . GLY B 1 136 ? 0.397 -32.312 -27.781 1 92.75 136 GLY B N 1
ATOM 3721 C CA . GLY B 1 136 ? 1.768 -32.656 -28.109 1 92.75 136 GLY B CA 1
ATOM 3722 C C . GLY B 1 136 ? 2.723 -31.484 -28.047 1 92.75 136 GLY B C 1
ATOM 3723 O O . GLY B 1 136 ? 3.941 -31.672 -28 1 92.75 136 GLY B O 1
ATOM 3724 N N . GLY B 1 137 ? 2.182 -30.328 -28.031 1 95.5 137 GLY B N 1
ATOM 3725 C CA . GLY B 1 137 ? 2.99 -29.125 -27.891 1 95.5 137 GLY B CA 1
ATOM 3726 C C . GLY B 1 137 ? 3.305 -28.797 -26.438 1 95.5 137 GLY B C 1
ATOM 3727 O O . GLY B 1 137 ? 3.049 -29.594 -25.547 1 95.5 137 GLY B O 1
ATOM 3728 N N . ARG B 1 138 ? 3.939 -27.578 -26.297 1 96.69 138 ARG B N 1
ATOM 3729 C CA . ARG B 1 138 ? 4.395 -27.172 -24.969 1 96.69 138 ARG B CA 1
ATOM 3730 C C . ARG B 1 138 ? 3.977 -25.734 -24.656 1 96.69 138 ARG B C 1
ATOM 3732 O O . ARG B 1 138 ? 4.016 -24.875 -25.531 1 96.69 138 ARG B O 1
ATOM 3739 N N . PHE B 1 139 ? 3.539 -25.516 -23.469 1 98.19 139 PHE B N 1
ATOM 3740 C CA . PHE B 1 139 ? 3.252 -24.172 -22.984 1 98.19 139 PHE B CA 1
ATOM 3741 C C . PHE B 1 139 ? 4.535 -23.453 -22.594 1 98.19 139 PHE B C 1
ATOM 3743 O O . PHE B 1 139 ? 5.371 -24 -21.875 1 98.19 139 PHE B O 1
ATOM 3750 N N . ASP B 1 140 ? 4.746 -22.328 -23.109 1 96.69 140 ASP B N 1
ATOM 3751 C CA . ASP B 1 140 ? 5.926 -21.547 -22.766 1 96.69 140 ASP B CA 1
ATOM 3752 C C . ASP B 1 140 ? 5.547 -20.094 -22.453 1 96.69 140 ASP B C 1
ATOM 3754 O O . ASP B 1 140 ? 4.363 -19.781 -22.312 1 96.69 140 ASP B O 1
ATOM 3758 N N . LEU B 1 141 ? 6.496 -19.25 -22.25 1 95.88 141 LEU B N 1
ATOM 3759 C CA . LEU B 1 141 ? 6.266 -17.875 -21.828 1 95.88 141 LEU B CA 1
ATOM 3760 C C . LEU B 1 141 ? 5.473 -17.109 -22.875 1 95.88 141 LEU B C 1
ATOM 3762 O O . LEU B 1 141 ? 4.66 -16.234 -22.531 1 95.88 141 LEU B O 1
ATOM 3766 N N . SER B 1 142 ? 5.738 -17.406 -24.109 1 96.62 142 SER B N 1
ATOM 3767 C CA . SER B 1 142 ? 5.031 -16.688 -25.156 1 96.62 142 SER B CA 1
ATOM 3768 C C . SER B 1 142 ? 3.541 -17.016 -25.141 1 96.62 142 SER B C 1
ATOM 3770 O O . SER B 1 142 ? 2.711 -16.125 -25.375 1 96.62 142 SER B O 1
ATOM 3772 N N . VAL B 1 143 ? 3.229 -18.281 -24.922 1 98.06 143 VAL B N 1
ATOM 3773 C CA . VAL B 1 143 ? 1.831 -18.688 -24.859 1 98.06 143 VAL B CA 1
ATOM 3774 C C . VAL B 1 143 ? 1.143 -17.984 -23.688 1 98.06 143 VAL B C 1
ATOM 3776 O O . VAL B 1 143 ? 0.04 -17.453 -23.844 1 98.06 143 VAL B O 1
ATOM 3779 N N . LEU B 1 144 ? 1.81 -17.938 -22.562 1 98.19 144 LEU B N 1
ATOM 3780 C CA . LEU B 1 144 ? 1.208 -17.359 -21.359 1 98.19 144 LEU B CA 1
ATOM 3781 C C . LEU B 1 144 ? 1.158 -15.836 -21.469 1 98.19 144 LEU B C 1
ATOM 3783 O O . LEU B 1 144 ? 0.255 -15.203 -20.922 1 98.19 144 LEU B O 1
ATOM 3787 N N . ASN B 1 145 ? 2.135 -15.258 -22.172 1 97.19 145 ASN B N 1
ATOM 3788 C CA . ASN B 1 145 ? 2.09 -13.828 -22.453 1 97.19 145 ASN B CA 1
ATOM 3789 C C . ASN B 1 145 ? 0.857 -13.453 -23.266 1 97.19 145 ASN B C 1
ATOM 3791 O O . ASN B 1 145 ? 0.14 -12.516 -22.922 1 97.19 145 ASN B O 1
ATOM 3795 N N . TYR B 1 146 ? 0.635 -14.195 -24.297 1 97.88 146 TYR B N 1
ATOM 3796 C CA . TYR B 1 146 ? -0.56 -13.992 -25.109 1 97.88 146 TYR B CA 1
ATOM 3797 C C . TYR B 1 146 ? -1.822 -14.141 -24.266 1 97.88 146 TYR B C 1
ATOM 3799 O O . TYR B 1 146 ? -2.744 -13.328 -24.375 1 97.88 146 TYR B O 1
ATOM 3807 N N . TRP B 1 147 ? -1.856 -15.188 -23.516 1 98.44 147 TRP B N 1
ATOM 3808 C CA . TRP B 1 147 ? -3.035 -15.477 -22.703 1 98.44 147 TRP B CA 1
ATOM 3809 C C . TRP B 1 147 ? -3.291 -14.359 -21.688 1 98.44 147 TRP B C 1
ATOM 3811 O O . TRP B 1 147 ? -4.441 -13.984 -21.453 1 98.44 147 TRP B O 1
ATOM 3821 N N . ALA B 1 148 ? -2.217 -13.859 -21.078 1 97.56 148 ALA B N 1
ATOM 3822 C CA . ALA B 1 148 ? -2.324 -12.75 -20.125 1 97.56 148 ALA B CA 1
ATOM 3823 C C . ALA B 1 148 ? -2.959 -11.531 -20.781 1 97.56 148 ALA B C 1
ATOM 3825 O O . ALA B 1 148 ? -3.836 -10.891 -20.203 1 97.56 148 ALA B O 1
ATOM 3826 N N . ALA B 1 149 ? -2.492 -11.258 -21.969 1 96.69 149 ALA B N 1
ATOM 3827 C CA . ALA B 1 149 ? -3.043 -10.125 -22.703 1 96.69 149 ALA B CA 1
ATOM 3828 C C . ALA B 1 149 ? -4.512 -10.359 -23.047 1 96.69 149 ALA B C 1
ATOM 3830 O O . ALA B 1 149 ? -5.332 -9.445 -22.953 1 96.69 149 ALA B O 1
ATOM 3831 N N . HIS B 1 150 ? -4.77 -11.539 -23.469 1 97.81 150 HIS B N 1
ATOM 3832 C CA . HIS B 1 150 ? -6.145 -11.898 -23.797 1 97.81 150 HIS B CA 1
ATOM 3833 C C . HIS B 1 150 ? -7.062 -11.711 -22.594 1 97.81 150 HIS B C 1
ATOM 3835 O O . HIS B 1 150 ? -8.156 -11.156 -22.719 1 97.81 150 HIS B O 1
ATOM 3841 N N . ARG B 1 151 ? -6.652 -12.188 -21.453 1 97.44 151 ARG B N 1
ATOM 3842 C CA . ARG B 1 151 ? -7.465 -12.102 -20.234 1 97.44 151 ARG B CA 1
ATOM 3843 C C . ARG B 1 151 ? -7.637 -10.648 -19.797 1 97.44 151 ARG B C 1
ATOM 3845 O O . ARG B 1 151 ? -8.68 -10.281 -19.266 1 97.44 151 ARG B O 1
ATOM 3852 N N . PHE B 1 152 ? -6.578 -9.836 -19.969 1 96.44 152 PHE B N 1
ATOM 3853 C CA . PHE B 1 152 ? -6.664 -8.406 -19.688 1 96.44 152 PHE B CA 1
ATOM 3854 C C . PHE B 1 152 ? -7.801 -7.77 -20.484 1 96.44 152 PHE B C 1
ATOM 3856 O O . PHE B 1 152 ? -8.664 -7.102 -19.922 1 96.44 152 PHE B O 1
ATOM 3863 N N . HIS B 1 153 ? -7.871 -8.055 -21.734 1 96.81 153 HIS B N 1
ATOM 3864 C CA . HIS B 1 153 ? -8.906 -7.492 -22.594 1 96.81 153 HIS B CA 1
ATOM 3865 C C . HIS B 1 153 ? -10.273 -8.086 -22.281 1 96.81 153 HIS B C 1
ATOM 3867 O O . HIS B 1 153 ? -11.281 -7.383 -22.297 1 96.81 153 HIS B O 1
ATOM 3873 N N . TRP B 1 154 ? -10.234 -9.344 -22.047 1 97.25 154 TRP B N 1
ATOM 3874 C CA . TRP B 1 154 ? -11.492 -9.984 -21.672 1 97.25 154 TRP B CA 1
ATOM 3875 C C . TRP B 1 154 ? -12.094 -9.312 -20.438 1 97.25 154 TRP B C 1
ATOM 3877 O O . TRP B 1 154 ? -13.305 -9.094 -20.375 1 97.25 154 TRP B O 1
ATOM 3887 N N . SER B 1 155 ? -11.273 -9.031 -19.438 1 96.19 155 SER B N 1
ATOM 3888 C CA . SER B 1 155 ? -11.742 -8.43 -18.188 1 96.19 155 SER B CA 1
ATOM 3889 C C . SER B 1 155 ? -12.281 -7.023 -18.438 1 96.19 155 SER B C 1
ATOM 3891 O O . SER B 1 155 ? -13.266 -6.613 -17.812 1 96.19 155 SER B O 1
ATOM 3893 N N . ILE B 1 156 ? -11.648 -6.277 -19.281 1 94.38 156 ILE B N 1
ATOM 3894 C CA . ILE B 1 156 ? -12.172 -4.965 -19.641 1 94.38 156 ILE B CA 1
ATOM 3895 C C . ILE B 1 156 ? -13.578 -5.113 -20.219 1 94.38 156 ILE B C 1
ATOM 3897 O O . ILE B 1 156 ? -14.484 -4.352 -19.875 1 94.38 156 ILE B O 1
ATOM 3901 N N . GLU B 1 157 ? -13.781 -6.109 -20.969 1 97 157 GLU B N 1
ATOM 3902 C CA . GLU B 1 157 ? -15.008 -6.273 -21.75 1 97 157 GLU B CA 1
ATOM 3903 C C . GLU B 1 157 ? -16.109 -6.922 -20.906 1 97 157 GLU B C 1
ATOM 3905 O O . GLU B 1 157 ? -17.297 -6.734 -21.188 1 97 157 GLU B O 1
ATOM 3910 N N . HIS B 1 158 ? -15.711 -7.656 -19.859 1 96.62 158 HIS B N 1
ATOM 3911 C CA . HIS B 1 158 ? -16.734 -8.508 -19.266 1 96.62 158 HIS B CA 1
ATOM 3912 C C . HIS B 1 158 ? -16.812 -8.297 -17.75 1 96.62 158 HIS B C 1
ATOM 3914 O O . HIS B 1 158 ? -17.766 -8.758 -17.109 1 96.62 158 HIS B O 1
ATOM 3920 N N . SER B 1 159 ? -15.859 -7.645 -17.172 1 95.12 159 SER B N 1
ATOM 3921 C CA . SER B 1 159 ? -15.852 -7.434 -15.734 1 95.12 159 SER B CA 1
ATOM 3922 C C . SER B 1 159 ? -16.016 -5.957 -15.391 1 95.12 159 SER B C 1
ATOM 3924 O O . SER B 1 159 ? -15.055 -5.184 -15.453 1 95.12 159 SER B O 1
ATOM 3926 N N . PRO B 1 160 ? -17.188 -5.504 -14.906 1 92.25 160 PRO B N 1
ATOM 3927 C CA . PRO B 1 160 ? -17.438 -4.086 -14.633 1 92.25 160 PRO B CA 1
ATOM 3928 C C . PRO B 1 160 ? -16.547 -3.535 -13.523 1 92.25 160 PRO B C 1
ATOM 3930 O O . PRO B 1 160 ? -16.328 -2.322 -13.445 1 92.25 160 PRO B O 1
ATOM 3933 N N . ASN B 1 161 ? -15.953 -4.449 -12.727 1 89.12 161 ASN B N 1
ATOM 3934 C CA . ASN B 1 161 ? -15.141 -4.016 -11.594 1 89.12 161 ASN B CA 1
ATOM 3935 C C . ASN B 1 161 ? -13.672 -4.352 -11.805 1 89.12 161 ASN B C 1
ATOM 3937 O O . ASN B 1 161 ? -12.891 -4.383 -10.844 1 89.12 161 ASN B O 1
ATOM 3941 N N . PHE B 1 162 ? -13.312 -4.594 -13.031 1 92.38 162 PHE B N 1
ATOM 3942 C CA . PHE B 1 162 ? -11.93 -4.934 -13.352 1 92.38 162 PHE B CA 1
ATOM 3943 C C . PHE B 1 162 ? -10.977 -3.857 -12.836 1 92.38 162 PHE B C 1
ATOM 3945 O O . PHE B 1 162 ? -11.195 -2.666 -13.062 1 92.38 162 PHE B O 1
ATOM 3952 N N . PHE B 1 163 ? -9.984 -4.242 -12.141 1 90.5 163 PHE B N 1
ATOM 3953 C CA . PHE B 1 163 ? -8.953 -3.33 -11.664 1 90.5 163 PHE B CA 1
ATOM 3954 C C . PHE B 1 163 ? -7.566 -3.924 -11.875 1 90.5 163 PHE B C 1
ATOM 3956 O O . PHE B 1 163 ? -7.336 -5.098 -11.578 1 90.5 163 PHE B O 1
ATOM 3963 N N . TYR B 1 164 ? -6.664 -3.186 -12.453 1 89.5 164 TYR B N 1
ATOM 3964 C CA . TYR B 1 164 ? -5.277 -3.51 -12.75 1 89.5 164 TYR B CA 1
ATOM 3965 C C . TYR B 1 164 ? -4.328 -2.496 -12.117 1 89.5 164 TYR B C 1
ATOM 3967 O O . TYR B 1 164 ? -3.963 -1.502 -12.75 1 89.5 164 TYR B O 1
ATOM 3975 N N . GLY B 1 165 ? -3.949 -2.807 -10.906 1 80.88 165 GLY B N 1
ATOM 3976 C CA . GLY B 1 165 ? -3.164 -1.871 -10.117 1 80.88 165 GLY B CA 1
ATOM 3977 C C . GLY B 1 165 ? -1.726 -1.756 -10.586 1 80.88 165 GLY B C 1
ATOM 3978 O O . GLY B 1 165 ? -1.233 -2.619 -11.32 1 80.88 165 GLY B O 1
ATOM 3979 N N . PRO B 1 166 ? -1.055 -0.726 -10.195 1 74.81 166 PRO B N 1
ATOM 3980 C CA . PRO B 1 166 ? 0.311 -0.489 -10.672 1 74.81 166 PRO B CA 1
ATOM 3981 C C . PRO B 1 166 ? 1.28 -1.594 -10.25 1 74.81 166 PRO B C 1
ATOM 3983 O O . PRO B 1 166 ? 2.172 -1.96 -11.023 1 74.81 166 PRO B O 1
ATOM 3986 N N . LEU B 1 167 ? 1.081 -2.131 -9.047 1 77.12 167 LEU B N 1
ATOM 3987 C CA . LEU B 1 167 ? 1.931 -3.236 -8.617 1 77.12 167 LEU B CA 1
ATOM 3988 C C . LEU B 1 167 ? 1.221 -4.574 -8.805 1 77.12 167 LEU B C 1
ATOM 3990 O O . LEU B 1 167 ? 1.803 -5.52 -9.336 1 77.12 167 LEU B O 1
ATOM 3994 N N . THR B 1 168 ? -0.015 -4.582 -8.453 1 81.06 168 THR B N 1
ATOM 3995 C CA . THR B 1 168 ? -0.765 -5.832 -8.469 1 81.06 168 THR B CA 1
ATOM 3996 C C . THR B 1 168 ? -1.002 -6.309 -9.898 1 81.06 168 THR B C 1
ATOM 3998 O O . THR B 1 168 ? -0.966 -7.508 -10.172 1 81.06 168 THR B O 1
ATOM 4001 N N . GLY B 1 169 ? -1.206 -5.363 -10.75 1 83.19 169 GLY B N 1
ATOM 4002 C CA . GLY B 1 169 ? -1.401 -5.719 -12.148 1 83.19 169 GLY B CA 1
ATOM 4003 C C . GLY B 1 169 ? -0.1 -5.969 -12.891 1 83.19 169 GLY B C 1
ATOM 4004 O O . GLY B 1 169 ? 0.158 -7.086 -13.344 1 83.19 169 GLY B O 1
ATOM 4005 N N . ILE B 1 170 ? 0.779 -5.07 -12.805 1 79 170 ILE B N 1
ATOM 4006 C CA . ILE B 1 170 ? 1.967 -5.074 -13.648 1 79 170 ILE B CA 1
ATOM 4007 C C . ILE B 1 170 ? 2.941 -6.148 -13.172 1 79 170 ILE B C 1
ATOM 4009 O O . ILE B 1 170 ? 3.514 -6.883 -13.977 1 79 170 ILE B O 1
ATOM 4013 N N . ILE B 1 171 ? 3.025 -6.305 -11.836 1 81.81 171 ILE B N 1
ATOM 4014 C CA . ILE B 1 171 ? 4.055 -7.215 -11.344 1 81.81 171 I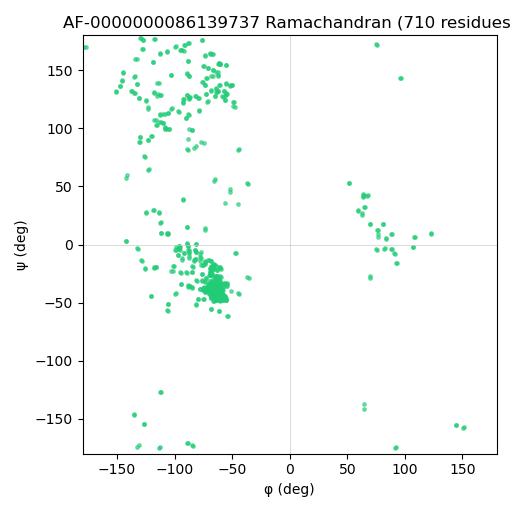LE B CA 1
ATOM 4015 C C . ILE B 1 171 ? 3.406 -8.516 -10.867 1 81.81 171 ILE B C 1
ATOM 4017 O O . ILE B 1 171 ? 3.646 -9.578 -11.438 1 81.81 171 ILE B O 1
ATOM 4021 N N . PHE B 1 172 ? 2.492 -8.414 -9.945 1 85.88 172 PHE B N 1
ATOM 4022 C CA . PHE B 1 172 ? 1.989 -9.625 -9.305 1 85.88 172 PHE B CA 1
ATOM 4023 C C . PHE B 1 172 ? 1.228 -10.492 -10.297 1 85.88 172 PHE B C 1
ATOM 4025 O O . PHE B 1 172 ? 1.461 -11.703 -10.383 1 85.88 172 PHE B O 1
ATOM 4032 N N . ARG B 1 173 ? 0.368 -9.898 -11 1 89 173 ARG B N 1
ATOM 4033 C CA . ARG B 1 173 ? -0.426 -10.656 -11.961 1 89 173 ARG B CA 1
ATOM 4034 C C . ARG B 1 173 ? 0.456 -11.25 -13.055 1 89 173 ARG B C 1
ATOM 4036 O O . ARG B 1 173 ? 0.283 -12.406 -13.445 1 89 173 ARG B O 1
ATOM 4043 N N . THR B 1 174 ? 1.401 -10.516 -13.523 1 86.44 174 THR B N 1
ATOM 4044 C CA . THR B 1 174 ? 2.289 -10.992 -14.578 1 86.44 174 THR B CA 1
ATOM 4045 C C . THR B 1 174 ? 3.156 -12.141 -14.078 1 86.44 174 THR B C 1
ATOM 4047 O O . THR B 1 174 ? 3.373 -13.117 -14.797 1 86.44 174 THR B O 1
ATOM 4050 N N . VAL B 1 175 ? 3.562 -12.047 -12.914 1 85.88 175 VAL B N 1
ATOM 4051 C CA . VAL B 1 175 ? 4.414 -13.078 -12.336 1 85.88 175 VAL B CA 1
ATOM 4052 C C . VAL B 1 175 ? 3.631 -14.383 -12.219 1 85.88 175 VAL B C 1
ATOM 4054 O O . VAL B 1 175 ? 4.184 -15.469 -12.43 1 85.88 175 VAL B O 1
ATOM 4057 N N . VAL B 1 176 ? 2.391 -14.273 -11.938 1 91.75 176 VAL B N 1
ATOM 4058 C CA . VAL B 1 176 ? 1.553 -15.461 -11.836 1 91.75 176 VAL B CA 1
ATOM 4059 C C . VAL B 1 176 ? 1.547 -16.203 -13.172 1 91.75 176 VAL B C 1
ATOM 4061 O O . VAL B 1 176 ? 1.66 -17.438 -13.203 1 91.75 176 VAL B O 1
ATOM 4064 N N . TYR B 1 177 ? 1.471 -15.492 -14.25 1 96.56 177 TYR B N 1
ATOM 4065 C CA . TYR B 1 177 ? 1.489 -16.109 -15.57 1 96.56 177 TYR B CA 1
ATOM 4066 C C . TYR B 1 177 ? 2.859 -16.688 -15.883 1 96.56 177 TYR B C 1
ATOM 4068 O O . TYR B 1 177 ? 2.961 -17.797 -16.406 1 96.56 177 TYR B O 1
ATOM 4076 N N . ALA B 1 178 ? 3.859 -16 -15.539 1 95 178 ALA B N 1
ATOM 4077 C CA . ALA B 1 178 ? 5.219 -16.438 -15.852 1 95 178 ALA B CA 1
ATOM 4078 C C . ALA B 1 178 ? 5.605 -17.672 -15.039 1 95 178 ALA B C 1
ATOM 4080 O O . ALA B 1 178 ? 6.355 -18.531 -15.516 1 95 178 ALA B O 1
ATOM 4081 N N . LEU B 1 179 ? 5.074 -17.781 -13.867 1 96.25 179 LEU B N 1
ATOM 4082 C CA . LEU B 1 179 ? 5.457 -18.859 -12.977 1 96.25 179 LEU B CA 1
ATOM 4083 C C . LEU B 1 179 ? 4.957 -20.203 -13.5 1 96.25 179 LEU B C 1
ATOM 4085 O O . LEU B 1 179 ? 5.52 -21.25 -13.18 1 96.25 179 LEU B O 1
ATOM 4089 N N . ILE B 1 180 ? 3.939 -20.172 -14.305 1 97.81 180 ILE B N 1
ATOM 4090 C CA . ILE B 1 180 ? 3.352 -21.406 -14.797 1 97.81 180 ILE B CA 1
ATOM 4091 C C . ILE B 1 180 ? 4.383 -22.188 -15.609 1 97.81 180 ILE B C 1
ATOM 4093 O O . ILE B 1 180 ? 4.773 -23.297 -15.242 1 97.81 180 ILE B O 1
ATOM 4097 N N . PRO B 1 181 ? 4.953 -21.625 -16.641 1 97.12 181 PRO B N 1
ATOM 4098 C CA . PRO B 1 181 ? 5.977 -22.375 -17.375 1 97.12 181 PRO B CA 1
ATOM 4099 C C . PRO B 1 181 ? 7.316 -22.406 -16.641 1 97.12 181 PRO B C 1
ATOM 4101 O O . PRO B 1 181 ? 8.109 -23.344 -16.844 1 97.12 181 PRO B O 1
ATOM 4104 N N . ARG B 1 182 ? 7.609 -21.406 -15.758 1 96.62 182 ARG B N 1
ATOM 4105 C CA . ARG B 1 182 ? 8.906 -21.328 -15.102 1 96.62 182 ARG B CA 1
ATOM 4106 C C . ARG B 1 182 ? 9.055 -22.422 -14.039 1 96.62 182 ARG B C 1
ATOM 4108 O O . ARG B 1 182 ? 10.125 -23 -13.891 1 96.62 182 ARG B O 1
ATOM 4115 N N . LEU B 1 183 ? 7.895 -22.688 -13.344 1 97.44 183 LEU B N 1
ATOM 4116 C CA . LEU B 1 183 ? 8.07 -23.5 -12.148 1 97.44 183 LEU B CA 1
ATOM 4117 C C . LEU B 1 183 ? 7.344 -24.844 -12.289 1 97.44 183 LEU B C 1
ATOM 4119 O O . LEU B 1 183 ? 7.637 -25.781 -11.562 1 97.44 183 LEU B O 1
ATOM 4123 N N . LEU B 1 184 ? 6.398 -24.953 -13.188 1 98.06 184 LEU B N 1
ATOM 4124 C CA . LEU B 1 184 ? 5.625 -26.188 -13.273 1 98.06 184 LEU B CA 1
ATOM 4125 C C . LEU B 1 184 ? 6.184 -27.109 -14.352 1 98.06 184 LEU B C 1
ATOM 4127 O O . LEU B 1 184 ? 5.805 -28.281 -14.43 1 98.06 184 LEU B O 1
ATOM 4131 N N . ALA B 1 185 ? 7.094 -26.625 -15.133 1 98 185 ALA B N 1
ATOM 4132 C CA . ALA B 1 185 ? 7.648 -27.438 -16.219 1 98 185 ALA B CA 1
ATOM 4133 C C . ALA B 1 185 ? 8.445 -28.609 -15.672 1 98 185 ALA B C 1
ATOM 4135 O O . ALA B 1 185 ? 9.023 -28.531 -14.586 1 98 185 ALA B O 1
ATOM 4136 N N . ASN B 1 186 ? 8.461 -29.672 -16.422 1 97.56 186 ASN B N 1
ATOM 4137 C CA . ASN B 1 186 ? 9.258 -30.859 -16.141 1 97.56 186 ASN B CA 1
ATOM 4138 C C . ASN B 1 186 ? 10.625 -30.797 -16.812 1 97.56 186 ASN B C 1
ATOM 4140 O O . ASN B 1 186 ? 10.711 -30.641 -18.031 1 97.56 186 ASN B O 1
ATOM 4144 N N . HIS B 1 187 ? 11.664 -30.953 -15.992 1 96.69 187 HIS B N 1
ATOM 4145 C CA . HIS B 1 187 ? 13.023 -30.906 -16.516 1 96.69 187 HIS B CA 1
ATOM 4146 C C . HIS B 1 187 ? 13.617 -32.312 -16.641 1 96.69 187 HIS B C 1
ATOM 4148 O O . HIS B 1 187 ? 13.797 -33 -15.633 1 96.69 187 HIS B O 1
ATOM 4154 N N . THR B 1 188 ? 13.891 -32.656 -17.859 1 91.94 188 THR B N 1
ATOM 4155 C CA . THR B 1 188 ? 14.453 -33.969 -18.141 1 91.94 188 THR B CA 1
ATOM 4156 C C . THR B 1 188 ? 15.719 -33.875 -18.984 1 91.94 188 THR B C 1
ATOM 4158 O O . THR B 1 188 ? 16.078 -32.75 -19.422 1 91.94 188 THR B O 1
ATOM 4161 N N . GLY B 1 189 ? 16.469 -34.938 -19.125 1 90.94 189 GLY B N 1
ATOM 4162 C CA . GLY B 1 189 ? 17.609 -34.969 -20.016 1 90.94 189 GLY B CA 1
ATOM 4163 C C . GLY B 1 189 ? 17.297 -34.5 -21.422 1 90.94 189 GLY B C 1
ATOM 4164 O O . GLY B 1 189 ? 18.078 -33.812 -22.062 1 90.94 189 GLY B O 1
ATOM 4165 N N . ARG B 1 190 ? 16.188 -34.875 -21.906 1 91.38 190 ARG B N 1
ATOM 4166 C CA . ARG B 1 190 ? 15.742 -34.5 -23.25 1 91.38 190 ARG B CA 1
ATOM 4167 C C . ARG B 1 190 ? 15.352 -33.031 -23.328 1 91.38 190 ARG B C 1
ATOM 4169 O O . ARG B 1 190 ? 15.562 -32.375 -24.359 1 91.38 190 ARG B O 1
ATOM 4176 N N . TYR B 1 191 ? 14.766 -32.531 -22.281 1 92.56 191 TYR B N 1
ATOM 4177 C CA . TYR B 1 191 ? 14.328 -31.125 -22.203 1 92.56 191 TYR B CA 1
ATOM 4178 C C . TYR B 1 191 ? 14.898 -30.438 -20.969 1 92.56 191 TYR B C 1
ATOM 4180 O O . TYR B 1 191 ? 14.156 -30.125 -20.031 1 92.56 191 TYR B O 1
ATOM 4188 N N . PRO B 1 192 ? 16.094 -30.141 -21.062 1 91 192 PRO B N 1
ATOM 4189 C CA . PRO B 1 192 ? 16.75 -29.594 -19.875 1 91 192 PRO B CA 1
ATOM 4190 C C . PRO B 1 192 ? 16.203 -28.219 -19.469 1 91 192 PRO B C 1
ATOM 4192 O O . PRO B 1 192 ? 16.25 -27.859 -18.281 1 91 192 PRO B O 1
ATOM 4195 N N . ASP B 1 193 ? 15.578 -27.531 -20.438 1 91.44 193 ASP B N 1
ATOM 4196 C CA . ASP B 1 193 ? 15.023 -26.219 -20.125 1 91.44 193 ASP B CA 1
ATOM 4197 C C . ASP B 1 193 ? 13.602 -26.328 -19.609 1 91.44 193 ASP B C 1
ATOM 4199 O O . ASP B 1 193 ? 12.992 -25.328 -19.219 1 91.44 193 ASP B O 1
ATOM 4203 N N . GLY B 1 194 ? 13.109 -27.547 -19.547 1 95.38 194 GLY B N 1
ATOM 4204 C CA . GLY B 1 194 ? 11.781 -27.797 -19.016 1 95.38 194 GLY B CA 1
ATOM 4205 C C . GLY B 1 194 ? 10.719 -27.891 -20.094 1 95.38 194 GLY B C 1
ATOM 4206 O O . GLY B 1 194 ? 10.789 -27.219 -21.109 1 95.38 194 GLY B O 1
ATOM 4207 N N . GLU B 1 195 ? 9.82 -28.75 -19.875 1 96.12 195 GLU B N 1
ATOM 4208 C CA . GLU B 1 195 ? 8.664 -28.875 -20.766 1 96.12 195 GLU B CA 1
ATOM 4209 C C . GLU B 1 195 ? 7.359 -28.891 -19.969 1 96.12 195 GLU B C 1
ATOM 4211 O O . GLU B 1 195 ? 7.191 -29.703 -19.062 1 96.12 195 GLU B O 1
ATOM 4216 N N . LEU B 1 196 ? 6.488 -28.047 -20.312 1 98.25 196 LEU B N 1
ATOM 4217 C CA . LEU B 1 196 ? 5.145 -28.031 -19.75 1 98.25 196 LEU B CA 1
ATOM 4218 C C . LEU B 1 196 ? 4.125 -28.578 -20.734 1 98.25 196 LEU B C 1
ATOM 4220 O O . LEU B 1 196 ? 3.652 -27.844 -21.609 1 98.25 196 LEU B O 1
ATOM 4224 N N . THR B 1 197 ? 3.818 -29.797 -20.5 1 97.69 197 THR B N 1
ATOM 4225 C CA . THR B 1 197 ? 2.873 -30.484 -21.375 1 97.69 197 THR B CA 1
ATOM 4226 C C . THR B 1 197 ? 1.446 -30.328 -20.859 1 97.69 197 THR B C 1
ATOM 4228 O O . THR B 1 197 ? 1.232 -29.828 -19.75 1 97.69 197 THR B O 1
ATOM 4231 N N . HIS B 1 198 ? 0.523 -30.781 -21.703 1 97.81 198 HIS B N 1
ATOM 4232 C CA . HIS B 1 198 ? -0.878 -30.781 -21.297 1 97.81 198 HIS B CA 1
ATOM 4233 C C . HIS B 1 198 ? -1.092 -31.625 -20.047 1 97.81 198 HIS B C 1
ATOM 4235 O O . HIS B 1 198 ? -1.853 -31.25 -19.156 1 97.81 198 HIS B O 1
ATOM 4241 N N . GLU B 1 199 ? -0.402 -32.719 -19.969 1 96.69 199 GLU B N 1
ATOM 4242 C CA . GLU B 1 199 ? -0.556 -33.656 -18.844 1 96.69 199 GLU B CA 1
ATOM 4243 C C . GLU B 1 199 ? -0.043 -33.031 -17.547 1 96.69 199 GLU B C 1
ATOM 4245 O O . GLU B 1 199 ? -0.666 -33.156 -16.5 1 96.69 199 GLU B O 1
ATOM 4250 N N . VAL B 1 200 ? 1.107 -32.406 -17.656 1 97.75 200 VAL B N 1
ATOM 4251 C CA . VAL B 1 200 ? 1.674 -31.75 -16.484 1 97.75 200 VAL B CA 1
ATOM 4252 C C . VAL B 1 200 ? 0.747 -30.641 -16.016 1 97.75 200 VAL B C 1
ATOM 4254 O O . VAL B 1 200 ? 0.471 -30.5 -14.812 1 97.75 200 VAL B O 1
ATOM 4257 N N . LEU B 1 201 ? 0.27 -29.812 -16.938 1 98.31 201 LEU B N 1
ATOM 4258 C CA . LEU B 1 201 ? -0.658 -28.734 -16.641 1 98.31 201 LEU B CA 1
ATOM 4259 C C . LEU B 1 201 ? -1.905 -29.266 -15.938 1 98.31 201 LEU B C 1
ATOM 4261 O O . LEU B 1 201 ? -2.309 -28.734 -14.898 1 98.31 201 LEU B O 1
ATOM 4265 N N . GLU B 1 202 ? -2.496 -30.344 -16.484 1 98 202 GLU B N 1
ATOM 4266 C CA . GLU B 1 202 ? -3.707 -30.938 -15.93 1 98 202 GLU B CA 1
ATOM 4267 C C . GLU B 1 202 ? -3.471 -31.453 -14.508 1 98 202 GLU B C 1
ATOM 4269 O O . GLU B 1 202 ? -4.336 -31.312 -13.641 1 98 202 GLU B O 1
ATOM 4274 N N . SER B 1 203 ? -2.375 -32 -14.273 1 98.25 203 SER B N 1
ATOM 4275 C CA . SER B 1 203 ? -2.061 -32.562 -12.961 1 98.25 203 SER B CA 1
ATOM 4276 C C . SER B 1 203 ? -1.99 -31.484 -11.898 1 98.25 203 SER B C 1
ATOM 4278 O O . SER B 1 203 ? -2.619 -31.594 -10.844 1 98.25 203 SER B O 1
ATOM 4280 N N . PHE B 1 204 ? -1.279 -30.422 -12.188 1 98.38 204 PHE B N 1
ATOM 4281 C CA . PHE B 1 204 ? -1.146 -29.312 -11.234 1 98.38 204 PHE B CA 1
ATOM 4282 C C . PHE B 1 204 ? -2.484 -28.625 -11.023 1 98.38 204 PHE B C 1
ATOM 4284 O O . PHE B 1 204 ? -2.762 -28.125 -9.93 1 98.38 204 PHE B O 1
ATOM 4291 N N . TYR B 1 205 ? -3.322 -28.609 -12.039 1 98.31 205 TYR B N 1
ATOM 4292 C CA . TYR B 1 205 ? -4.57 -27.859 -11.977 1 98.31 205 TYR B CA 1
ATOM 4293 C C . TYR B 1 205 ? -5.73 -28.75 -11.562 1 98.31 205 TYR B C 1
ATOM 4295 O O . TYR B 1 205 ? -6.879 -28.297 -11.5 1 98.31 205 TYR B O 1
ATOM 4303 N N . ALA B 1 206 ? -5.473 -30.047 -11.359 1 98 206 ALA B N 1
ATOM 4304 C CA . ALA B 1 206 ? -6.461 -31 -10.883 1 98 206 ALA B CA 1
ATOM 4305 C C . ALA B 1 206 ? -7.602 -31.156 -11.891 1 98 206 ALA B C 1
ATOM 4307 O O . ALA B 1 206 ? -8.773 -31.172 -11.508 1 98 206 ALA B O 1
ATOM 4308 N N . ILE B 1 207 ? -7.262 -31.203 -13.109 1 98.12 207 ILE B N 1
ATOM 4309 C CA . ILE B 1 207 ? -8.242 -31.391 -14.18 1 98.12 207 ILE B CA 1
ATOM 4310 C C . ILE B 1 207 ? -7.992 -32.719 -14.875 1 98.12 207 ILE B C 1
ATOM 4312 O O . ILE B 1 207 ? -6.84 -33.125 -15.094 1 98.12 207 ILE B O 1
ATOM 4316 N N . THR B 1 208 ? -9.047 -33.406 -15.18 1 97 208 THR B N 1
ATOM 4317 C CA . THR B 1 208 ? -9.008 -34.562 -16.062 1 97 208 THR B CA 1
ATOM 4318 C C . THR B 1 208 ? -9.797 -34.312 -17.344 1 97 208 THR B C 1
ATOM 4320 O O . THR B 1 208 ? -10.906 -33.781 -17.297 1 97 208 THR B O 1
ATOM 4323 N N . HIS B 1 209 ? -9.195 -34.531 -18.438 1 96 209 HIS B N 1
ATOM 4324 C CA . HIS B 1 209 ? -9.891 -34.281 -19.703 1 96 209 HIS B CA 1
ATOM 4325 C C . HIS B 1 209 ? -10.391 -35.594 -20.312 1 96 209 HIS B C 1
ATOM 4327 O O . HIS B 1 209 ? -11.266 -35.562 -21.188 1 96 209 HIS B O 1
ATOM 4333 N N . ASP B 1 210 ? -9.766 -36.719 -19.938 1 92.62 210 ASP B N 1
ATOM 4334 C CA . ASP B 1 210 ? -10.141 -38.031 -20.469 1 92.62 210 ASP B CA 1
ATOM 4335 C C . ASP B 1 210 ? -10.508 -39 -19.344 1 92.62 210 ASP B C 1
ATOM 4337 O O . ASP B 1 210 ? -9.68 -39.312 -18.484 1 92.62 210 ASP B O 1
ATOM 4341 N N . PRO B 1 211 ? -11.75 -39.469 -19.297 1 91.69 211 PRO B N 1
ATOM 4342 C CA . PRO B 1 211 ? -12.828 -39.281 -20.266 1 91.69 211 PRO B CA 1
ATOM 4343 C C . PRO B 1 211 ? -13.453 -37.906 -20.203 1 91.69 211 PRO B C 1
ATOM 4345 O O . PRO B 1 211 ? -13.32 -37.219 -19.203 1 91.69 211 PRO B O 1
ATOM 4348 N N . ALA B 1 212 ? -13.945 -37.594 -21.312 1 91.62 212 ALA B N 1
ATOM 4349 C CA . ALA B 1 212 ? -14.688 -36.344 -21.375 1 91.62 212 ALA B CA 1
ATOM 4350 C C . ALA B 1 212 ? -15.914 -36.375 -20.469 1 91.62 212 ALA B C 1
ATOM 4352 O O . ALA B 1 212 ? -16.484 -37.438 -20.234 1 91.62 212 ALA B O 1
ATOM 4353 N N . PRO B 1 213 ? -16.219 -35.219 -19.984 1 96.06 213 PRO B N 1
ATOM 4354 C CA . PRO B 1 213 ? -15.781 -33.844 -20.234 1 96.06 213 PRO B CA 1
ATOM 4355 C C . PRO B 1 213 ? -14.625 -33.438 -19.328 1 96.06 213 PRO B C 1
ATOM 4357 O O . PRO B 1 213 ? -14.227 -34.188 -18.438 1 96.06 213 PRO B O 1
ATOM 4360 N N . PHE B 1 214 ? -13.93 -32.344 -19.578 1 97.31 214 PHE B N 1
ATOM 4361 C CA . PHE B 1 214 ? -12.984 -31.766 -18.625 1 97.31 214 PHE B CA 1
ATOM 4362 C C . PHE B 1 214 ? -13.609 -31.656 -17.25 1 97.31 214 PHE B C 1
ATOM 4364 O O . PHE B 1 214 ? -14.695 -31.078 -17.094 1 97.31 214 PHE B O 1
ATOM 4371 N N . THR B 1 215 ? -12.984 -32.25 -16.328 1 97.69 215 THR B N 1
ATOM 4372 C CA . THR B 1 215 ? -13.523 -32.281 -14.977 1 97.69 215 THR B CA 1
ATOM 4373 C C . THR B 1 215 ? -12.508 -31.734 -13.969 1 97.69 215 THR B C 1
ATOM 4375 O O . THR B 1 215 ? -11.367 -32.188 -13.93 1 97.69 215 THR B O 1
ATOM 4378 N N . TYR B 1 216 ? -12.891 -30.719 -13.203 1 97.12 216 TYR B N 1
ATOM 4379 C CA . TYR B 1 216 ? -12.078 -30.172 -12.125 1 97.12 216 TYR B CA 1
ATOM 4380 C C . TYR B 1 216 ? -12.312 -30.922 -10.82 1 97.12 216 TYR B C 1
ATOM 4382 O O . TYR B 1 216 ? -13.453 -31.078 -10.383 1 97.12 216 TYR B O 1
ATOM 4390 N N . HIS B 1 217 ? -11.305 -31.422 -10.18 1 96.38 217 HIS B N 1
ATOM 4391 C CA . HIS B 1 217 ? -11.367 -32.094 -8.898 1 96.38 217 HIS B CA 1
ATOM 4392 C C . HIS B 1 217 ? -10.773 -31.25 -7.785 1 96.38 217 HIS B C 1
ATOM 4394 O O . HIS B 1 217 ? -9.562 -31.266 -7.562 1 96.38 217 HIS B O 1
ATOM 4400 N N . VAL B 1 218 ? -11.641 -30.609 -7.051 1 93.81 218 VAL B N 1
ATOM 4401 C CA . VAL B 1 218 ? -11.227 -29.688 -6.008 1 93.81 218 VAL B CA 1
ATOM 4402 C C . VAL B 1 218 ? -10.305 -30.391 -5.02 1 93.81 218 VAL B C 1
ATOM 4404 O O . VAL B 1 218 ? -10.633 -31.469 -4.508 1 93.81 218 VAL B O 1
ATOM 4407 N N . GLY B 1 219 ? -9.133 -29.859 -4.816 1 95.81 219 GLY B N 1
ATOM 4408 C CA . GLY B 1 219 ? -8.219 -30.375 -3.812 1 95.81 219 GLY B CA 1
ATOM 4409 C C . GLY B 1 219 ? -7.316 -31.469 -4.34 1 95.81 219 GLY B C 1
ATOM 4410 O O . GLY B 1 219 ? -6.52 -32.031 -3.588 1 95.81 219 GLY B O 1
ATOM 4411 N N . TRP B 1 220 ? -7.316 -31.703 -5.621 1 97.31 220 TRP B N 1
ATOM 4412 C CA . TRP B 1 220 ? -6.555 -32.812 -6.16 1 97.31 220 TRP B CA 1
ATOM 4413 C C . TRP B 1 220 ? -5.305 -32.344 -6.883 1 97.31 220 TRP B C 1
ATOM 4415 O O . TRP B 1 220 ? -4.656 -33.094 -7.598 1 97.31 220 TRP B O 1
ATOM 4425 N N . GLU B 1 221 ? -5 -31.047 -6.723 1 98.19 221 GLU B N 1
ATOM 4426 C CA . GLU B 1 221 ? -3.76 -30.578 -7.328 1 98.19 221 GLU B CA 1
ATOM 4427 C C . GLU B 1 221 ? -2.588 -31.484 -6.957 1 98.19 221 GLU B C 1
ATOM 4429 O O . GLU B 1 221 ? -2.426 -31.859 -5.789 1 98.19 221 GLU B O 1
ATOM 4434 N N . ARG B 1 222 ? -1.728 -31.781 -7.992 1 97.75 222 ARG B N 1
ATOM 4435 C CA . ARG B 1 222 ? -0.697 -32.781 -7.758 1 97.75 222 ARG B CA 1
ATOM 4436 C C . ARG B 1 222 ? 0.572 -32.469 -8.539 1 97.75 222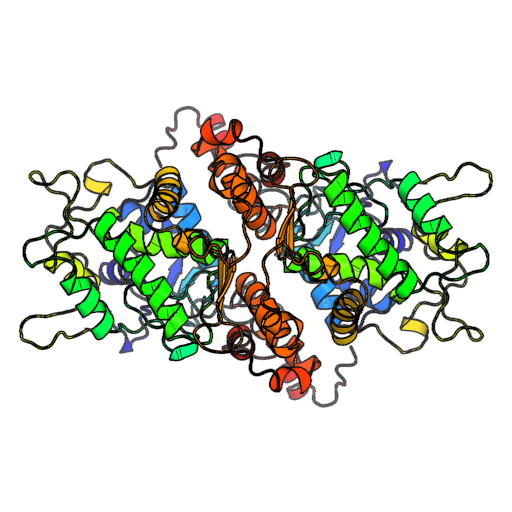 ARG B C 1
ATOM 4438 O O . ARG B 1 222 ? 0.505 -32.062 -9.695 1 97.75 222 ARG B O 1
ATOM 4445 N N . ILE B 1 223 ? 1.658 -32.625 -7.859 1 97.88 223 ILE B N 1
ATOM 4446 C CA . ILE B 1 223 ? 2.93 -32.719 -8.57 1 97.88 223 ILE B CA 1
ATOM 4447 C C . ILE B 1 223 ? 3.014 -34.062 -9.297 1 97.88 223 ILE B C 1
ATOM 4449 O O . ILE B 1 223 ? 2.916 -35.125 -8.672 1 97.88 223 ILE B O 1
ATOM 4453 N N . PRO B 1 224 ? 3.213 -34 -10.602 1 96.75 224 PRO B N 1
ATOM 4454 C CA . PRO B 1 224 ? 3.195 -35.281 -11.344 1 96.75 224 PRO B CA 1
ATOM 4455 C C . PRO B 1 224 ? 4.285 -36.25 -10.891 1 96.75 224 PRO B C 1
ATOM 4457 O O . PRO B 1 224 ? 5.328 -35.812 -10.391 1 96.75 224 PRO B O 1
ATOM 4460 N N . ALA B 1 225 ? 3.984 -37.531 -11.148 1 93.94 225 ALA B N 1
ATOM 4461 C CA . ALA B 1 225 ? 5.031 -38.531 -10.945 1 93.94 225 ALA B CA 1
ATOM 4462 C C . ALA B 1 225 ? 6.168 -38.344 -11.945 1 93.94 225 ALA B C 1
ATOM 4464 O O . ALA B 1 225 ? 5.93 -38 -13.109 1 93.94 225 ALA B O 1
ATOM 4465 N N . ASN B 1 226 ? 7.367 -38.594 -11.555 1 92.19 226 ASN B N 1
ATOM 4466 C CA . ASN B 1 226 ? 8.562 -38.469 -12.383 1 92.19 226 ASN B CA 1
ATOM 4467 C C . ASN B 1 226 ? 8.742 -37.062 -12.898 1 92.19 226 ASN B C 1
ATOM 4469 O O . ASN B 1 226 ? 9.078 -36.844 -14.07 1 92.19 226 ASN B O 1
ATOM 4473 N N . TRP B 1 227 ? 8.273 -36.125 -12.148 1 96.31 227 TRP B N 1
ATOM 4474 C CA . TRP B 1 227 ? 8.414 -34.688 -12.422 1 96.31 227 TRP B CA 1
ATOM 4475 C C . TRP B 1 227 ? 9.648 -34.125 -11.719 1 96.31 227 TRP B C 1
ATOM 4477 O O . TRP B 1 227 ? 9.828 -34.312 -10.516 1 96.31 227 TRP B O 1
ATOM 4487 N N . TYR B 1 228 ? 10.547 -33.562 -12.477 1 96.94 228 TYR B N 1
ATOM 4488 C CA . TYR B 1 228 ? 11.734 -32.875 -11.969 1 96.94 228 TYR B CA 1
ATOM 4489 C C . TYR B 1 228 ? 11.633 -31.375 -12.156 1 96.94 228 TYR B C 1
ATOM 4491 O O . TYR B 1 228 ? 11.703 -30.875 -13.281 1 96.94 228 TYR B O 1
ATOM 4499 N N . GLY B 1 229 ? 11.523 -30.688 -11.023 1 96.5 229 GLY B N 1
ATOM 4500 C CA . GLY B 1 229 ? 11.359 -29.234 -11.062 1 96.5 229 GLY B CA 1
ATOM 4501 C C . GLY B 1 229 ? 12.656 -28.5 -11.375 1 96.5 229 GLY B C 1
ATOM 4502 O O . GLY B 1 229 ? 13.711 -29.125 -11.484 1 96.5 229 GLY B O 1
ATOM 4503 N N . LEU B 1 230 ? 12.555 -27.234 -11.508 1 97 230 LEU B N 1
ATOM 4504 C CA . LEU B 1 230 ? 13.68 -26.391 -11.852 1 97 230 LEU B CA 1
ATOM 4505 C C . LEU B 1 230 ? 14.828 -26.562 -10.859 1 97 230 LEU B C 1
ATOM 4507 O O . LEU B 1 230 ? 16 -26.562 -11.242 1 97 230 LEU B O 1
ATOM 4511 N N . ALA B 1 231 ? 14.523 -26.797 -9.648 1 95 231 ALA B N 1
ATOM 4512 C CA . ALA B 1 231 ? 15.539 -26.938 -8.602 1 95 231 ALA B CA 1
ATOM 4513 C C . ALA B 1 231 ? 16.438 -28.141 -8.875 1 95 231 ALA B C 1
ATOM 4515 O O . ALA B 1 231 ? 17.609 -28.156 -8.477 1 95 231 ALA B O 1
ATOM 4516 N N . SER B 1 232 ? 15.938 -29.156 -9.492 1 94.69 232 SER B N 1
ATOM 4517 C CA . SER B 1 232 ? 16.688 -30.375 -9.773 1 94.69 232 SER B CA 1
ATOM 4518 C C . SER B 1 232 ? 17.812 -30.109 -10.758 1 94.69 232 SER B C 1
ATOM 4520 O O . SER B 1 232 ? 18.734 -30.922 -10.883 1 94.69 232 SER B O 1
ATOM 4522 N N . THR B 1 233 ? 17.734 -29.047 -11.469 1 95.31 233 THR B N 1
ATOM 4523 C CA . THR B 1 233 ? 18.734 -28.719 -12.469 1 95.31 233 THR B CA 1
ATOM 4524 C C . THR B 1 233 ? 19.891 -27.938 -11.836 1 95.31 233 THR B C 1
ATOM 4526 O O . THR B 1 233 ? 20.875 -27.641 -12.508 1 95.31 233 THR B O 1
ATOM 4529 N N . GLY B 1 234 ? 19.781 -27.562 -10.633 1 93.56 234 GLY B N 1
ATOM 4530 C CA . GLY B 1 234 ? 20.766 -26.719 -9.992 1 93.56 234 GLY B CA 1
ATOM 4531 C C . GLY B 1 234 ? 20.562 -25.234 -10.273 1 93.56 234 GLY B C 1
ATOM 4532 O O . GLY B 1 234 ? 21.344 -24.406 -9.844 1 93.56 234 GLY B O 1
ATOM 4533 N N . SER B 1 235 ? 19.469 -24.969 -10.969 1 93.31 235 SER B N 1
ATOM 4534 C CA . SER B 1 235 ? 19.141 -23.578 -11.273 1 93.31 235 SER B CA 1
ATOM 4535 C C . SER B 1 235 ? 17.969 -23.094 -10.438 1 93.31 235 SER B C 1
ATOM 4537 O O . SER B 1 235 ? 17.312 -23.891 -9.758 1 93.31 235 SER B O 1
ATOM 4539 N N . SER B 1 236 ? 17.75 -21.766 -10.422 1 95.25 236 SER B N 1
ATOM 4540 C CA . SER B 1 236 ? 16.625 -21.172 -9.711 1 95.25 236 SER B CA 1
ATOM 4541 C C . SER B 1 236 ? 16.078 -19.969 -10.461 1 95.25 236 SER B C 1
ATOM 4543 O O . SER B 1 236 ? 16.781 -19.328 -11.234 1 95.25 236 SER B O 1
ATOM 4545 N N . TRP B 1 237 ? 14.789 -19.75 -10.344 1 95 237 TRP B N 1
ATOM 4546 C CA . TRP B 1 237 ? 14.133 -18.531 -10.797 1 95 237 TRP B CA 1
ATOM 4547 C C . TRP B 1 237 ? 14.344 -17.406 -9.789 1 95 237 TRP B C 1
ATOM 4549 O O . TRP B 1 237 ? 13.875 -17.484 -8.648 1 95 237 TRP B O 1
ATOM 4559 N N . THR B 1 238 ? 15.039 -16.406 -10.188 1 88.81 238 THR B N 1
ATOM 4560 C CA . THR B 1 238 ? 15.523 -15.367 -9.281 1 88.81 238 THR B CA 1
ATOM 4561 C C . THR B 1 238 ? 14.617 -14.141 -9.336 1 88.81 238 THR B C 1
ATOM 4563 O O . THR B 1 238 ? 13.719 -14.062 -10.18 1 88.81 238 THR B O 1
ATOM 4566 N N . LEU B 1 239 ? 14.844 -13.234 -8.43 1 83.38 239 LEU B N 1
ATOM 4567 C CA . LEU B 1 239 ? 14.125 -11.961 -8.445 1 83.38 239 LEU B CA 1
ATOM 4568 C C . LEU B 1 239 ? 14.391 -11.195 -9.734 1 83.38 239 LEU B C 1
ATOM 4570 O O . LEU B 1 239 ? 13.5 -10.531 -10.266 1 83.38 239 LEU B O 1
ATOM 4574 N N . VAL B 1 240 ? 15.602 -11.234 -10.227 1 77.75 240 VAL B N 1
ATOM 4575 C CA . VAL B 1 240 ? 15.938 -10.609 -11.5 1 77.75 240 VAL B CA 1
ATOM 4576 C C . VAL B 1 240 ? 15.109 -11.242 -12.617 1 77.75 240 VAL B C 1
ATOM 4578 O O . VAL B 1 240 ? 14.617 -10.539 -13.508 1 77.75 240 VAL B O 1
ATOM 4581 N N . ASP B 1 241 ? 14.992 -12.57 -12.547 1 86.19 241 ASP B N 1
ATOM 4582 C CA . ASP B 1 241 ? 14.141 -13.25 -13.516 1 86.19 241 ASP B CA 1
ATOM 4583 C C . ASP B 1 241 ? 12.703 -12.742 -13.445 1 86.19 241 ASP B C 1
ATOM 4585 O O . ASP B 1 241 ? 12.055 -12.562 -14.477 1 86.19 241 ASP B O 1
ATOM 4589 N N . ALA B 1 242 ? 12.234 -12.57 -12.234 1 86.38 242 ALA B N 1
ATOM 4590 C CA . ALA B 1 242 ? 10.867 -12.102 -12.039 1 86.38 242 ALA B CA 1
ATOM 4591 C C . ALA B 1 242 ? 10.664 -10.734 -12.688 1 86.38 242 ALA B C 1
ATOM 4593 O O . ALA B 1 242 ? 9.664 -10.516 -13.375 1 86.38 242 ALA B O 1
ATOM 4594 N N . ILE B 1 243 ? 11.531 -9.828 -12.492 1 76.25 243 ILE B N 1
ATOM 4595 C CA . ILE B 1 243 ? 11.445 -8.484 -13.039 1 76.25 243 ILE B CA 1
ATOM 4596 C C . ILE B 1 243 ? 11.57 -8.531 -14.555 1 76.25 243 ILE B C 1
ATOM 4598 O O . ILE B 1 243 ? 10.812 -7.879 -15.273 1 76.25 243 ILE B O 1
ATOM 4602 N N . THR B 1 244 ? 12.516 -9.336 -15.023 1 81.62 244 THR B N 1
ATOM 4603 C CA . THR B 1 244 ? 12.734 -9.469 -16.469 1 81.62 244 THR B CA 1
ATOM 4604 C C . THR B 1 244 ? 11.516 -10.086 -17.141 1 81.62 244 THR B C 1
ATOM 4606 O O . THR B 1 244 ? 11.109 -9.648 -18.219 1 81.62 244 THR B O 1
ATOM 4609 N N . ASP B 1 245 ? 10.938 -11.062 -16.516 1 86.25 245 ASP B N 1
ATOM 4610 C CA . ASP B 1 245 ? 9.734 -11.672 -17.062 1 86.25 245 ASP B CA 1
ATOM 4611 C C . ASP B 1 245 ? 8.586 -10.672 -17.141 1 86.25 245 ASP B C 1
ATOM 4613 O O . ASP B 1 245 ? 7.871 -10.617 -18.141 1 86.25 245 ASP B O 1
ATOM 4617 N N . ALA B 1 246 ? 8.406 -9.898 -16.109 1 79.25 246 ALA B N 1
ATOM 4618 C CA . ALA B 1 246 ? 7.336 -8.906 -16.094 1 79.25 246 ALA B CA 1
ATOM 4619 C C . ALA B 1 246 ? 7.488 -7.918 -17.234 1 79.25 246 ALA B C 1
ATOM 4621 O O . ALA B 1 246 ? 6.523 -7.641 -17.953 1 79.25 246 ALA B O 1
ATOM 4622 N N . PHE B 1 247 ? 8.648 -7.512 -17.469 1 74.31 247 PHE B N 1
ATOM 4623 C CA . PHE B 1 247 ? 8.852 -6.484 -18.484 1 74.31 247 PHE B CA 1
ATOM 4624 C C . PHE B 1 247 ? 8.867 -7.102 -19.875 1 74.31 247 PHE B C 1
ATOM 4626 O O . PHE B 1 247 ? 8.445 -6.461 -20.844 1 74.31 247 PHE B O 1
ATOM 4633 N N . SER B 1 248 ? 9.312 -8.312 -19.906 1 84 248 SER B N 1
ATOM 4634 C CA . SER B 1 248 ? 9.312 -8.961 -21.219 1 84 248 SER B CA 1
ATOM 4635 C C . SER B 1 248 ? 7.895 -9.148 -21.75 1 84 248 SER B C 1
ATOM 4637 O O . SER B 1 248 ? 7.68 -9.203 -22.953 1 84 248 SER B O 1
ATOM 4639 N N . PHE B 1 249 ? 6.93 -9.273 -20.844 1 90.25 249 PHE B N 1
ATOM 4640 C CA . PHE B 1 249 ? 5.539 -9.43 -21.234 1 90.25 249 PHE B CA 1
ATOM 4641 C C . PHE B 1 249 ? 5 -8.148 -21.844 1 90.25 249 PHE B C 1
ATOM 4643 O O . PHE B 1 249 ? 4.125 -8.18 -22.719 1 90.25 249 PHE B O 1
ATOM 4650 N N . CYS B 1 250 ? 5.543 -7.027 -21.5 1 84.44 250 CYS B N 1
ATOM 4651 C CA . CYS B 1 250 ? 5.043 -5.727 -21.922 1 84.44 250 CYS B CA 1
ATOM 4652 C C . CYS B 1 250 ? 5.434 -5.445 -23.375 1 84.44 250 CYS B C 1
ATOM 4654 O O . CYS B 1 250 ? 4.758 -4.68 -24.062 1 84.44 250 CYS B O 1
ATOM 4656 N N . GLY B 1 251 ? 6.551 -5.977 -23.781 1 83.88 251 GLY B N 1
ATOM 4657 C CA . GLY B 1 251 ? 7.023 -5.715 -25.125 1 83.88 251 GLY B CA 1
ATOM 4658 C C . GLY B 1 251 ? 5.996 -6.043 -26.188 1 83.88 251 GLY B C 1
ATOM 4659 O O . GLY B 1 251 ? 5.477 -5.148 -26.859 1 83.88 251 GLY B O 1
ATOM 4660 N N . PRO B 1 252 ? 5.629 -7.281 -26.25 1 90.69 252 PRO B N 1
ATOM 4661 C CA . PRO B 1 252 ? 4.641 -7.676 -27.266 1 90.69 252 PRO B CA 1
ATOM 4662 C C . PRO B 1 252 ? 3.232 -7.184 -26.938 1 90.69 252 PRO B C 1
ATOM 4664 O O . PRO B 1 252 ? 2.436 -6.93 -27.844 1 90.69 252 PRO B O 1
ATOM 4667 N N . TYR B 1 253 ? 2.996 -7.059 -25.656 1 92.69 253 TYR B N 1
ATOM 4668 C CA . TYR B 1 253 ? 1.666 -6.648 -25.219 1 92.69 253 TYR B CA 1
ATOM 4669 C C . TYR B 1 253 ? 1.748 -5.496 -24.219 1 92.69 253 TYR B C 1
ATOM 4671 O O . TYR B 1 253 ? 1.637 -5.703 -23.016 1 92.69 253 TYR B O 1
ATOM 4679 N N . PRO B 1 254 ? 1.761 -4.262 -24.688 1 85.88 254 PRO B N 1
ATOM 4680 C CA . PRO B 1 254 ? 1.972 -3.088 -23.828 1 85.88 254 PRO B CA 1
ATOM 4681 C C . PRO B 1 254 ? 0.867 -2.906 -22.797 1 85.88 254 PRO B C 1
ATOM 4683 O O . PRO B 1 254 ? 1.092 -2.287 -21.75 1 85.88 254 PRO B O 1
ATOM 4686 N N . GLU B 1 255 ? -0.374 -3.49 -23.016 1 89.56 255 GLU B N 1
ATOM 4687 C CA . GLU B 1 255 ? -1.469 -3.393 -22.047 1 89.56 255 GLU B CA 1
ATOM 4688 C C . GLU B 1 255 ? -1.087 -4.02 -20.719 1 89.56 255 GLU B C 1
ATOM 4690 O O . GLU B 1 255 ? -1.656 -3.676 -19.672 1 89.56 255 GLU B O 1
ATOM 4695 N N . LEU B 1 256 ? -0.07 -4.871 -20.734 1 90.56 256 LEU B N 1
ATOM 4696 C CA . LEU B 1 256 ? 0.306 -5.566 -19.516 1 90.56 256 LEU B CA 1
ATOM 4697 C C . LEU B 1 256 ? 1.199 -4.688 -18.641 1 90.56 256 LEU B C 1
ATOM 4699 O O . LEU B 1 256 ? 1.458 -5.016 -17.484 1 90.56 256 LEU B O 1
ATOM 4703 N N . CYS B 1 257 ? 1.578 -3.535 -19.094 1 82.75 257 CYS B N 1
ATOM 4704 C CA . CYS B 1 257 ? 2.258 -2.521 -18.297 1 82.75 257 CYS B CA 1
ATOM 4705 C C . CYS B 1 257 ? 1.38 -1.288 -18.125 1 82.75 257 CYS B C 1
ATOM 4707 O O . CYS B 1 257 ? 1.887 -0.186 -17.906 1 82.75 257 CYS B O 1
ATOM 4709 N N . SER B 1 258 ? 0.095 -1.546 -18.188 1 81.75 258 SER B N 1
ATOM 4710 C CA . SER B 1 258 ? -0.91 -0.516 -17.938 1 81.75 258 SER B CA 1
ATOM 4711 C C . SER B 1 258 ? -1.379 -0.533 -16.484 1 81.75 258 SER B C 1
ATOM 4713 O O . SER B 1 258 ? -1.111 -1.486 -15.758 1 81.75 258 SER B O 1
ATOM 4715 N N . PHE B 1 259 ? -2.072 0.496 -16.078 1 81.25 259 PHE B N 1
ATOM 4716 C CA . PHE B 1 259 ? -2.732 0.482 -14.773 1 81.25 259 PHE B CA 1
ATOM 4717 C C . PHE B 1 259 ? -4.047 1.251 -14.82 1 81.25 259 PHE B C 1
ATOM 4719 O O . PHE B 1 259 ? -4.145 2.277 -15.5 1 81.25 259 PHE B O 1
ATOM 4726 N N . GLY B 1 260 ? -5.035 0.746 -14.164 1 80.94 260 GLY B N 1
ATOM 4727 C CA . GLY B 1 260 ? -6.379 1.296 -14.156 1 80.94 260 GLY B CA 1
ATOM 4728 C C . GLY B 1 260 ? -7.453 0.245 -13.93 1 80.94 260 GLY B C 1
ATOM 4729 O O . GLY B 1 260 ? -7.195 -0.789 -13.312 1 80.94 260 GLY B O 1
ATOM 4730 N N . GLY B 1 261 ? -8.617 0.576 -14.359 1 85.81 261 GLY B N 1
ATOM 4731 C CA . GLY B 1 261 ? -9.734 -0.343 -14.211 1 85.81 261 GLY B CA 1
ATOM 4732 C C . GLY B 1 261 ? -11.031 0.188 -14.805 1 85.81 261 GLY B C 1
ATOM 4733 O O . GLY B 1 261 ? -11.07 1.318 -15.297 1 85.81 261 GLY B O 1
ATOM 4734 N N . ASN B 1 262 ? -11.977 -0.72 -14.859 1 86.94 262 ASN B N 1
ATOM 4735 C CA . ASN B 1 262 ? -13.32 -0.297 -15.242 1 86.94 262 ASN B CA 1
ATOM 4736 C C . ASN B 1 262 ? -13.992 0.49 -14.125 1 86.94 262 ASN B C 1
ATOM 4738 O O . ASN B 1 262 ? -14.062 0.026 -12.984 1 86.94 262 ASN B O 1
ATOM 4742 N N . VAL B 1 263 ? -14.562 1.701 -14.422 1 79.56 263 VAL B N 1
ATOM 4743 C CA . VAL B 1 263 ? -15.039 2.561 -13.344 1 79.56 263 VAL B CA 1
ATOM 4744 C C . VAL B 1 263 ? -16.547 2.768 -13.477 1 79.56 263 VAL B C 1
ATOM 4746 O O . VAL B 1 263 ? -17.203 3.217 -12.531 1 79.56 263 VAL B O 1
ATOM 4749 N N . HIS B 1 264 ? -17.188 2.561 -14.633 1 81.81 264 HIS B N 1
ATOM 4750 C CA . HIS B 1 264 ? -18.625 2.729 -14.867 1 81.81 264 HIS B CA 1
ATOM 4751 C C . HIS B 1 264 ? -19.156 1.639 -15.797 1 81.81 264 HIS B C 1
ATOM 4753 O O . HIS B 1 264 ? -19.719 1.937 -16.844 1 81.81 264 HIS B O 1
ATOM 4759 N N . GLY B 1 265 ? -18.953 0.504 -15.289 1 86.31 265 GLY B N 1
ATOM 4760 C CA . GLY B 1 265 ? -19.375 -0.63 -16.094 1 86.31 265 GLY B CA 1
ATOM 4761 C C . GLY B 1 265 ? -18.266 -1.157 -17 1 86.31 265 GLY B C 1
ATOM 4762 O O . GLY B 1 265 ? -17.125 -0.674 -16.953 1 86.31 265 GLY B O 1
ATOM 4763 N N . VAL B 1 266 ? -18.641 -2.105 -17.812 1 92.88 266 VAL B N 1
ATOM 4764 C CA . VAL B 1 266 ? -17.672 -2.75 -18.703 1 92.88 266 VAL B CA 1
ATOM 4765 C C . VAL B 1 266 ? -17.25 -1.778 -19.797 1 92.88 266 VAL B C 1
ATOM 4767 O O . VAL B 1 266 ? -17.953 -0.813 -20.094 1 92.88 266 VAL B O 1
ATOM 4770 N N . ASN B 1 267 ? -16.031 -1.905 -20.344 1 91.31 267 ASN B N 1
ATOM 4771 C CA . ASN B 1 267 ? -15.469 -1.125 -21.438 1 91.31 267 ASN B CA 1
ATOM 4772 C C . ASN B 1 267 ? -15.289 0.34 -21.062 1 91.31 267 ASN B C 1
ATOM 4774 O O . ASN B 1 267 ? -15.453 1.231 -21.891 1 91.31 267 ASN B O 1
ATOM 4778 N N . THR B 1 268 ? -15 0.571 -19.797 1 85.25 268 THR B N 1
ATOM 4779 C CA . THR B 1 268 ? -14.805 1.934 -19.312 1 85.25 268 THR B CA 1
ATOM 4780 C C . THR B 1 268 ? -13.445 2.072 -18.641 1 85.25 268 THR B C 1
ATOM 4782 O O . THR B 1 268 ? -13.297 2.818 -17.672 1 85.25 268 THR B O 1
ATOM 4785 N N . PHE B 1 269 ? -12.492 1.213 -19.094 1 84.94 269 PHE B N 1
ATOM 4786 C CA . PHE B 1 269 ? -11.156 1.242 -18.516 1 84.94 269 PHE B CA 1
ATOM 4787 C C . PHE B 1 269 ? -10.633 2.67 -18.438 1 84.94 269 PHE B C 1
ATOM 4789 O O . PHE B 1 269 ? -10.562 3.367 -19.453 1 84.94 269 PHE B O 1
ATOM 4796 N N . THR B 1 270 ? -10.391 3.064 -17.219 1 77.94 270 THR B N 1
ATOM 4797 C CA . THR B 1 270 ? -9.836 4.383 -16.938 1 77.94 270 THR B CA 1
ATOM 4798 C C . THR B 1 270 ? -8.477 4.266 -16.266 1 77.94 270 THR B C 1
ATOM 4800 O O . THR B 1 270 ? -8.297 3.443 -15.367 1 77.94 270 THR B O 1
ATOM 4803 N N . GLY B 1 271 ? -7.496 4.934 -16.703 1 77 271 GLY B N 1
ATOM 4804 C CA . GLY B 1 271 ? -6.129 4.883 -16.219 1 77 271 GLY B CA 1
ATOM 4805 C C . GLY B 1 271 ? -5.094 5.051 -17.312 1 77 271 GLY B C 1
ATOM 4806 O O . GLY B 1 271 ? -5.344 5.723 -18.312 1 77 271 GLY B O 1
ATOM 4807 N N . LEU B 1 272 ? -3.967 4.539 -17.062 1 73.62 272 LEU B N 1
ATOM 4808 C CA . LEU B 1 272 ? -2.9 4.484 -18.062 1 73.62 272 LEU B CA 1
ATOM 4809 C C . LEU B 1 272 ? -2.979 3.195 -18.875 1 73.62 272 LEU B C 1
ATOM 4811 O O . LEU B 1 272 ? -2.777 2.105 -18.328 1 73.62 272 LEU B O 1
ATOM 4815 N N . ARG B 1 273 ? -3.369 3.344 -20.094 1 80.38 273 ARG B N 1
ATOM 4816 C CA . ARG B 1 273 ? -3.412 2.201 -21 1 80.38 273 ARG B CA 1
ATOM 4817 C C . ARG B 1 273 ? -2.373 2.34 -22.094 1 80.38 273 ARG B C 1
ATOM 4819 O O . ARG B 1 273 ? -2.559 3.119 -23.031 1 80.38 273 ARG B O 1
ATOM 4826 N N . LEU B 1 274 ? -1.396 1.521 -22.078 1 78.44 274 LEU B N 1
ATOM 4827 C CA . LEU B 1 274 ? -0.234 1.709 -22.938 1 78.44 274 LEU B CA 1
ATOM 4828 C C . LEU B 1 274 ? -0.497 1.155 -24.344 1 78.44 274 LEU B C 1
ATOM 4830 O O . LEU B 1 274 ? 0.252 1.441 -25.281 1 78.44 274 LEU B O 1
ATOM 4834 N N . ASP B 1 275 ? -1.516 0.424 -24.469 1 80.19 275 ASP B N 1
ATOM 4835 C CA . ASP B 1 275 ? -1.828 -0.076 -25.797 1 80.19 275 ASP B CA 1
ATOM 4836 C C . ASP B 1 275 ? -2.869 0.806 -26.484 1 80.19 275 ASP B C 1
ATOM 4838 O O . ASP B 1 275 ? -3.262 0.539 -27.625 1 80.19 275 ASP B O 1
ATOM 4842 N N . ASP B 1 276 ? -3.354 1.798 -25.719 1 74.31 276 ASP B N 1
ATOM 4843 C CA . ASP B 1 276 ? -4.359 2.713 -26.25 1 74.31 276 ASP B CA 1
ATOM 4844 C C . ASP B 1 276 ? -3.816 4.137 -26.328 1 74.31 276 ASP B C 1
ATOM 4846 O O . ASP B 1 276 ? -3.734 4.836 -25.312 1 74.31 276 ASP B O 1
ATOM 4850 N N . PRO B 1 277 ? -3.479 4.547 -27.453 1 63.31 277 PRO B N 1
ATOM 4851 C CA . PRO B 1 277 ? -2.918 5.891 -27.594 1 63.31 277 PRO B CA 1
ATOM 4852 C C . PRO B 1 277 ? -3.881 6.984 -27.141 1 63.31 277 PRO B C 1
ATOM 4854 O O . PRO B 1 277 ? -3.451 8.094 -26.812 1 63.31 277 PRO B O 1
ATOM 4857 N N . ALA B 1 278 ? -5.148 6.613 -27.266 1 60.38 278 ALA B N 1
ATOM 4858 C CA . ALA B 1 278 ? -6.141 7.617 -26.891 1 60.38 278 ALA B CA 1
ATOM 4859 C C . ALA B 1 278 ? -6.113 7.879 -25.391 1 60.38 278 ALA B C 1
ATOM 4861 O O . ALA B 1 278 ? -6.684 8.867 -24.922 1 60.38 278 ALA B O 1
ATOM 4862 N N . SER B 1 279 ? -5.512 6.883 -24.672 1 59.47 279 SER B N 1
ATOM 4863 C CA . SER B 1 279 ? -5.566 7.008 -23.219 1 59.47 279 SER B CA 1
ATOM 4864 C C . SER B 1 279 ? -4.621 8.102 -22.719 1 59.47 279 SER B C 1
ATOM 4866 O O . SER B 1 279 ? -4.68 8.5 -21.562 1 59.47 279 SER B O 1
ATOM 4868 N N . GLY B 1 280 ? -4.148 8.93 -23.578 1 50 280 GLY B N 1
ATOM 4869 C CA . GLY B 1 280 ? -3.426 10.148 -23.25 1 50 280 GLY B CA 1
ATOM 4870 C C . GLY B 1 280 ? -2.057 9.883 -22.656 1 50 280 GLY B C 1
ATOM 4871 O O . GLY B 1 280 ? -1.327 10.812 -22.312 1 50 280 GLY B O 1
ATOM 4872 N N . PHE B 1 281 ? -1.896 8.75 -21.984 1 50.06 281 PHE B N 1
ATOM 4873 C CA . PHE B 1 281 ? -0.623 8.711 -21.281 1 50.06 281 PHE B CA 1
ATOM 4874 C C . PHE B 1 281 ? 0.542 8.688 -22.266 1 50.06 281 PHE B C 1
ATOM 4876 O O . PHE B 1 281 ? 0.882 7.637 -22.812 1 50.06 281 PHE B O 1
ATOM 4883 N N . ALA B 1 282 ? 0.418 9.711 -23.078 1 47 282 ALA B N 1
ATOM 4884 C CA . ALA B 1 282 ? 1.431 9.938 -24.094 1 47 282 ALA B CA 1
ATOM 4885 C C . ALA B 1 282 ? 2.838 9.844 -23.516 1 47 282 ALA B C 1
ATOM 4887 O O . ALA B 1 282 ? 3.826 10.008 -24.234 1 47 282 ALA B O 1
ATOM 4888 N N . ASN B 1 283 ? 2.928 9.727 -22.141 1 50.56 283 ASN B N 1
ATOM 4889 C CA . ASN B 1 283 ? 4.34 10.078 -22.016 1 50.56 283 ASN B CA 1
ATOM 4890 C C . ASN B 1 283 ? 5.242 8.883 -22.312 1 50.56 283 ASN B C 1
ATOM 4892 O O . ASN B 1 283 ? 5.484 8.055 -21.422 1 50.56 283 ASN B O 1
ATOM 4896 N N . LEU B 1 284 ? 5.469 8.727 -23.531 1 54.19 284 LEU B N 1
ATOM 4897 C CA . LEU B 1 284 ? 6.406 7.848 -24.234 1 54.19 284 LEU B CA 1
ATOM 4898 C C . LEU B 1 284 ? 7.703 7.699 -23.438 1 54.19 284 LEU B C 1
ATOM 4900 O O . LEU B 1 284 ? 8.344 6.648 -23.484 1 54.19 284 LEU B O 1
ATOM 4904 N N . GLY B 1 285 ? 7.941 8.734 -22.719 1 57.72 285 GLY B N 1
ATOM 4905 C CA . GLY B 1 285 ? 9.234 8.703 -22.047 1 57.72 285 GLY B CA 1
ATOM 4906 C C . GLY B 1 285 ? 9.32 7.656 -20.953 1 57.72 285 GLY B C 1
ATOM 4907 O O . GLY B 1 285 ? 10.352 7.016 -20.781 1 57.72 285 GLY B O 1
ATOM 4908 N N . LEU B 1 286 ? 8.211 7.402 -20.234 1 61.38 286 LEU B N 1
ATOM 4909 C CA . LEU B 1 286 ? 8.211 6.359 -19.219 1 61.38 286 LEU B CA 1
ATOM 4910 C C . LEU B 1 286 ? 8.414 4.984 -19.844 1 61.38 286 LEU B C 1
ATOM 4912 O O . LEU B 1 286 ? 9.148 4.152 -19.312 1 61.38 286 LEU B O 1
ATOM 4916 N N . LEU B 1 287 ? 7.91 4.914 -21 1 58.91 287 LEU B N 1
ATOM 4917 C CA . LEU B 1 287 ? 7.914 3.586 -21.609 1 58.91 287 LEU B CA 1
ATOM 4918 C C . LEU B 1 287 ? 9.203 3.35 -22.391 1 58.91 287 LEU B C 1
ATOM 4920 O O . LEU B 1 287 ? 9.641 2.209 -22.547 1 58.91 287 LEU B O 1
ATOM 4924 N N . THR B 1 288 ? 9.664 4.5 -22.734 1 62.31 288 THR B N 1
ATOM 4925 C CA . THR B 1 288 ? 10.773 4.289 -23.656 1 62.31 288 THR B CA 1
ATOM 4926 C C . THR B 1 288 ? 12.102 4.254 -22.906 1 62.31 288 THR B C 1
ATOM 4928 O O . THR B 1 288 ? 13.117 3.814 -23.453 1 62.31 288 THR B O 1
ATOM 4931 N N . ASN B 1 289 ? 11.992 4.652 -21.688 1 71.31 289 ASN B N 1
ATOM 4932 C CA . ASN B 1 289 ? 13.195 4.598 -20.859 1 71.31 289 ASN B CA 1
ATOM 4933 C C . ASN B 1 289 ? 13.016 3.654 -19.672 1 71.31 289 ASN B C 1
ATOM 4935 O O . ASN B 1 289 ? 12.297 3.967 -18.734 1 71.31 289 ASN B O 1
ATOM 4939 N N . PRO B 1 290 ? 13.633 2.561 -19.75 1 70.12 290 PRO B N 1
ATOM 4940 C CA . PRO B 1 290 ? 13.461 1.542 -18.703 1 70.12 290 PRO B CA 1
ATOM 4941 C C . PRO B 1 290 ? 13.781 2.068 -17.312 1 70.12 290 PRO B C 1
ATOM 4943 O O . PRO B 1 290 ? 13.133 1.676 -16.344 1 70.12 290 PRO B O 1
ATOM 4946 N N . THR B 1 291 ? 14.719 2.949 -17.281 1 76.62 291 THR B N 1
ATOM 4947 C CA . THR B 1 291 ? 15.102 3.488 -15.977 1 76.62 291 THR B CA 1
ATOM 4948 C C . THR B 1 291 ? 13.961 4.305 -15.367 1 76.62 291 THR B C 1
ATOM 4950 O O . THR B 1 291 ? 13.672 4.191 -14.18 1 76.62 291 THR B O 1
ATOM 4953 N N . ASN B 1 292 ? 13.344 5.066 -16.266 1 76.75 292 ASN B N 1
ATOM 4954 C CA . ASN B 1 292 ? 12.211 5.852 -15.789 1 76.75 292 ASN B CA 1
ATOM 4955 C C . ASN B 1 292 ? 11.078 4.957 -15.289 1 76.75 292 ASN B C 1
ATOM 4957 O O . ASN B 1 292 ? 10.43 5.27 -14.289 1 76.75 292 ASN B O 1
ATOM 4961 N N . PHE B 1 293 ? 10.961 3.99 -15.938 1 74.06 293 PHE B N 1
ATOM 4962 C CA . PHE B 1 293 ? 9.891 3.066 -15.57 1 74.06 293 PHE B CA 1
ATOM 4963 C C . PHE B 1 293 ? 10.188 2.391 -14.242 1 74.06 293 PHE B C 1
ATOM 4965 O O . PHE B 1 293 ? 9.297 2.238 -13.406 1 74.06 293 PHE B O 1
ATOM 4972 N N . ILE B 1 294 ? 11.406 1.947 -14.07 1 76.94 294 ILE B N 1
ATOM 4973 C CA . ILE B 1 294 ? 11.805 1.305 -12.828 1 76.94 294 ILE B CA 1
ATOM 4974 C C . ILE B 1 294 ? 11.625 2.277 -11.664 1 76.94 294 ILE B C 1
ATOM 4976 O O . ILE B 1 294 ? 11.094 1.904 -10.609 1 76.94 294 ILE B O 1
ATOM 4980 N N . CYS B 1 295 ? 12.008 3.537 -11.875 1 81.12 295 CYS B N 1
ATOM 4981 C CA . CYS B 1 295 ? 11.859 4.539 -10.82 1 81.12 295 CYS B CA 1
ATOM 4982 C C . CYS B 1 295 ? 10.391 4.789 -10.508 1 81.12 295 CYS B C 1
ATOM 4984 O O . CYS B 1 295 ? 10.023 4.992 -9.352 1 81.12 295 CYS B O 1
ATOM 4986 N N . PHE B 1 296 ? 9.695 4.734 -11.547 1 76.75 296 PHE B N 1
ATOM 4987 C CA . PHE B 1 296 ? 8.258 4.91 -11.359 1 76.75 296 PHE B CA 1
ATOM 4988 C C . PHE B 1 296 ? 7.676 3.779 -10.523 1 76.75 296 PHE B C 1
ATOM 4990 O O . PHE B 1 296 ? 6.895 4.023 -9.602 1 76.75 296 PHE B O 1
ATOM 4997 N N . VAL B 1 297 ? 8.023 2.549 -10.805 1 75.62 297 VAL B N 1
ATOM 4998 C CA . VAL B 1 297 ? 7.559 1.391 -10.055 1 75.62 297 VAL B CA 1
ATOM 4999 C C . VAL B 1 297 ? 8.055 1.475 -8.609 1 75.62 297 VAL B C 1
ATOM 5001 O O . VAL B 1 297 ? 7.316 1.15 -7.676 1 75.62 297 VAL B O 1
ATOM 5004 N N . LEU B 1 298 ? 9.289 1.968 -8.445 1 82 298 LEU B N 1
ATOM 5005 C CA . LEU B 1 298 ? 9.883 2.061 -7.109 1 82 298 LEU B CA 1
ATOM 5006 C C . LEU B 1 298 ? 9.156 3.109 -6.27 1 82 298 LEU B C 1
ATOM 5008 O O . LEU B 1 298 ? 9.141 3.02 -5.039 1 82 298 LEU B O 1
ATOM 5012 N N . GLN B 1 299 ? 8.492 4.086 -6.93 1 81.88 299 GLN B N 1
ATOM 5013 C CA . GLN B 1 299 ? 7.66 5.035 -6.195 1 81.88 299 GLN B CA 1
ATOM 5014 C C . GLN B 1 299 ? 6.512 4.328 -5.484 1 81.88 299 GLN B C 1
ATOM 5016 O O . GLN B 1 299 ? 6.184 4.652 -4.34 1 81.88 299 GLN B O 1
ATOM 5021 N N . PHE B 1 300 ? 5.945 3.377 -6.125 1 77.44 300 PHE B N 1
ATOM 5022 C CA . PHE B 1 300 ? 4.82 2.654 -5.539 1 77.44 300 PHE B CA 1
ATOM 5023 C C . PHE B 1 300 ? 5.301 1.692 -4.461 1 77.44 300 PHE B C 1
ATOM 5025 O O . PHE B 1 300 ? 4.637 1.526 -3.432 1 77.44 300 PHE B O 1
ATOM 5032 N N . ILE B 1 301 ? 6.422 1.081 -4.766 1 81.19 301 ILE B N 1
ATOM 5033 C CA . ILE B 1 301 ? 6.984 0.184 -3.762 1 81.19 301 ILE B CA 1
ATOM 5034 C C . ILE B 1 301 ? 7.316 0.97 -2.494 1 81.19 301 ILE B C 1
ATOM 5036 O O . ILE B 1 301 ? 7.039 0.515 -1.384 1 81.19 301 ILE B O 1
ATOM 5040 N N . ARG B 1 302 ? 7.898 2.135 -2.693 1 87.94 302 ARG B N 1
ATOM 5041 C CA . ARG B 1 302 ? 8.203 2.982 -1.545 1 87.94 302 ARG B CA 1
ATOM 5042 C C . ARG B 1 302 ? 6.93 3.355 -0.789 1 87.94 302 ARG B C 1
ATOM 5044 O O . ARG B 1 302 ? 6.91 3.355 0.443 1 87.94 302 ARG B O 1
ATOM 5051 N N . PHE B 1 303 ? 5.922 3.615 -1.498 1 82.12 303 PHE B N 1
ATOM 5052 C CA . PHE B 1 303 ? 4.633 3.986 -0.924 1 82.12 303 PHE B CA 1
ATOM 5053 C C . PHE B 1 303 ? 4.098 2.873 -0.032 1 82.12 303 PHE B C 1
ATOM 5055 O O . PHE B 1 303 ? 3.533 3.139 1.031 1 82.12 303 PHE B O 1
ATOM 5062 N N . LEU B 1 304 ? 4.352 1.698 -0.37 1 78.88 304 LEU B N 1
ATOM 5063 C CA . LEU B 1 304 ? 3.758 0.558 0.318 1 78.88 304 LEU B CA 1
ATOM 5064 C C . LEU B 1 304 ? 4.703 0.01 1.382 1 78.88 304 LEU B C 1
ATOM 5066 O O . LEU B 1 304 ? 4.344 -0.904 2.127 1 78.88 304 LEU B O 1
ATOM 5070 N N . SER B 1 305 ? 5.848 0.607 1.48 1 86.88 305 SER B N 1
ATOM 5071 C CA . SER B 1 305 ? 6.879 -0.006 2.311 1 86.88 305 SER B CA 1
ATOM 5072 C C . SER B 1 305 ? 7.051 0.748 3.625 1 86.88 305 SER B C 1
ATOM 5074 O O . SER B 1 305 ? 7.559 1.872 3.641 1 86.88 305 SER B O 1
ATOM 5076 N N . PRO B 1 306 ? 6.688 0.097 4.719 1 91.75 306 PRO B N 1
ATOM 5077 C CA . PRO B 1 306 ? 7.078 0.707 5.992 1 91.75 306 PRO B CA 1
ATOM 5078 C C . PRO B 1 306 ? 8.578 0.954 6.094 1 91.75 306 PRO B C 1
ATOM 5080 O O . PRO B 1 306 ? 9.375 0.18 5.555 1 91.75 306 PRO B O 1
ATOM 5083 N N . THR B 1 307 ? 8.961 1.912 6.887 1 95.5 307 THR B N 1
ATOM 5084 C CA . THR B 1 307 ? 10.367 2.316 6.91 1 95.5 307 THR B CA 1
ATOM 5085 C C . THR B 1 307 ? 11.219 1.27 7.621 1 95.5 307 THR B C 1
ATOM 5087 O O . THR B 1 307 ? 12.438 1.218 7.43 1 95.5 307 THR B O 1
ATOM 5090 N N . PHE B 1 308 ? 10.578 0.397 8.367 1 94.62 308 PHE B N 1
ATOM 5091 C CA . PHE B 1 308 ? 11.352 -0.612 9.086 1 94.62 308 PHE B CA 1
ATOM 5092 C C . PHE B 1 308 ? 11.719 -1.769 8.164 1 94.62 308 PHE B C 1
ATOM 5094 O O . PHE B 1 308 ? 12.43 -2.689 8.57 1 94.62 308 PHE B O 1
ATOM 5101 N N . THR B 1 309 ? 11.328 -1.715 6.883 1 91.62 309 THR B N 1
ATOM 5102 C CA . THR B 1 309 ? 11.719 -2.758 5.941 1 91.62 309 THR B CA 1
ATOM 5103 C C . THR B 1 309 ? 13.047 -2.418 5.273 1 91.62 309 THR B C 1
ATOM 5105 O O . THR B 1 309 ? 13.406 -3.016 4.258 1 91.62 309 THR B O 1
ATOM 5108 N N . ASN B 1 310 ? 13.773 -1.478 5.805 1 94.5 310 ASN B N 1
ATOM 5109 C CA . ASN B 1 310 ? 15.016 -0.962 5.227 1 94.5 310 ASN B CA 1
ATOM 5110 C C . ASN B 1 310 ? 16.078 -2.049 5.129 1 94.5 310 ASN B C 1
ATOM 5112 O O . ASN B 1 310 ? 16.797 -2.141 4.125 1 94.5 310 ASN B O 1
ATOM 5116 N N . ASN B 1 311 ? 16.156 -2.961 6.102 1 91 311 ASN B N 1
ATOM 5117 C CA . ASN B 1 311 ? 17.078 -4.086 6.016 1 91 311 ASN B CA 1
ATOM 5118 C C . ASN B 1 311 ? 16.719 -5.027 4.867 1 91 311 ASN B C 1
ATOM 5120 O O . ASN B 1 311 ? 17.594 -5.469 4.121 1 91 311 ASN B O 1
ATOM 5124 N N . LEU B 1 312 ? 15.453 -5.289 4.77 1 85.56 312 LEU B N 1
ATOM 5125 C CA . LEU B 1 312 ? 14.961 -6.172 3.719 1 85.56 312 LEU B CA 1
ATOM 5126 C C . LEU B 1 312 ? 15.328 -5.633 2.34 1 85.56 312 LEU B C 1
ATOM 5128 O O . LEU B 1 312 ? 15.828 -6.375 1.49 1 85.56 312 LEU B O 1
ATOM 5132 N N . PHE B 1 313 ? 15.133 -4.379 2.115 1 89 313 PHE B N 1
ATOM 5133 C CA . PHE B 1 313 ? 15.406 -3.789 0.811 1 89 313 PHE B CA 1
ATOM 5134 C C . PHE B 1 313 ? 16.906 -3.705 0.56 1 89 313 PHE B C 1
ATOM 5136 O O . PHE B 1 313 ? 17.359 -3.852 -0.578 1 89 313 PHE B O 1
ATOM 5143 N N . ALA B 1 314 ? 17.609 -3.414 1.63 1 88.88 314 ALA B N 1
ATOM 5144 C CA . ALA B 1 314 ? 19.062 -3.434 1.47 1 88.88 314 ALA B CA 1
ATOM 5145 C C . ALA B 1 314 ? 19.547 -4.805 1.013 1 88.88 314 ALA B C 1
ATOM 5147 O O . ALA B 1 314 ? 20.406 -4.906 0.146 1 88.88 314 ALA B O 1
ATOM 5148 N N . ASP B 1 315 ? 19.016 -5.785 1.562 1 83.5 315 ASP B N 1
ATOM 5149 C CA . ASP B 1 315 ? 19.391 -7.148 1.186 1 83.5 315 ASP B CA 1
ATOM 5150 C C . ASP B 1 315 ? 18.938 -7.461 -0.24 1 83.5 315 ASP B C 1
ATOM 5152 O O . ASP B 1 315 ? 19.703 -8.039 -1.021 1 83.5 315 ASP B O 1
ATOM 5156 N N . ILE B 1 316 ? 17.734 -7.09 -0.567 1 80 316 ILE B N 1
ATOM 5157 C CA . ILE B 1 316 ? 17.188 -7.34 -1.897 1 80 316 ILE B CA 1
ATOM 5158 C C . ILE B 1 316 ? 18.031 -6.613 -2.945 1 80 316 ILE B C 1
ATOM 5160 O O . ILE B 1 316 ? 18.422 -7.207 -3.947 1 80 316 ILE B O 1
ATOM 5164 N N . PHE B 1 317 ? 18.328 -5.348 -2.689 1 82.94 317 PHE B N 1
ATOM 5165 C CA . PHE B 1 317 ? 19.094 -4.562 -3.65 1 82.94 317 PHE B CA 1
ATOM 5166 C C . PHE B 1 317 ? 20.531 -5.055 -3.727 1 82.94 317 PHE B C 1
ATOM 5168 O O . PHE B 1 317 ? 21.141 -5.016 -4.793 1 82.94 317 PHE B O 1
ATOM 5175 N N . GLY B 1 318 ? 21.047 -5.496 -2.613 1 78.88 318 GLY B N 1
ATOM 5176 C CA . GLY B 1 318 ? 22.359 -6.098 -2.613 1 78.88 318 GLY B CA 1
ATOM 5177 C C . GLY B 1 318 ? 22.453 -7.34 -3.479 1 78.88 318 GLY B C 1
ATOM 5178 O O . GLY B 1 318 ? 23.453 -7.547 -4.18 1 78.88 318 GLY B O 1
ATOM 5179 N N . LEU B 1 319 ? 21.484 -8.148 -3.406 1 72.31 319 LEU B N 1
ATOM 5180 C CA . LEU B 1 319 ? 21.438 -9.367 -4.195 1 72.31 319 LEU B CA 1
ATOM 5181 C C . LEU B 1 319 ? 21.344 -9.055 -5.684 1 72.31 319 LEU B C 1
ATOM 5183 O O . LEU B 1 319 ? 21.844 -9.805 -6.52 1 72.31 319 LEU B O 1
ATOM 5187 N N . LEU B 1 320 ? 20.609 -7.906 -5.941 1 73.56 320 LEU B N 1
ATOM 5188 C CA . LEU B 1 320 ? 20.453 -7.516 -7.34 1 73.56 320 LEU B CA 1
ATOM 5189 C C . LEU B 1 320 ? 21.719 -6.848 -7.867 1 73.56 320 LEU B C 1
ATOM 5191 O O . LEU B 1 320 ? 21.891 -6.727 -9.078 1 73.56 320 LEU B O 1
ATOM 5195 N N . GLY B 1 321 ? 22.641 -6.582 -6.961 1 66.19 321 GLY B N 1
ATOM 5196 C CA . GLY B 1 321 ? 23.984 -6.113 -7.289 1 66.19 321 GLY B CA 1
ATOM 5197 C C . GLY B 1 321 ? 23.984 -4.75 -7.953 1 66.19 321 GLY B C 1
ATOM 5198 O O . GLY B 1 321 ? 23.25 -3.854 -7.547 1 66.19 321 GLY B O 1
ATOM 5199 N N . THR B 1 322 ? 24.812 -4.652 -8.977 1 55.78 322 THR B N 1
ATOM 5200 C CA . THR B 1 322 ? 25.172 -3.436 -9.695 1 55.78 322 THR B CA 1
ATOM 5201 C C . THR B 1 322 ? 23.984 -2.92 -10.508 1 55.78 322 THR B C 1
ATOM 5203 O O . THR B 1 322 ? 23.922 -1.73 -10.82 1 55.78 322 THR B O 1
ATOM 5206 N N . THR B 1 323 ? 23.094 -3.715 -10.773 1 58.59 323 THR B N 1
ATOM 5207 C CA . THR B 1 323 ? 21.953 -3.285 -11.57 1 58.59 323 THR B CA 1
ATOM 5208 C C . THR B 1 323 ? 21.141 -2.221 -10.836 1 58.59 323 THR B C 1
ATOM 5210 O O . THR B 1 323 ? 20.703 -1.244 -11.445 1 58.59 323 THR B O 1
ATOM 5213 N N . VAL B 1 324 ? 21.141 -2.279 -9.547 1 64.06 324 VAL B N 1
ATOM 5214 C CA . VAL B 1 324 ? 20.312 -1.34 -8.789 1 64.06 324 VAL B CA 1
ATOM 5215 C C . VAL B 1 324 ? 21.094 -0.059 -8.523 1 64.06 324 VAL B C 1
ATOM 5217 O O . VAL B 1 324 ? 20.547 1.043 -8.602 1 64.06 324 VAL B O 1
ATOM 5220 N N . SER B 1 325 ? 22.328 -0.287 -8.336 1 63.31 325 SER B N 1
ATOM 5221 C CA . SER B 1 325 ? 23.125 0.875 -7.938 1 63.31 325 SER B CA 1
ATOM 5222 C C . SER B 1 325 ? 23.297 1.851 -9.102 1 63.31 325 SER B C 1
ATOM 5224 O O . SER B 1 325 ? 23.562 3.035 -8.891 1 63.31 325 SER B O 1
ATOM 5226 N N . THR B 1 326 ? 22.969 1.356 -10.188 1 70.25 326 THR B N 1
ATOM 5227 C CA . THR B 1 326 ? 23.188 2.23 -11.336 1 70.25 326 THR B CA 1
ATOM 5228 C C . THR B 1 326 ? 21.891 2.902 -11.758 1 70.25 326 THR B C 1
ATOM 5230 O O . THR B 1 326 ? 21.906 3.818 -12.586 1 70.25 326 THR B O 1
ATOM 5233 N N . ILE B 1 327 ? 20.906 2.387 -10.977 1 76.88 327 ILE B N 1
ATOM 5234 C CA . ILE B 1 327 ? 19.641 3.023 -11.312 1 76.88 327 ILE B CA 1
ATOM 5235 C C . ILE B 1 327 ? 19.469 4.293 -10.484 1 76.88 327 ILE B C 1
ATOM 5237 O O . ILE B 1 327 ? 19.625 4.27 -9.258 1 76.88 327 ILE B O 1
ATOM 5241 N N . GLY B 1 328 ? 19.703 5.371 -10.906 1 80.81 328 GLY B N 1
ATOM 5242 C CA . GLY B 1 328 ? 19.656 6.703 -10.328 1 80.81 328 GLY B CA 1
ATOM 5243 C C . GLY B 1 328 ? 18.297 7.059 -9.758 1 80.81 328 GLY B C 1
ATOM 5244 O O . GLY B 1 328 ? 17.891 8.227 -9.781 1 80.81 328 GLY B O 1
ATOM 5245 N N . CYS B 1 329 ? 17.625 5.965 -9.156 1 87.31 329 CYS B N 1
ATOM 5246 C CA . CYS B 1 329 ? 16.328 6.266 -8.562 1 87.31 329 CYS B CA 1
ATOM 5247 C C . CYS B 1 329 ? 16.484 6.734 -7.117 1 87.31 329 CYS B C 1
ATOM 5249 O O . CYS B 1 329 ? 17.094 6.039 -6.297 1 87.31 329 CYS B O 1
ATOM 5251 N N . PRO B 1 330 ? 15.945 7.848 -6.738 1 89.56 330 PRO B N 1
ATOM 5252 C CA . PRO B 1 330 ? 16.078 8.336 -5.363 1 89.56 330 PRO B CA 1
ATOM 5253 C C . PRO B 1 330 ? 15.375 7.441 -4.348 1 89.56 330 PRO B C 1
ATOM 5255 O O . PRO B 1 330 ? 15.688 7.492 -3.154 1 89.56 330 PRO B O 1
ATOM 5258 N N . GLU B 1 331 ? 14.469 6.574 -4.809 1 89.25 331 GLU B N 1
ATOM 5259 C CA . GLU B 1 331 ? 13.742 5.652 -3.934 1 89.25 331 GLU B CA 1
ATOM 5260 C C . GLU B 1 331 ? 14.68 4.602 -3.344 1 89.25 331 GLU B C 1
ATOM 5262 O O . GLU B 1 331 ? 14.414 4.055 -2.273 1 89.25 331 GLU B O 1
ATOM 5267 N N . ILE B 1 332 ? 15.789 4.332 -4.043 1 89.12 332 ILE B N 1
ATOM 5268 C CA . ILE B 1 332 ? 16.672 3.256 -3.611 1 89.12 332 ILE B CA 1
ATOM 5269 C C . ILE B 1 332 ? 17.359 3.641 -2.299 1 89.12 332 ILE B C 1
ATOM 5271 O O . ILE B 1 332 ? 17.234 2.932 -1.298 1 89.12 332 ILE B O 1
ATOM 5275 N N . PRO B 1 333 ? 18.062 4.805 -2.252 1 90.75 333 PRO B N 1
ATOM 5276 C CA . PRO B 1 333 ? 18.609 5.176 -0.944 1 90.75 333 PRO B CA 1
ATOM 5277 C C . PRO B 1 333 ? 17.516 5.434 0.099 1 90.75 333 PRO B C 1
ATOM 5279 O O . PRO B 1 333 ? 17.75 5.234 1.295 1 90.75 333 PRO B O 1
ATOM 5282 N N . ASP B 1 334 ? 16.391 5.816 -0.266 1 92.94 334 ASP B N 1
ATOM 5283 C CA . ASP B 1 334 ? 15.297 6.055 0.664 1 92.94 334 ASP B CA 1
ATOM 5284 C C . ASP B 1 334 ? 14.805 4.75 1.285 1 92.94 334 ASP B C 1
ATOM 5286 O O . ASP B 1 334 ? 14.641 4.66 2.504 1 92.94 334 ASP B O 1
ATOM 5290 N N . LEU B 1 335 ? 14.617 3.721 0.471 1 91.94 335 LEU B N 1
ATOM 5291 C CA . LEU B 1 335 ? 14.109 2.428 0.921 1 91.94 335 LEU B CA 1
ATOM 5292 C C . LEU B 1 335 ? 15.125 1.735 1.828 1 91.94 335 LEU B C 1
ATOM 5294 O O . LEU B 1 335 ? 14.758 0.852 2.607 1 91.94 335 LEU B O 1
ATOM 5298 N N . THR B 1 336 ? 16.391 2.15 1.741 1 93.38 336 THR B N 1
ATOM 5299 C CA . THR B 1 336 ? 17.438 1.468 2.496 1 93.38 336 THR B CA 1
ATOM 5300 C C . THR B 1 336 ? 17.984 2.369 3.602 1 93.38 336 THR B C 1
ATOM 5302 O O . THR B 1 336 ? 19.016 2.061 4.211 1 93.38 336 THR B O 1
ATOM 5305 N N . ARG B 1 337 ? 17.359 3.449 3.83 1 94.44 337 ARG B N 1
ATOM 5306 C CA . ARG B 1 337 ? 17.844 4.398 4.832 1 94.44 337 ARG B CA 1
ATOM 5307 C C . ARG B 1 337 ? 17.938 3.74 6.203 1 94.44 337 ARG B C 1
ATOM 5309 O O . ARG B 1 337 ? 16.984 3.09 6.656 1 94.44 337 ARG B O 1
ATOM 5316 N N . GLY B 1 338 ? 19.125 3.867 6.84 1 94.38 338 GLY B N 1
ATOM 5317 C CA . GLY B 1 338 ? 19.312 3.355 8.188 1 94.38 338 GLY B CA 1
ATOM 5318 C C . GLY B 1 338 ? 19.484 1.849 8.234 1 94.38 338 GLY B C 1
ATOM 5319 O O . GLY B 1 338 ? 19.516 1.257 9.312 1 94.38 338 GLY B O 1
ATOM 5320 N N . ALA B 1 339 ? 19.578 1.231 7.059 1 94.81 339 ALA B N 1
ATOM 5321 C CA . ALA B 1 339 ? 19.594 -0.228 7.004 1 94.81 339 ALA B CA 1
ATOM 5322 C C . ALA B 1 339 ? 20.906 -0.792 7.527 1 94.81 339 ALA B C 1
ATOM 5324 O O . ALA B 1 339 ? 21.953 -0.15 7.406 1 94.81 339 ALA B O 1
ATOM 5325 N N . ASN B 1 340 ? 20.75 -1.895 8.195 1 90.25 340 ASN B N 1
ATOM 5326 C CA . ASN B 1 340 ? 21.828 -2.832 8.516 1 90.25 340 ASN B CA 1
ATOM 5327 C C . ASN B 1 340 ? 21.547 -4.215 7.934 1 90.25 340 ASN B C 1
ATOM 5329 O O . ASN B 1 340 ? 20.906 -5.043 8.57 1 90.25 340 ASN B O 1
ATOM 5333 N N . SER B 1 341 ? 22.078 -4.418 6.75 1 81.56 341 SER B N 1
ATOM 5334 C CA . SER B 1 341 ? 21.766 -5.605 5.965 1 81.56 341 SER B CA 1
ATOM 5335 C C . SER B 1 341 ? 22.031 -6.879 6.754 1 81.56 341 SER B C 1
ATOM 5337 O O . SER B 1 341 ? 23.109 -7.039 7.344 1 81.56 341 SER B O 1
ATOM 5339 N N . MET B 1 342 ? 21.109 -7.711 6.773 1 77.31 342 MET B N 1
ATOM 5340 C CA . MET B 1 342 ? 21.266 -9.008 7.43 1 77.31 342 MET B CA 1
ATOM 5341 C C . MET B 1 342 ? 22.312 -9.852 6.715 1 77.31 342 MET B C 1
ATOM 5343 O O . MET B 1 342 ? 23.172 -10.469 7.355 1 77.31 342 MET B O 1
ATOM 5347 N N . ILE B 1 343 ? 22.234 -9.859 5.438 1 71.88 343 ILE B N 1
ATOM 5348 C CA . ILE B 1 343 ? 23.141 -10.664 4.629 1 71.88 343 ILE B CA 1
ATOM 5349 C C . ILE B 1 343 ? 24.578 -10.211 4.844 1 71.88 343 ILE B C 1
ATOM 5351 O O . ILE B 1 343 ? 25.484 -11.031 5.043 1 71.88 343 ILE B O 1
ATOM 5355 N N . GLU B 1 344 ? 24.688 -8.922 4.891 1 72.31 344 GLU B N 1
ATOM 5356 C CA . GLU B 1 344 ? 26.047 -8.398 5.094 1 72.31 344 GLU B CA 1
ATOM 5357 C C . GLU B 1 344 ? 26.547 -8.711 6.5 1 72.31 344 GLU B C 1
ATOM 5359 O O . GLU B 1 344 ? 27.719 -9.031 6.688 1 72.31 344 GLU B O 1
ATOM 5364 N N . ASN B 1 345 ? 25.641 -8.688 7.391 1 74.12 345 ASN B N 1
ATOM 5365 C CA . ASN B 1 345 ? 26.016 -9.008 8.766 1 74.12 345 ASN B CA 1
ATOM 5366 C C . ASN B 1 345 ? 26.359 -10.484 8.922 1 74.12 345 ASN B C 1
ATOM 5368 O O . ASN B 1 345 ? 27.297 -10.828 9.641 1 74.12 345 ASN B O 1
ATOM 5372 N N . LEU B 1 346 ? 25.594 -11.242 8.328 1 67.88 346 LEU B N 1
ATOM 5373 C CA . LEU B 1 346 ? 25.859 -12.672 8.383 1 67.88 346 LEU B CA 1
ATOM 5374 C C . LEU B 1 346 ? 27.172 -13.016 7.699 1 67.88 346 LEU B C 1
ATOM 5376 O O . LEU B 1 346 ? 27.938 -13.852 8.195 1 67.88 346 LEU B O 1
ATOM 5380 N N . LYS B 1 347 ? 27.484 -12.367 6.629 1 68.44 347 LYS B N 1
ATOM 5381 C CA . LYS B 1 347 ? 28.766 -12.578 5.938 1 68.44 347 LYS B CA 1
ATOM 5382 C C . LYS B 1 347 ? 29.938 -12.172 6.816 1 68.44 347 LYS B C 1
ATOM 5384 O O . LYS B 1 347 ? 30.984 -12.828 6.809 1 68.44 347 LYS B O 1
ATOM 5389 N N . GLN B 1 348 ? 29.734 -11.102 7.516 1 68.81 348 GLN B N 1
ATOM 5390 C CA . GLN B 1 348 ? 30.797 -10.609 8.383 1 68.81 348 GLN B CA 1
ATOM 5391 C C . GLN B 1 348 ? 31 -11.523 9.586 1 68.81 348 GLN B C 1
ATOM 5393 O O . GLN B 1 348 ? 32.125 -11.734 10.023 1 68.81 348 GLN B O 1
ATOM 5398 N N . LYS B 1 349 ? 30.016 -12 10.094 1 66.62 349 LYS B N 1
ATOM 5399 C CA . LYS B 1 349 ? 30.094 -12.844 11.289 1 66.62 349 LYS B CA 1
ATOM 5400 C C . LYS B 1 349 ? 30.547 -14.25 10.938 1 66.62 349 LYS B C 1
ATOM 5402 O O . LYS B 1 349 ? 31.25 -14.898 11.727 1 66.62 349 LYS B O 1
ATOM 5407 N N . TYR B 1 350 ? 29.984 -14.633 9.734 1 65.81 350 TYR B N 1
ATOM 5408 C CA . TYR B 1 350 ? 30.359 -15.969 9.281 1 65.81 350 TYR B CA 1
ATOM 5409 C C . TYR B 1 350 ? 31 -15.914 7.895 1 65.81 350 TYR B C 1
ATOM 5411 O O . TYR B 1 350 ? 30.375 -16.297 6.902 1 65.81 350 TYR B O 1
ATOM 5419 N N . PRO B 1 351 ? 32.125 -15.273 7.785 1 61.22 351 PRO B N 1
ATOM 5420 C CA . PRO B 1 351 ? 32.75 -15.039 6.484 1 61.22 351 PRO B CA 1
ATOM 5421 C C . PRO B 1 351 ? 32.75 -16.281 5.594 1 61.22 351 PRO B C 1
ATOM 5423 O O . PRO B 1 351 ? 32.688 -16.172 4.367 1 61.22 351 PRO B O 1
ATOM 5426 N N . GLY B 1 352 ? 33 -17.438 5.98 1 51.91 352 GLY B N 1
ATOM 5427 C CA . GLY B 1 352 ? 33.031 -18.656 5.195 1 51.91 352 GLY B CA 1
ATOM 5428 C C . GLY B 1 352 ? 31.656 -19.219 4.895 1 51.91 352 GLY B C 1
ATOM 5429 O O . GLY B 1 352 ? 31.516 -20.156 4.117 1 51.91 352 GLY B O 1
ATOM 5430 N N . ALA B 1 353 ? 30.859 -18.766 5.523 1 46.5 353 ALA B N 1
ATOM 5431 C CA . ALA B 1 353 ? 29.547 -19.359 5.32 1 46.5 353 ALA B CA 1
ATOM 5432 C C . ALA B 1 353 ? 28.922 -18.859 4.023 1 46.5 353 ALA B C 1
ATOM 5434 O O . ALA B 1 353 ? 28.859 -17.656 3.773 1 46.5 353 ALA B O 1
ATOM 5435 N N . THR B 1 354 ? 29.219 -19.562 2.934 1 45.53 354 THR B N 1
ATOM 5436 C CA . THR B 1 354 ? 28.438 -19.297 1.734 1 45.53 354 THR B CA 1
ATOM 5437 C C . THR B 1 354 ? 26.953 -19.188 2.072 1 45.53 354 THR B C 1
ATOM 5439 O O . THR B 1 354 ? 26.406 -20.047 2.76 1 45.53 354 THR B O 1
ATOM 5442 N N . VAL B 1 355 ? 26.609 -18.141 2.486 1 43.06 355 VAL B N 1
ATOM 5443 C CA . VAL B 1 355 ? 25.156 -18.062 2.623 1 43.06 355 VAL B CA 1
ATOM 5444 C C . VAL B 1 355 ? 24.5 -18.812 1.469 1 43.06 355 VAL B C 1
ATOM 5446 O O . VAL B 1 355 ? 24.422 -18.297 0.35 1 43.06 355 VAL B O 1
ATOM 5449 N N . GLY B 1 356 ? 24.938 -20.062 1.338 1 38.75 356 GLY B N 1
ATOM 5450 C CA . GLY B 1 356 ? 24.25 -20.953 0.41 1 38.75 356 GLY B CA 1
ATOM 5451 C C . GLY B 1 356 ? 22.75 -21 0.631 1 38.75 356 GLY B C 1
ATOM 5452 O O . GLY B 1 356 ? 22.281 -21.578 1.614 1 38.75 356 GLY B O 1
ATOM 5453 N N . TRP B 1 357 ? 22.172 -19.938 0.795 1 33.25 357 TRP B N 1
ATOM 5454 C CA . TRP B 1 357 ? 20.75 -20.25 0.657 1 33.25 357 TRP B CA 1
ATOM 5455 C C . TRP B 1 357 ? 20.406 -20.562 -0.794 1 33.25 357 TRP B C 1
ATOM 5457 O O . TRP B 1 357 ? 21.016 -20.016 -1.717 1 33.25 357 TRP B O 1
#

pLDDT: mean 88.23, std 11.98, range [33.25, 98.75]

Secondary structure (DSSP, 8-state):
--GGGT----S-HHHHHHHHTTSS-TTSEEEHHHHHHHHHHTTB-HHHHHHHHHHHHHHHSBTTTTEEESSS--TTSPPGGGGTTTTS----TGGG-BTTTB-SS-SSB--HHHHS-SSSB-HHHHHHHHTTS-TT----HHHHHHHHHHHHHHHHHH-TT-EE-TTIIIIIIHHHHHHHHHHHPBP-SS-TT-B--HHHHHHHHTEE-SSSSPEE-TT---PPTT---GGGGT--B-HHHHHHHHHHHHTT-GGGG-EEEESSSTT-EEEE-TT-GGG----HHHHH-HHHHHHHHHHHHHHH--GGGHHHHHHHHHHHTHHHHTS--THHHHHTTT---HHHHHHHHSTT-----/--GGGT----S-HHHHHHHHTTSS-TTSEEEHHHHHHHHHHTTB-HHHHHHHHHHHHHHHSBTTTTEEESSS--TTSPPGGGGTTTTS----TGGG-BTTTB-SS-SSB--HHHHS-SSSB-HHHHHHHHTTS-TT----HHHHHHHHHHHHHHHHHH-TT-EE-TTIIIIIIHHHHHHHHHHHPBP-SS-TT-B--HHHHHHHHTEE-SSSSPEE-TT---PPTT---GGGGT--B-HHHHHHHHHHHHTT-GGGG-EEEESSSTT-EEEE-TT-GGG----HHHHH-HHHHHHHHHHHHHHH--GGGHHHHHHHHHHHTHHHHTS--THHHHHTTT---HHHHHHHHSTT-----

Organism: NCBI:txid717836

Radius of gyration: 26.14 Å; Cα contacts (8 Å, |Δi|>4): 1495; chains: 2; bounding box: 59×81×58 Å

Solvent-accessible surface area (backbone atoms only — not comparable to full-atom values): 35735 Å² total; per-residue (Å²): 87,56,55,90,81,61,30,34,58,31,59,50,41,67,60,35,15,33,14,59,72,56,57,29,45,59,48,18,56,38,35,56,68,42,50,38,52,37,35,31,61,40,12,29,26,59,68,29,19,49,70,59,52,48,56,48,21,54,33,11,22,13,64,78,80,34,25,30,28,49,2,45,60,45,86,92,39,49,26,52,81,75,8,65,88,29,45,32,18,44,15,32,3,48,46,62,20,61,56,51,70,34,55,51,53,41,84,35,35,46,39,44,92,80,72,73,48,36,40,55,76,34,63,70,43,40,49,56,58,59,61,74,41,59,89,93,44,61,54,41,64,68,55,36,41,51,47,48,50,49,30,49,51,47,28,38,62,70,29,39,73,30,54,27,41,73,55,39,28,24,43,49,42,37,42,57,48,49,42,48,44,64,40,63,12,33,39,39,92,91,34,68,88,39,47,26,35,69,66,52,51,24,32,30,65,15,40,41,57,80,68,77,63,75,40,77,44,90,54,50,23,30,74,56,85,97,56,32,34,37,35,76,73,77,45,58,50,36,48,68,50,49,54,49,52,32,53,58,42,21,70,88,35,34,55,52,65,21,29,34,26,23,60,75,36,48,70,36,68,42,52,42,38,63,70,38,79,78,28,19,59,65,58,54,61,43,74,70,29,65,66,35,36,51,39,52,52,38,51,54,50,41,33,72,46,36,32,24,42,4,4,40,43,37,39,53,43,55,74,58,37,68,68,50,73,68,46,87,37,74,54,57,63,59,49,28,46,81,41,57,36,33,62,62,49,47,37,67,76,36,66,79,51,67,78,73,109,86,57,55,92,80,62,30,36,59,30,59,50,40,68,60,36,14,31,14,60,72,55,57,29,44,57,47,19,55,37,37,56,68,41,48,40,52,39,36,33,63,40,11,28,26,61,69,29,19,48,70,60,52,46,55,48,20,54,34,12,21,13,63,76,81,34,24,30,28,50,2,47,60,45,86,92,39,50,24,50,81,76,9,64,88,29,45,31,18,45,14,33,5,48,46,61,20,60,55,49,68,34,53,52,52,41,84,37,34,46,38,45,92,79,70,73,46,37,41,54,76,33,64,69,45,39,49,56,57,59,60,74,41,60,90,90,43,63,56,40,64,68,57,37,42,51,50,48,50,51,29,49,53,48,28,38,62,69,29,39,75,30,54,27,42,72,56,38,29,23,44,47,43,38,42,59,47,49,41,48,44,65,36,63,12,34,40,41,90,92,35,70,88,38,47,26,34,68,66,53,52,24,32,31,65,15,40,40,57,80,68,76,62,75,40,77,43,88,56,49,24,29,75,57,84,96,55,30,32,36,34,76,72,76,46,58,50,35,50,66,50,50,56,50,52,31,54,57,43,21,69,88,35,36,55,52,65,19,29,35,26,22,60,75,37,49,70,35,68,43,54,40,38,63,69,37,78,76,29,18,62,61,60,54,61,45,73,71,30,66,64,33,36,52,40,53,52,38,51,55,50,42,33,72,46,37,31,24,43,3,4,42,44,38,37,54,44,54,74,57,39,67,68,49,74,67,46,86,38,72,53,56,62,61,47,28,45,81,41,58,33,34,62,60,48,47,37,67,76,36,67,80,51,67,81,73,108